Protein AF-X5MMN9-F1 (afdb_monomer_lite)

InterPro domains:
  IPR027417 P-loop containing nucleoside triphosphate hydrolase [G3DSA:3.40.50.300] (337-595)
  IPR027417 P-loop containing nucleoside triphosphate hydrolase [SSF52540] (369-594)

Secondary structure (DSSP, 8-state):
--HHHHHHHHHHHHHHHHHHHHTTSS------SHHHHTSSSTTS-----------PPPPP----PPPHHHHHHHHHHHHHTT-HHHHHHHHHHHHHH-TT-HHHHHHHHHHHHHTT----HHHHHHHHHHHTTT-HHHHHHHHHHHHHHHHHHHTT-----TTSHHHHTTSS-------SHHHHHHHHHTTS-----PPPHHHHHHHHHHHHHHHTT--HHHHHHHHHHHHSS-HHHHHHHHHHHHHHHS-HHHHHHHHHHHHHHHHHH-TT-TT-HHHHHHHHHHHHHHHHH-TT-HHHHHHHHHHHS-SHHHHHHHHHHHHHHHHHTT-HHHHHHHHHHHHHTS---HHHHHHHHHHHHHHSPPEEEEEPTTSSHHHHHHHHHHHHTPPEE--SEES-TTSPEEPHHHHHHHHHTT-EEEE-----HHHHHIIIIIT---EEEEEE--HHHHHHHHHTTHHHHHHHS-HHHHHHTT--TTGGGS-HHHHHHHHHHHTHHHHHHHHHHHHHHTT-TT---EEEEEEHHHHHH-HHHHHHHHHHHHT--GGG--PPPPPS-TTSTT-----TTHHHHHS-HHHHHHHHHHS-HHHHHHHT-S--

Organism: NCBI:txid1458461

Sequence (604 aa):
MPVTWFNKILAYMRKTLDANKTAKTAAPDNMSIEKRAAEVVSIGATASLSGDAAAATPLQEDTGEPTLQELHQQGQMLVWEGRLAEGLKSLSDAALANPDDEAIRNSLSQTLQATGLALSDDDLIANLSTIFRDDADVLALVDRVAKPLFNTLSSVGVEQTSDQLLTAASLANASGDIVTDQINELVKRDADGLSHRQVPATRRTVLAAARLLKTLQRDEELAADFAEVVASDQSLSVLEALASPTLRKMDQGSKTEMRYLFARAVTNYGSRSNALAPRVAIAGDVLKDRKQSDPSDTAAQLDFGIAGTQGTLAVKNASTLRSGFVTWQNDPAEAVQAFEAVKANSAPDPVIDFYTRQARQQAIPELPFVGFPRSGSVFVFSSLVSGLGKPSFGGMMGGAFPDFVFAQEGFNVVRAGRGSSHTHIRASRMNLLEMGPRYGIKKLLVMVRDPRQALMSWHDFMPKIASDMDPVQAQHYNLPDSFLDFSDEEQMDWLIENWLPVLVTWLDEWKEASRTDWFETKIHYARFEDLRKDQEKFFLDILDFFEIDHDLFEMPTKPTKEGDRNFRQGHVDSWRTETSPGQRSRIERIVPHDLLTFYGWDQT

Structure (mmCIF, N/CA/C/O backbone):
data_AF-X5MMN9-F1
#
_entry.id   AF-X5MMN9-F1
#
loop_
_atom_site.group_PDB
_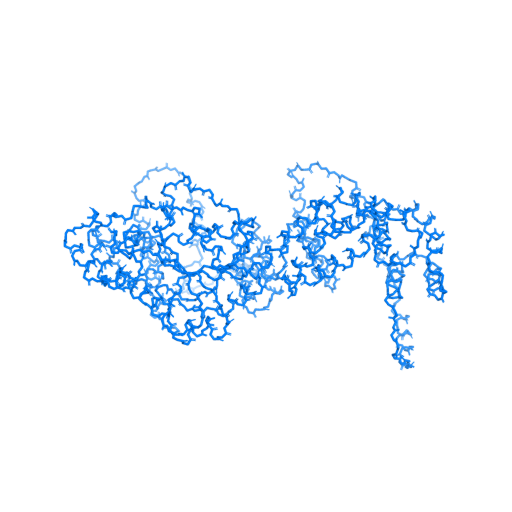atom_site.id
_atom_site.type_symbol
_atom_site.label_atom_id
_atom_site.label_alt_id
_atom_site.label_comp_id
_atom_site.label_asym_id
_atom_site.label_entity_id
_atom_site.label_seq_id
_atom_site.pdbx_PDB_ins_code
_atom_site.Cartn_x
_atom_site.Cartn_y
_atom_site.Cartn_z
_atom_site.occupancy
_atom_site.B_iso_or_equiv
_atom_site.auth_seq_id
_atom_site.auth_comp_id
_atom_site.auth_asym_id
_atom_site.auth_atom_id
_atom_site.pdbx_PDB_model_num
ATOM 1 N N . MET A 1 1 ? -22.898 26.254 -1.337 1.00 46.03 1 MET A N 1
ATOM 2 C CA . MET A 1 1 ? -22.579 25.848 0.052 1.00 46.03 1 MET A CA 1
ATOM 3 C C . MET A 1 1 ? -23.425 26.665 1.018 1.00 46.03 1 MET A C 1
ATOM 5 O O . MET A 1 1 ? -23.566 27.858 0.774 1.00 46.03 1 MET A O 1
ATOM 9 N N . PRO A 1 2 ? -24.025 26.077 2.063 1.00 50.94 2 PRO A N 1
ATOM 10 C CA . PRO A 1 2 ? -24.883 26.830 2.971 1.00 50.94 2 PRO A CA 1
ATOM 11 C C . PRO A 1 2 ? -24.070 27.645 3.994 1.00 50.94 2 PRO A C 1
ATOM 13 O O . PRO A 1 2 ? -23.098 27.158 4.568 1.00 50.94 2 PRO A O 1
ATOM 16 N N . VAL A 1 3 ? -24.521 28.878 4.253 1.00 41.97 3 VAL A N 1
ATOM 17 C CA . VAL A 1 3 ? -23.972 29.872 5.209 1.00 41.97 3 VAL A CA 1
ATOM 18 C C . VAL A 1 3 ? -23.744 29.297 6.620 1.00 41.97 3 VAL A C 1
ATOM 20 O O . VAL A 1 3 ? -22.872 29.745 7.363 1.00 41.97 3 VAL A O 1
ATOM 23 N N . THR A 1 4 ? -24.477 28.243 6.980 1.00 57.16 4 THR A N 1
ATOM 24 C CA . THR A 1 4 ? -24.323 27.499 8.237 1.00 57.16 4 THR A CA 1
ATOM 25 C C . THR A 1 4 ? -22.955 26.833 8.395 1.00 57.16 4 THR A C 1
ATOM 27 O O . THR A 1 4 ? -22.503 26.662 9.523 1.00 57.16 4 THR A O 1
ATOM 30 N N . TRP A 1 5 ? -22.287 26.467 7.299 1.00 49.53 5 TRP A N 1
ATOM 31 C CA . TRP A 1 5 ? -20.973 25.819 7.328 1.00 49.53 5 TRP A CA 1
ATOM 32 C C . TRP A 1 5 ? -19.855 26.814 7.673 1.00 49.53 5 TRP A C 1
ATOM 34 O O . TRP A 1 5 ? -19.068 26.574 8.586 1.00 49.53 5 TRP A O 1
ATOM 44 N N . PHE A 1 6 ? -19.868 27.990 7.040 1.00 46.19 6 PHE A N 1
ATOM 45 C CA . PHE A 1 6 ? -18.902 29.064 7.295 1.00 46.19 6 PHE A CA 1
ATOM 46 C C . PHE A 1 6 ? -18.974 29.582 8.742 1.00 46.19 6 PHE A C 1
ATOM 48 O O . PHE A 1 6 ? -17.954 29.778 9.403 1.00 46.19 6 PHE A O 1
ATOM 55 N N . ASN A 1 7 ? -20.188 29.706 9.288 1.00 59.19 7 ASN A N 1
ATOM 56 C CA . ASN A 1 7 ? -20.390 30.158 10.665 1.00 59.19 7 ASN A CA 1
ATOM 57 C C . ASN A 1 7 ? -19.874 29.159 11.718 1.00 59.19 7 ASN A C 1
ATOM 59 O O . ASN A 1 7 ? -19.418 29.585 12.779 1.00 59.19 7 ASN A O 1
ATOM 63 N N . LYS A 1 8 ? -19.899 27.847 11.436 1.00 58.56 8 LYS A N 1
ATOM 64 C CA . LYS A 1 8 ? -19.335 26.822 12.337 1.00 58.56 8 LYS A CA 1
ATOM 65 C C . LYS A 1 8 ? -17.809 26.891 12.394 1.00 58.56 8 LYS A C 1
ATOM 67 O O . LYS A 1 8 ? -17.238 26.811 13.477 1.00 58.56 8 LYS A O 1
ATOM 72 N N . ILE A 1 9 ? -17.170 27.116 11.247 1.00 49.28 9 ILE A N 1
ATOM 73 C CA . ILE A 1 9 ? -15.718 27.291 11.144 1.00 49.28 9 ILE A CA 1
ATOM 74 C C . ILE A 1 9 ? -15.271 28.546 11.909 1.00 49.28 9 ILE A C 1
ATOM 76 O O . ILE A 1 9 ? -14.354 28.478 12.724 1.00 49.28 9 ILE A O 1
ATOM 80 N N . LEU A 1 10 ? -15.967 29.675 11.732 1.00 54.44 10 LEU A N 1
ATOM 81 C CA . LEU A 1 10 ? -15.658 30.908 12.465 1.00 54.44 10 LEU A CA 1
ATOM 82 C C . LEU A 1 10 ? -15.849 30.769 13.984 1.00 54.44 10 LEU A C 1
ATOM 84 O O . LEU A 1 10 ? -15.051 31.303 14.755 1.00 54.44 10 LEU A O 1
ATOM 88 N N . ALA A 1 11 ? -16.887 30.053 14.425 1.00 65.62 11 ALA A N 1
ATOM 89 C CA . ALA A 1 11 ? -17.120 29.791 15.845 1.00 65.62 11 ALA A CA 1
ATOM 90 C C . ALA A 1 11 ? -16.005 28.929 16.461 1.00 65.62 11 ALA A C 1
ATOM 92 O O . ALA A 1 11 ? -15.545 29.219 17.566 1.00 65.62 11 ALA A O 1
ATOM 93 N N . TYR A 1 12 ? -15.530 27.918 15.728 1.00 55.84 12 TYR A N 1
ATOM 94 C CA . TYR A 1 12 ? -14.409 27.078 16.143 1.00 55.84 12 TYR A CA 1
ATOM 95 C C . TYR A 1 12 ? -13.106 27.879 16.249 1.00 55.84 12 TYR A C 1
ATOM 97 O O . TYR A 1 12 ? -12.465 27.860 17.297 1.00 55.84 12 TYR A O 1
ATOM 105 N N . MET A 1 13 ? -12.764 28.671 15.224 1.00 53.38 13 MET A N 1
ATOM 106 C CA . MET A 1 13 ? -11.557 29.507 15.248 1.00 53.38 13 MET A CA 1
ATOM 107 C C . MET A 1 13 ? -11.549 30.482 16.432 1.00 53.38 13 MET A C 1
ATOM 109 O O . MET A 1 13 ? -10.519 30.639 17.084 1.00 53.38 13 MET A O 1
ATOM 113 N N . ARG A 1 14 ? -12.696 31.100 16.759 1.00 68.25 14 ARG A N 1
ATOM 114 C CA . ARG A 1 14 ? -12.821 31.969 17.944 1.00 68.25 14 ARG A CA 1
ATOM 115 C C . ARG A 1 14 ? -12.578 31.206 19.245 1.00 68.25 14 ARG A C 1
ATOM 117 O O . ARG A 1 14 ? -11.809 31.677 20.075 1.00 68.25 14 ARG A O 1
ATOM 124 N N . LYS A 1 15 ? -13.165 30.013 19.393 1.00 69.62 15 LYS A N 1
ATOM 125 C CA . LYS A 1 15 ? -12.985 29.159 20.578 1.00 69.62 15 LYS A CA 1
ATOM 126 C C . LYS A 1 15 ? -11.511 28.796 20.798 1.00 69.62 15 LYS A C 1
ATOM 128 O O . LYS A 1 15 ? -11.023 28.897 21.921 1.00 69.62 15 LYS A O 1
ATOM 133 N N . THR A 1 16 ? -10.789 28.437 19.737 1.00 49.75 16 THR A N 1
ATOM 134 C CA . THR A 1 16 ? -9.355 28.102 19.799 1.00 49.75 16 THR A CA 1
ATOM 135 C C . THR A 1 16 ? -8.494 29.327 20.117 1.00 49.75 16 THR A C 1
ATOM 137 O O . THR A 1 16 ? -7.553 29.247 20.907 1.00 49.75 16 THR A O 1
ATOM 140 N N . LEU A 1 17 ? -8.842 30.488 19.554 1.00 57.03 17 LEU A N 1
ATOM 141 C CA . LEU A 1 17 ? -8.150 31.746 19.836 1.00 57.03 17 LEU A CA 1
ATOM 142 C C . LEU A 1 17 ? -8.310 32.167 21.307 1.00 57.03 17 LEU A C 1
ATOM 144 O O . LEU A 1 17 ? -7.349 32.611 21.934 1.00 57.03 17 LEU A O 1
ATOM 148 N N . ASP A 1 18 ? -9.508 32.002 21.868 1.00 67.12 18 ASP A N 1
ATOM 149 C CA . ASP A 1 18 ? -9.802 32.349 23.259 1.00 67.12 18 ASP A CA 1
ATOM 150 C C . ASP A 1 18 ? -9.182 31.344 24.249 1.00 67.12 18 ASP A C 1
ATOM 152 O O . ASP A 1 18 ? -8.647 31.751 25.284 1.00 67.12 18 ASP A O 1
ATOM 156 N N . ALA A 1 19 ? -9.118 30.053 23.904 1.00 57.97 19 ALA A N 1
ATOM 157 C CA . ALA A 1 19 ? -8.371 29.058 24.680 1.00 57.97 19 ALA A CA 1
ATOM 158 C C . ALA A 1 19 ? -6.871 29.409 24.774 1.00 57.97 19 ALA A C 1
ATOM 160 O O . ALA A 1 19 ? -6.286 29.372 25.859 1.00 57.97 19 ALA A O 1
ATOM 161 N N . ASN A 1 20 ? -6.272 29.870 23.671 1.00 48.06 20 ASN A N 1
ATOM 162 C CA . ASN A 1 20 ? -4.869 30.296 23.629 1.00 48.06 20 ASN A CA 1
ATOM 163 C C . ASN A 1 20 ? -4.593 31.606 24.388 1.00 48.06 20 ASN A C 1
ATOM 165 O O . ASN A 1 20 ? -3.497 31.783 24.923 1.00 48.06 20 ASN A O 1
ATOM 169 N N . LYS A 1 21 ? -5.573 32.516 24.489 1.00 56.50 21 LYS A N 1
ATOM 170 C CA . LYS A 1 21 ? -5.468 33.704 25.360 1.00 56.50 21 LYS A CA 1
ATOM 171 C C . LYS A 1 21 ? -5.462 33.327 26.840 1.00 56.50 21 LYS A C 1
ATOM 173 O O . LYS A 1 21 ? -4.747 33.944 27.623 1.00 56.50 21 LYS A O 1
ATOM 178 N N . THR A 1 22 ? -6.229 32.305 27.210 1.00 52.84 22 THR A N 1
ATOM 179 C CA . THR A 1 22 ? -6.395 31.881 28.608 1.00 52.84 22 THR A CA 1
ATOM 180 C C . THR A 1 22 ? -5.190 31.074 29.112 1.00 52.84 22 THR A C 1
ATOM 182 O O . THR A 1 22 ? -4.859 31.125 30.292 1.00 52.84 22 THR A O 1
ATOM 185 N N . ALA A 1 23 ? -4.462 30.400 28.215 1.00 46.00 23 ALA A N 1
ATOM 186 C CA . ALA A 1 23 ? -3.258 29.635 28.551 1.00 46.00 23 ALA A CA 1
ATOM 187 C C . ALA A 1 23 ? -2.011 30.498 28.863 1.00 46.00 23 ALA A C 1
ATOM 189 O O . ALA A 1 23 ? -1.018 29.977 29.366 1.00 46.00 23 ALA A O 1
ATOM 190 N N . LYS A 1 24 ? -2.034 31.814 28.593 1.00 41.84 24 LYS A N 1
ATOM 191 C CA . LYS A 1 24 ? -0.857 32.700 28.716 1.00 41.84 24 LYS A CA 1
ATOM 192 C C . LYS A 1 24 ? -0.728 33.474 30.036 1.00 41.84 24 LYS A C 1
ATOM 194 O O . LYS A 1 24 ? 0.204 34.258 30.175 1.00 41.84 24 LYS A O 1
ATOM 199 N N . THR A 1 25 ? -1.584 33.244 31.032 1.00 42.06 25 THR A N 1
ATOM 200 C CA . THR A 1 25 ? -1.518 33.944 32.335 1.00 42.06 25 THR A CA 1
ATOM 201 C C . THR A 1 25 ? -0.594 33.293 33.379 1.00 42.06 25 THR A C 1
ATOM 203 O O . THR A 1 25 ? -0.724 33.586 34.564 1.00 42.06 25 THR A O 1
ATOM 206 N N . ALA A 1 26 ? 0.351 32.430 32.987 1.00 44.75 26 ALA A N 1
ATOM 207 C CA . ALA A 1 26 ? 1.254 31.757 33.928 1.00 44.75 26 ALA A CA 1
ATOM 208 C C . ALA A 1 26 ? 2.713 31.659 33.430 1.00 44.75 26 ALA A C 1
ATOM 210 O O . ALA A 1 26 ? 3.198 30.563 33.178 1.00 44.75 26 ALA A O 1
ATOM 211 N N . ALA A 1 27 ? 3.413 32.792 33.293 1.00 37.62 27 ALA A N 1
ATOM 212 C CA . ALA A 1 27 ? 4.877 32.916 33.447 1.00 37.62 27 ALA A CA 1
ATOM 213 C C . ALA A 1 27 ? 5.314 34.400 33.343 1.00 37.62 27 ALA A C 1
ATOM 215 O O . ALA A 1 27 ? 4.711 35.131 32.554 1.00 37.62 27 ALA A O 1
ATOM 216 N N . PRO A 1 28 ? 6.333 34.859 34.101 1.00 44.03 28 PRO A N 1
ATOM 217 C CA . PRO A 1 28 ? 6.744 36.263 34.133 1.00 44.03 28 PRO A CA 1
ATOM 218 C C . PRO A 1 28 ? 7.857 36.619 33.126 1.00 44.03 28 PRO A C 1
ATOM 220 O O . PRO A 1 28 ? 8.770 35.834 32.882 1.00 44.03 28 PRO A O 1
ATOM 223 N N . ASP A 1 29 ? 7.747 37.850 32.617 1.00 39.19 29 ASP A N 1
ATOM 224 C CA . ASP A 1 29 ? 8.764 38.811 32.160 1.00 39.19 29 ASP A CA 1
ATOM 225 C C . ASP A 1 29 ? 9.946 38.371 31.274 1.00 39.19 29 ASP A C 1
ATOM 227 O O . ASP A 1 29 ? 10.960 37.852 31.737 1.00 39.19 29 ASP A O 1
ATOM 231 N N . ASN A 1 30 ? 9.894 38.801 30.003 1.00 31.52 30 ASN A N 1
ATOM 232 C CA . ASN A 1 30 ? 10.846 39.792 29.478 1.00 31.52 30 ASN A CA 1
ATOM 233 C C . ASN A 1 30 ? 10.316 40.483 28.194 1.00 31.52 30 ASN A C 1
ATOM 235 O O . ASN A 1 30 ? 9.801 39.838 27.285 1.00 31.52 30 ASN A O 1
ATOM 239 N N . MET A 1 31 ? 10.452 41.817 28.180 1.00 32.25 31 MET A N 1
ATOM 240 C CA . MET A 1 31 ? 10.292 42.833 27.113 1.00 32.25 31 MET A CA 1
ATOM 241 C C . MET A 1 31 ? 10.380 42.361 25.641 1.00 32.25 31 MET A C 1
ATOM 243 O O . MET A 1 31 ? 11.229 41.548 25.308 1.00 32.25 31 MET A O 1
ATOM 247 N N . SER A 1 32 ? 9.719 42.948 24.634 1.00 39.16 32 SER A N 1
ATOM 248 C CA . SER A 1 32 ? 8.566 43.857 24.527 1.00 39.16 32 SER A CA 1
ATOM 249 C C . SER A 1 32 ? 8.076 43.821 23.059 1.00 39.16 32 SER A C 1
ATOM 251 O O . SER A 1 32 ? 8.584 44.515 22.181 1.00 39.16 32 SER A O 1
ATOM 253 N N . ILE A 1 33 ? 7.056 43.000 22.774 1.00 36.72 33 ILE A N 1
ATOM 254 C CA . ILE A 1 33 ? 6.277 43.036 21.509 1.00 36.72 33 ILE A CA 1
ATOM 255 C C . ILE A 1 33 ? 5.247 44.189 21.532 1.00 36.72 33 ILE A C 1
ATOM 257 O O . ILE A 1 33 ? 4.686 44.576 20.507 1.00 36.72 33 ILE A O 1
ATOM 261 N N . GLU A 1 34 ? 5.061 44.819 22.694 1.00 38.66 34 GLU A N 1
ATOM 262 C CA . GLU A 1 34 ? 4.088 45.890 22.935 1.00 38.66 34 GLU A CA 1
ATOM 263 C C . GLU A 1 34 ? 4.317 47.147 22.089 1.00 38.66 34 GLU A C 1
ATOM 265 O O . GLU A 1 34 ? 3.381 47.910 21.869 1.00 38.66 34 GLU A O 1
ATOM 270 N N . LYS A 1 35 ? 5.512 47.333 21.512 1.00 38.16 35 LYS A N 1
ATOM 271 C CA . LYS A 1 35 ? 5.764 48.459 20.605 1.00 38.16 35 LYS A CA 1
ATOM 272 C C . LYS A 1 35 ? 5.275 48.229 19.168 1.00 38.16 35 LYS A C 1
ATOM 274 O O . LYS A 1 35 ? 5.158 49.194 18.429 1.00 38.16 35 LYS A O 1
ATOM 279 N N . ARG A 1 36 ? 4.960 46.986 18.772 1.00 38.19 36 ARG A N 1
ATOM 280 C CA . ARG A 1 36 ? 4.431 46.655 17.430 1.00 38.19 36 ARG A CA 1
ATOM 281 C C . ARG A 1 36 ? 2.916 46.433 17.401 1.00 38.19 36 ARG A C 1
ATOM 283 O O . ARG A 1 36 ? 2.304 46.581 16.352 1.00 38.19 36 ARG A O 1
ATOM 290 N N . ALA A 1 37 ? 2.292 46.132 18.541 1.00 34.47 37 ALA A N 1
ATOM 291 C CA . ALA A 1 37 ? 0.841 45.927 18.620 1.00 34.47 37 ALA A CA 1
ATOM 292 C C . ALA A 1 37 ? 0.030 47.242 18.659 1.00 34.47 37 ALA A C 1
ATOM 294 O O . ALA A 1 37 ? -1.156 47.236 18.340 1.00 34.47 37 ALA A O 1
ATOM 295 N N . ALA A 1 38 ? 0.661 48.370 19.007 1.00 37.06 38 ALA A N 1
ATOM 296 C CA . ALA A 1 38 ? -0.005 49.672 19.086 1.00 37.06 38 ALA A CA 1
ATOM 297 C C . ALA A 1 38 ? -0.220 50.362 17.719 1.00 37.06 38 ALA A C 1
ATOM 299 O O . ALA A 1 38 ? -1.036 51.274 17.635 1.00 37.06 38 ALA A O 1
ATOM 300 N N . GLU A 1 39 ? 0.447 49.918 16.647 1.00 34.53 39 GLU A N 1
ATOM 301 C CA . GLU A 1 39 ? 0.291 50.504 15.300 1.00 34.53 39 GLU A CA 1
ATOM 302 C C . GLU A 1 39 ? -0.789 49.822 14.443 1.00 34.53 39 GLU A C 1
ATOM 304 O O . GLU A 1 39 ? -1.278 50.421 13.493 1.00 34.53 39 GLU A O 1
ATOM 309 N N . VAL A 1 40 ? -1.236 48.611 14.794 1.00 34.81 40 VAL A N 1
ATOM 310 C CA . VAL A 1 40 ? -2.182 47.833 13.961 1.00 34.81 40 VAL A CA 1
ATOM 311 C C . VAL A 1 40 ? -3.649 47.994 14.405 1.00 34.81 40 VAL A C 1
ATOM 313 O O . VAL A 1 40 ? -4.569 47.638 13.676 1.00 34.81 40 VAL A O 1
ATOM 316 N N . VAL A 1 41 ? -3.911 48.595 15.572 1.00 34.88 41 VAL A N 1
ATOM 317 C CA . VAL A 1 41 ? -5.279 48.736 16.124 1.00 34.88 41 VAL A CA 1
ATOM 318 C C . VAL A 1 41 ? -5.935 50.096 15.805 1.00 34.88 41 VAL A C 1
ATOM 320 O O . VAL A 1 41 ? -7.105 50.298 16.117 1.00 34.88 41 VAL A O 1
ATOM 323 N N . SER A 1 42 ? -5.265 51.027 15.113 1.00 35.38 42 SER A N 1
ATOM 324 C CA . SER A 1 42 ? -5.834 52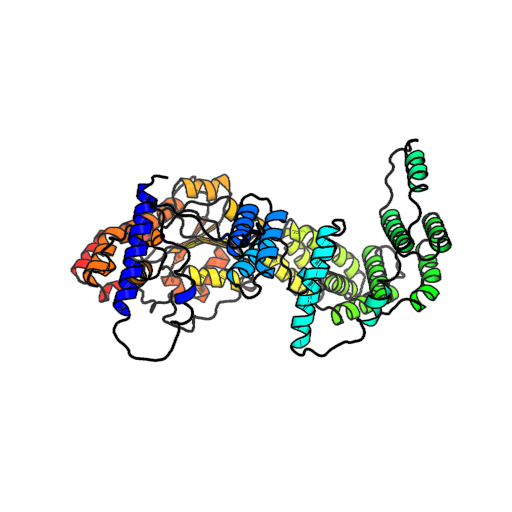.366 14.851 1.00 35.38 42 SER A CA 1
ATOM 325 C C . SER A 1 42 ? -6.655 52.524 13.557 1.00 35.38 42 SER A C 1
ATOM 327 O O . SER A 1 42 ? -7.188 53.607 13.336 1.00 35.38 42 SER A O 1
ATOM 329 N N . ILE A 1 43 ? -6.840 51.487 12.725 1.00 33.22 43 ILE A N 1
ATOM 330 C CA . ILE A 1 43 ? -7.519 51.628 11.409 1.00 33.22 43 ILE A CA 1
ATOM 331 C C . ILE A 1 43 ? -8.950 51.038 11.374 1.00 33.22 43 ILE A C 1
ATOM 333 O O . ILE A 1 43 ? -9.615 51.033 10.344 1.00 33.22 43 ILE A O 1
ATOM 337 N N . GLY A 1 44 ? -9.514 50.598 12.503 1.00 36.03 44 GLY A N 1
ATOM 338 C CA . GLY A 1 44 ? -10.734 49.779 12.469 1.00 36.03 44 GLY A CA 1
ATOM 339 C C . GLY A 1 44 ? -11.831 50.082 13.480 1.00 36.03 44 GLY A C 1
ATOM 340 O O . GLY A 1 44 ? -12.428 49.128 13.963 1.00 36.03 44 GLY A O 1
ATOM 341 N N . ALA A 1 45 ? -12.128 51.341 13.825 1.00 31.84 45 ALA A N 1
ATOM 342 C CA . ALA A 1 45 ? -13.368 51.654 14.551 1.00 31.84 45 ALA A CA 1
ATOM 343 C C . ALA A 1 45 ? -13.742 53.143 14.494 1.00 31.84 45 ALA A C 1
ATOM 345 O O . ALA A 1 45 ? -13.165 53.942 15.222 1.00 31.84 45 ALA A O 1
ATOM 346 N N . THR A 1 46 ? -14.744 53.511 13.687 1.00 30.30 46 THR A N 1
ATOM 347 C CA . THR A 1 46 ? -15.996 54.190 14.109 1.00 30.30 46 THR A CA 1
ATOM 348 C C . THR A 1 46 ? -16.696 54.856 12.919 1.00 30.30 46 THR A C 1
ATOM 350 O O . THR A 1 46 ? -16.190 55.791 12.312 1.00 30.30 46 THR A O 1
ATOM 353 N N . ALA A 1 47 ? -17.920 54.413 12.632 1.00 30.14 47 ALA A N 1
ATOM 354 C CA . ALA A 1 47 ? -18.902 55.186 11.883 1.00 30.14 47 ALA A CA 1
ATOM 355 C C . ALA A 1 47 ? -20.144 55.348 12.769 1.00 30.14 47 ALA A C 1
ATOM 357 O O . ALA A 1 47 ? -20.882 54.386 12.962 1.00 30.14 47 ALA A O 1
ATOM 358 N N . SER A 1 48 ? -20.349 56.547 13.329 1.00 29.42 48 SER A N 1
ATOM 359 C CA . SER A 1 48 ? -21.678 57.111 13.616 1.00 29.42 48 SER A CA 1
ATOM 360 C C . SER A 1 48 ? -21.589 58.593 14.026 1.00 29.42 48 SER A C 1
ATOM 362 O O . SER A 1 48 ? -21.118 58.914 15.109 1.00 29.42 48 SER A O 1
ATOM 364 N N . LEU A 1 49 ? -22.103 59.454 13.138 1.00 34.69 49 LEU A N 1
ATOM 365 C CA . LEU A 1 49 ? -22.826 60.722 13.353 1.00 34.69 49 LEU A CA 1
ATOM 366 C C . LEU A 1 49 ? -22.335 61.733 14.417 1.00 34.69 49 LEU A C 1
ATOM 368 O O . LEU A 1 49 ? -22.741 61.656 15.570 1.00 34.69 49 LEU A O 1
ATOM 372 N N . SER A 1 50 ? -21.671 62.804 13.965 1.00 30.95 50 SER A N 1
ATOM 373 C CA . SER A 1 50 ? -22.106 64.211 14.133 1.00 30.95 50 SER A CA 1
ATOM 374 C C . SER A 1 50 ? -21.092 65.147 13.467 1.00 30.95 50 SER A C 1
ATOM 376 O O . SER A 1 50 ? -19.892 64.906 13.556 1.00 30.95 50 SER A O 1
ATOM 378 N N . GLY A 1 51 ? -21.573 66.175 12.766 1.00 37.50 51 GLY A N 1
ATOM 379 C CA . GLY A 1 51 ? -20.741 67.089 11.987 1.00 37.50 51 GLY A CA 1
ATOM 380 C C . GLY A 1 51 ? -19.869 68.018 12.827 1.00 37.50 51 GLY A C 1
ATOM 381 O O . GLY A 1 51 ? -20.263 68.426 13.911 1.00 37.50 51 GLY A O 1
ATOM 382 N N . ASP A 1 52 ? -18.697 68.347 12.294 1.00 30.45 52 ASP A N 1
ATOM 383 C CA . ASP A 1 52 ? -18.257 69.723 12.064 1.00 30.45 52 ASP A CA 1
ATOM 384 C C . ASP A 1 52 ? -16.960 69.719 11.242 1.00 30.45 52 ASP A C 1
ATOM 386 O O . ASP A 1 52 ? -16.177 68.770 11.254 1.00 30.45 52 ASP A O 1
ATOM 390 N N . ALA A 1 53 ? -16.790 70.772 10.450 1.00 42.69 53 ALA A N 1
ATOM 391 C CA . ALA A 1 53 ? -15.700 70.951 9.503 1.00 42.69 53 ALA A CA 1
ATOM 392 C C . ALA A 1 53 ? -14.358 71.244 10.195 1.00 42.69 53 ALA A C 1
ATOM 394 O O . ALA A 1 53 ? -14.295 72.176 10.990 1.00 42.69 53 ALA A O 1
ATOM 395 N N . ALA A 1 54 ? -13.279 70.546 9.808 1.00 33.38 54 ALA A N 1
ATOM 396 C CA . ALA A 1 54 ? -11.935 71.118 9.621 1.00 33.38 54 ALA A CA 1
ATOM 397 C C . ALA A 1 54 ? -10.890 70.068 9.185 1.00 33.38 54 ALA A C 1
ATOM 399 O O . ALA A 1 54 ? -10.865 68.951 9.685 1.00 33.38 54 ALA A O 1
ATOM 400 N N . ALA A 1 55 ? -9.972 70.531 8.328 1.00 33.56 55 ALA A N 1
ATOM 401 C CA . ALA A 1 55 ? -8.647 69.989 8.003 1.00 33.56 55 ALA A CA 1
ATOM 402 C C . ALA A 1 55 ? -8.571 68.686 7.179 1.00 33.56 55 ALA A C 1
ATOM 404 O O . ALA A 1 55 ? -8.458 67.575 7.691 1.00 33.56 55 ALA A O 1
ATOM 405 N N . ALA A 1 56 ? -8.515 68.874 5.857 1.00 35.34 56 ALA A N 1
ATOM 406 C CA . ALA A 1 56 ? -8.030 67.888 4.902 1.00 35.34 56 ALA A CA 1
ATOM 407 C C . ALA A 1 56 ? -6.576 67.492 5.219 1.00 35.34 56 ALA A C 1
ATOM 409 O O . ALA A 1 56 ? -5.678 68.335 5.214 1.00 35.34 56 ALA A O 1
ATOM 410 N N . THR A 1 57 ? -6.361 66.201 5.461 1.00 39.34 57 THR A N 1
ATOM 411 C CA . THR A 1 57 ? -5.044 65.554 5.377 1.00 39.34 57 THR A CA 1
ATOM 412 C C . THR A 1 57 ? -4.908 65.011 3.949 1.00 39.34 57 THR A C 1
ATOM 414 O O . THR A 1 57 ? -5.925 64.570 3.406 1.00 39.34 57 THR A O 1
ATOM 417 N N . PRO A 1 58 ? -3.735 65.056 3.288 1.00 35.66 58 PRO A N 1
ATOM 418 C CA . PRO A 1 58 ? -3.624 64.575 1.916 1.00 35.66 58 PRO A CA 1
ATOM 419 C C . PRO A 1 58 ? -3.905 63.071 1.891 1.00 35.66 58 PRO A C 1
ATOM 421 O O . PRO A 1 58 ? -3.266 62.317 2.624 1.00 35.66 58 PRO A O 1
ATOM 424 N N . LEU A 1 59 ? -4.864 62.651 1.063 1.00 34.62 59 LEU A N 1
ATOM 425 C CA . LEU A 1 59 ? -5.010 61.256 0.662 1.00 34.62 59 LEU A CA 1
ATOM 426 C C . LEU A 1 59 ? -3.673 60.818 0.055 1.00 34.62 59 LEU A C 1
ATOM 428 O O . LEU A 1 59 ? -3.246 61.380 -0.953 1.00 34.6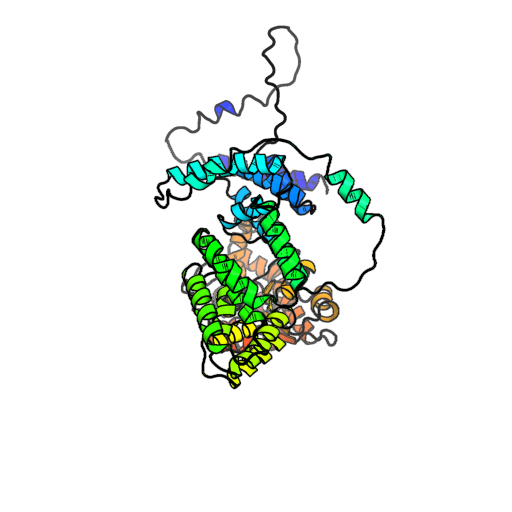2 59 LEU A O 1
ATOM 432 N N . GLN A 1 60 ? -3.002 59.855 0.690 1.00 38.06 60 GLN A N 1
ATOM 433 C CA . GLN A 1 60 ? -2.014 59.048 -0.013 1.00 38.06 60 GLN A CA 1
ATOM 434 C C . GLN A 1 60 ? -2.755 58.343 -1.147 1.00 38.06 60 GLN A C 1
ATOM 436 O O . GLN A 1 60 ? -3.773 57.695 -0.907 1.00 38.06 60 GLN A O 1
ATOM 441 N N . GLU A 1 61 ? -2.277 58.538 -2.374 1.00 36.72 61 GLU A N 1
ATOM 442 C CA . GLU A 1 61 ? -2.717 57.768 -3.529 1.00 36.72 61 GLU A CA 1
ATOM 443 C C . GLU A 1 61 ? -2.504 56.286 -3.207 1.00 36.72 61 GLU A C 1
ATOM 445 O O . GLU A 1 61 ? -1.372 55.833 -3.039 1.00 36.72 61 GLU A O 1
ATOM 450 N N . ASP A 1 62 ? -3.610 55.559 -3.046 1.00 48.03 62 ASP A N 1
ATOM 451 C CA . ASP A 1 62 ? -3.623 54.103 -3.064 1.00 48.03 62 ASP A CA 1
ATOM 452 C C . ASP A 1 62 ? -3.112 53.688 -4.444 1.00 48.03 62 ASP A C 1
ATOM 454 O O . ASP A 1 62 ? -3.779 53.907 -5.458 1.00 48.03 62 ASP A O 1
ATOM 458 N N . THR A 1 63 ? -1.878 53.191 -4.502 1.00 55.81 63 THR A N 1
ATOM 459 C CA . THR A 1 63 ? -1.211 52.853 -5.763 1.00 55.81 63 THR A CA 1
ATOM 460 C C . THR A 1 63 ? -1.841 51.636 -6.442 1.00 55.81 63 THR A C 1
ATOM 462 O O . THR A 1 63 ? -1.444 51.302 -7.556 1.00 55.81 63 THR A O 1
ATOM 465 N N . GLY A 1 64 ? -2.839 50.990 -5.818 1.00 72.44 64 GLY A N 1
ATOM 466 C CA . GLY A 1 64 ? -3.589 49.878 -6.401 1.00 72.44 64 GLY A CA 1
ATOM 467 C C . GLY A 1 64 ? -2.738 48.635 -6.656 1.00 72.44 64 GLY A C 1
ATOM 468 O O . GLY A 1 64 ? -3.141 47.769 -7.434 1.00 72.44 64 GLY A O 1
ATOM 469 N N . GLU A 1 65 ? -1.555 48.547 -6.046 1.00 79.62 65 GLU A N 1
ATOM 470 C CA . GLU A 1 65 ? -0.687 47.388 -6.204 1.00 79.62 65 GLU A CA 1
ATOM 471 C C . GLU A 1 65 ? -1.186 46.237 -5.318 1.00 79.62 65 GLU A C 1
ATOM 473 O O . GLU A 1 65 ? -1.434 46.440 -4.125 1.00 79.62 65 GLU A O 1
ATOM 478 N N . PRO A 1 66 ? -1.349 45.027 -5.881 1.00 84.75 66 PRO A N 1
ATOM 479 C CA . PRO A 1 66 ? -1.788 43.868 -5.121 1.00 84.75 66 PRO A CA 1
ATOM 480 C C . PRO A 1 66 ? -0.774 43.519 -4.029 1.00 84.75 66 PRO A C 1
ATOM 482 O O . PRO A 1 66 ? 0.442 43.564 -4.225 1.00 84.75 66 PRO A O 1
ATOM 485 N N . THR A 1 67 ? -1.282 43.132 -2.865 1.00 93.75 67 THR A N 1
ATOM 486 C CA . THR A 1 67 ? -0.469 42.658 -1.746 1.00 93.75 67 THR A CA 1
ATOM 487 C C . THR A 1 67 ? 0.253 41.353 -2.095 1.00 93.75 67 THR A C 1
ATOM 489 O O . THR A 1 67 ? -0.165 40.587 -2.964 1.00 93.75 67 THR A O 1
ATOM 492 N N . LEU A 1 68 ? 1.320 41.043 -1.350 1.00 89.00 68 LEU A N 1
ATOM 493 C CA . LEU A 1 68 ? 2.063 39.781 -1.473 1.00 89.00 68 LEU A CA 1
ATOM 494 C C . LEU A 1 68 ? 1.139 38.548 -1.434 1.00 89.00 68 LEU A C 1
ATOM 496 O O . LEU A 1 68 ? 1.292 37.611 -2.217 1.00 89.00 68 LEU A O 1
ATOM 500 N N . GLN A 1 69 ? 0.165 38.566 -0.523 1.00 90.19 69 GLN A N 1
ATOM 501 C CA . GLN A 1 69 ? -0.788 37.475 -0.350 1.00 90.19 69 GLN A CA 1
ATOM 502 C C . GLN A 1 69 ? -1.759 37.374 -1.534 1.00 90.19 69 GLN A C 1
ATOM 504 O O . GLN A 1 69 ? -2.094 36.265 -1.948 1.00 90.19 69 GLN A O 1
ATOM 509 N N . GLU A 1 70 ? -2.172 38.505 -2.109 1.00 92.69 70 GLU A N 1
ATOM 510 C CA . GLU A 1 70 ? -3.017 38.537 -3.305 1.00 92.69 70 GLU A CA 1
ATOM 511 C C . GLU A 1 70 ? -2.269 38.015 -4.534 1.00 92.69 70 GLU A C 1
ATOM 513 O O . GLU A 1 70 ? -2.822 37.190 -5.254 1.00 92.69 70 GLU A O 1
ATOM 518 N N . LEU A 1 71 ? -0.997 38.384 -4.728 1.00 91.06 71 LEU A N 1
ATOM 519 C CA . LEU A 1 71 ? -0.163 37.858 -5.818 1.00 91.06 71 LEU A CA 1
ATOM 520 C C . LEU A 1 71 ? 0.061 36.343 -5.705 1.00 91.06 71 LEU A C 1
ATOM 522 O O . LEU A 1 71 ? -0.011 35.624 -6.708 1.00 91.06 71 LEU A O 1
ATOM 526 N N . HIS A 1 72 ? 0.294 35.831 -4.492 1.00 94.38 72 HIS A N 1
ATOM 527 C CA . HIS A 1 72 ? 0.445 34.392 -4.255 1.00 94.38 72 HIS A CA 1
ATOM 528 C C . HIS A 1 72 ? -0.855 33.630 -4.548 1.00 94.38 72 HIS A C 1
ATOM 530 O O . HIS A 1 72 ? -0.841 32.648 -5.294 1.00 94.38 72 HIS A O 1
ATOM 536 N N . GLN A 1 73 ? -1.987 34.111 -4.026 1.00 91.75 73 GLN A N 1
ATOM 537 C CA . GLN A 1 73 ? -3.302 33.497 -4.237 1.00 91.75 73 GLN A CA 1
ATOM 538 C C . GLN A 1 73 ? -3.749 33.567 -5.700 1.00 91.75 73 GLN A C 1
ATOM 540 O O . GLN A 1 73 ? -4.237 32.576 -6.246 1.00 91.75 73 GLN A O 1
ATOM 545 N N . GLN A 1 74 ? -3.545 34.711 -6.354 1.00 93.88 74 GLN A N 1
ATOM 546 C CA . GLN A 1 74 ? -3.823 34.901 -7.773 1.00 93.88 74 GLN A CA 1
ATOM 547 C C . GLN A 1 74 ? -2.982 33.945 -8.624 1.00 93.88 74 GLN A C 1
ATOM 549 O O . GLN A 1 74 ? -3.511 33.311 -9.535 1.00 93.88 74 GLN A O 1
ATOM 554 N N . GLY A 1 75 ? -1.703 33.768 -8.289 1.00 92.31 75 GLY A N 1
ATOM 555 C CA . GLY A 1 75 ? -0.821 32.828 -8.971 1.00 92.31 75 GLY A CA 1
ATOM 556 C C . GLY A 1 75 ? -1.289 31.379 -8.871 1.00 92.31 75 GLY A C 1
ATOM 557 O O . GLY A 1 75 ? -1.414 30.705 -9.892 1.00 92.31 75 GLY A O 1
ATOM 558 N N . GLN A 1 76 ? -1.637 30.914 -7.668 1.00 92.12 76 GLN A N 1
ATOM 559 C CA . GLN A 1 76 ? -2.176 29.562 -7.467 1.00 92.12 76 GLN A CA 1
ATOM 560 C C . GLN A 1 76 ? -3.500 29.343 -8.218 1.00 92.12 76 GLN A C 1
ATOM 562 O O . GLN A 1 76 ? -3.704 28.288 -8.820 1.00 92.12 76 GLN A O 1
ATOM 567 N N . MET A 1 77 ? -4.382 30.347 -8.225 1.00 90.88 77 MET A N 1
ATOM 568 C CA . MET A 1 77 ? -5.668 30.289 -8.924 1.00 90.88 77 MET A CA 1
ATOM 569 C C . MET A 1 77 ? -5.492 30.220 -10.446 1.00 90.88 77 MET A C 1
ATOM 571 O O . MET A 1 77 ? -6.100 29.374 -11.094 1.00 90.88 77 MET A O 1
ATOM 575 N N . LEU A 1 78 ? -4.610 31.043 -11.017 1.00 89.94 78 LEU A N 1
ATOM 576 C CA . LEU A 1 78 ? -4.329 31.045 -12.456 1.00 89.94 78 LEU A CA 1
ATOM 577 C C . LEU A 1 78 ? -3.693 29.728 -12.925 1.00 89.94 78 LEU A C 1
ATOM 579 O O . LEU A 1 78 ? -4.035 29.234 -13.999 1.00 89.94 78 LEU A O 1
ATOM 583 N N . VAL A 1 79 ? -2.816 29.120 -12.115 1.00 86.06 79 VAL A N 1
ATOM 584 C CA . VAL A 1 79 ? -2.279 27.774 -12.390 1.00 86.06 79 VAL A CA 1
ATOM 585 C C . VAL A 1 79 ? -3.402 26.737 -12.392 1.00 86.06 79 VAL A C 1
ATOM 587 O O . VAL A 1 79 ? -3.486 25.930 -13.318 1.00 86.06 79 VAL A O 1
ATOM 590 N N . TRP A 1 80 ? -4.296 26.787 -11.402 1.00 78.94 80 TRP A N 1
ATOM 591 C CA . TRP A 1 80 ? -5.449 25.889 -11.308 1.00 78.94 80 TRP A CA 1
ATOM 592 C C . TRP A 1 80 ? -6.411 26.020 -12.502 1.00 78.94 80 TRP A C 1
ATOM 594 O O . TRP A 1 80 ? -6.964 25.028 -12.971 1.00 78.94 80 TRP A O 1
ATOM 604 N N . GLU A 1 81 ? -6.574 27.229 -13.041 1.00 80.56 81 GLU A N 1
ATOM 605 C CA . GLU A 1 81 ? -7.382 27.515 -14.235 1.00 80.56 81 GLU A CA 1
ATOM 606 C C . GLU A 1 81 ? -6.697 27.133 -15.564 1.00 80.56 81 GLU A C 1
ATOM 608 O O . GLU A 1 81 ? -7.275 27.322 -16.635 1.00 80.56 81 GLU A O 1
ATOM 613 N N . GLY A 1 82 ? -5.466 26.611 -15.531 1.00 82.88 82 GLY A N 1
ATOM 614 C CA . GLY A 1 82 ? -4.688 26.274 -16.728 1.00 82.88 82 GLY A CA 1
ATOM 615 C C . GLY A 1 82 ? -4.035 27.480 -17.417 1.00 82.88 82 GLY A C 1
ATOM 616 O O . GLY A 1 82 ? -3.451 27.335 -18.492 1.00 82.88 82 GLY A O 1
ATOM 617 N N . ARG A 1 83 ? -4.074 28.671 -16.804 1.00 88.19 83 ARG A N 1
ATOM 618 C CA . ARG A 1 83 ? -3.437 29.912 -17.288 1.00 88.19 83 ARG A CA 1
ATOM 619 C C . ARG A 1 83 ? -1.995 30.000 -16.800 1.00 88.19 83 ARG A C 1
ATOM 621 O O . ARG A 1 83 ? -1.585 30.925 -16.103 1.00 88.19 83 ARG A O 1
ATOM 628 N N . LEU A 1 84 ? -1.219 28.994 -17.182 1.00 79.56 84 LEU A N 1
ATOM 629 C CA . LEU A 1 84 ? 0.093 28.703 -16.618 1.00 79.56 84 LEU A CA 1
ATOM 630 C C . LEU A 1 84 ? 1.089 29.874 -16.683 1.00 79.56 84 LEU A C 1
ATOM 632 O O . LEU A 1 84 ? 1.754 30.152 -15.691 1.00 79.56 84 LEU A O 1
ATOM 636 N N . ALA A 1 85 ? 1.186 30.571 -17.819 1.00 80.62 85 ALA A N 1
ATOM 637 C CA . ALA A 1 85 ? 2.120 31.690 -17.981 1.00 80.62 85 ALA A CA 1
ATOM 638 C C . ALA A 1 85 ? 1.813 32.848 -17.013 1.00 80.62 85 ALA A C 1
ATOM 640 O O . ALA A 1 85 ? 2.715 33.437 -16.423 1.00 80.62 85 ALA A O 1
ATOM 641 N N . GLU A 1 86 ? 0.531 33.136 -16.805 1.00 89.06 86 GLU A N 1
ATOM 642 C CA . GLU A 1 86 ? 0.076 34.202 -15.915 1.00 89.06 86 GLU A CA 1
ATOM 643 C C . GLU A 1 86 ? 0.204 33.801 -14.442 1.00 89.06 86 GLU A C 1
ATOM 645 O O . GLU A 1 86 ? 0.601 34.610 -13.605 1.00 89.06 86 GLU A O 1
ATOM 650 N N . GLY A 1 87 ? -0.074 32.529 -14.140 1.00 91.38 87 GLY A N 1
ATOM 651 C CA . GLY A 1 87 ? 0.136 31.953 -12.817 1.00 91.38 87 GLY A CA 1
ATOM 652 C C . GLY A 1 87 ? 1.605 31.970 -12.402 1.00 91.38 87 GLY A C 1
ATOM 653 O O . GLY A 1 87 ? 1.926 32.433 -11.308 1.00 91.38 87 GLY A O 1
ATOM 654 N N . LEU A 1 88 ? 2.509 31.563 -13.300 1.00 89.25 88 LEU A N 1
ATOM 655 C CA . LEU A 1 88 ? 3.958 31.648 -13.090 1.00 89.25 88 LEU A CA 1
ATOM 656 C C . LEU A 1 88 ? 4.421 33.092 -12.893 1.00 89.25 88 LEU A C 1
ATOM 658 O O . LEU A 1 88 ? 5.211 33.349 -11.988 1.00 89.25 88 LEU A O 1
ATOM 662 N N . LYS A 1 89 ? 3.899 34.039 -13.682 1.00 89.62 89 LYS A N 1
ATOM 663 C CA . LYS A 1 89 ? 4.207 35.463 -13.513 1.00 89.62 89 LYS A CA 1
ATOM 664 C C . LYS A 1 89 ? 3.800 35.962 -12.122 1.00 89.62 89 LYS A C 1
ATOM 666 O O . LYS A 1 89 ? 4.626 36.532 -11.423 1.00 89.62 89 LYS A O 1
ATOM 671 N N . SER A 1 90 ? 2.566 35.698 -11.694 1.00 91.00 90 SER A N 1
ATOM 672 C CA . SER A 1 90 ? 2.053 36.148 -10.391 1.00 91.00 90 SER A CA 1
ATOM 673 C C . SER A 1 90 ? 2.802 35.515 -9.209 1.00 91.00 90 SER A C 1
ATOM 675 O O . SER A 1 90 ? 3.126 36.203 -8.244 1.00 91.00 90 SER A O 1
ATOM 677 N N . LEU A 1 91 ? 3.139 34.219 -9.293 1.00 89.25 91 LEU A N 1
ATOM 678 C CA . LEU A 1 91 ? 3.963 33.535 -8.286 1.00 89.25 91 LEU A CA 1
ATOM 679 C C . LEU A 1 91 ? 5.400 34.071 -8.251 1.00 89.25 91 LEU A C 1
ATOM 681 O O . LEU A 1 91 ? 5.974 34.193 -7.172 1.00 89.25 91 LEU A O 1
ATOM 685 N N . SER A 1 92 ? 5.970 34.413 -9.408 1.00 88.38 92 SER A N 1
ATOM 686 C CA . SER A 1 92 ? 7.288 35.044 -9.499 1.00 88.38 92 SER A CA 1
ATOM 687 C C . SER A 1 92 ? 7.276 36.455 -8.909 1.00 88.38 92 SER A C 1
ATOM 689 O O . SER A 1 92 ? 8.170 36.790 -8.140 1.00 88.38 92 SER A O 1
ATOM 691 N N . ASP A 1 93 ? 6.263 37.269 -9.217 1.00 87.50 93 ASP A N 1
ATOM 692 C CA . ASP A 1 93 ? 6.107 38.620 -8.666 1.00 87.50 93 ASP A CA 1
ATOM 693 C C . ASP A 1 93 ? 5.971 38.566 -7.130 1.00 87.50 93 ASP A C 1
ATOM 695 O O . ASP A 1 93 ? 6.616 39.337 -6.416 1.00 87.50 93 ASP A O 1
ATOM 699 N N . ALA A 1 94 ? 5.224 37.585 -6.603 1.00 87.50 94 ALA A N 1
ATOM 700 C CA . ALA A 1 94 ? 5.137 37.330 -5.166 1.00 87.50 94 ALA A CA 1
ATOM 701 C C . ALA A 1 94 ? 6.494 36.900 -4.570 1.00 87.50 94 ALA A C 1
ATOM 703 O O . ALA A 1 94 ? 6.906 37.411 -3.529 1.00 87.50 94 ALA A O 1
ATOM 704 N N . ALA A 1 95 ? 7.224 36.000 -5.239 1.00 86.06 95 ALA A N 1
ATOM 705 C CA . ALA A 1 95 ? 8.530 35.529 -4.770 1.00 86.06 95 ALA A CA 1
ATOM 706 C C . ALA A 1 95 ? 9.566 36.661 -4.734 1.00 86.06 95 ALA A C 1
ATOM 708 O O . ALA A 1 95 ? 10.423 36.689 -3.860 1.00 86.06 95 ALA A O 1
ATOM 709 N N . LEU A 1 96 ? 9.475 37.622 -5.654 1.00 83.81 96 LEU A N 1
ATOM 710 C CA . LEU A 1 96 ? 10.356 38.790 -5.686 1.00 83.81 96 LEU A CA 1
ATOM 711 C C . LEU A 1 96 ? 10.035 39.801 -4.593 1.00 83.81 96 LEU A C 1
ATOM 713 O O . LEU A 1 96 ? 10.947 40.401 -4.027 1.00 83.81 96 LEU A O 1
ATOM 717 N N . ALA A 1 97 ? 8.752 39.978 -4.286 1.00 83.25 97 ALA A N 1
ATOM 718 C CA . ALA A 1 97 ? 8.319 40.843 -3.201 1.00 83.25 97 ALA A CA 1
ATOM 719 C C . ALA A 1 97 ? 8.705 40.283 -1.817 1.00 83.25 97 ALA A C 1
ATOM 721 O O . ALA A 1 97 ? 8.902 41.063 -0.884 1.00 83.25 97 ALA A O 1
ATOM 722 N N . ASN A 1 98 ? 8.848 38.957 -1.675 1.00 88.31 98 ASN A N 1
ATOM 723 C CA . ASN A 1 98 ? 9.341 38.323 -0.450 1.00 88.31 98 ASN A CA 1
ATOM 724 C C . ASN A 1 98 ? 10.114 37.010 -0.726 1.00 88.31 98 ASN A C 1
ATOM 726 O O . ASN A 1 98 ? 9.535 35.923 -0.640 1.00 88.31 98 ASN A O 1
ATOM 730 N N . PRO A 1 99 ? 11.425 37.085 -1.023 1.00 77.62 99 PRO A N 1
ATOM 731 C CA . PRO A 1 99 ? 12.222 35.923 -1.434 1.00 77.62 99 PRO A CA 1
ATOM 732 C C . PRO A 1 99 ? 12.427 34.878 -0.331 1.00 77.62 99 PRO A C 1
ATOM 734 O O . PRO A 1 99 ? 12.715 33.717 -0.630 1.00 77.62 99 PRO A O 1
ATOM 737 N N . ASP A 1 100 ? 12.246 35.259 0.934 1.00 80.56 100 ASP A N 1
ATOM 738 C CA . ASP A 1 100 ? 12.397 34.357 2.076 1.00 80.56 100 ASP A CA 1
ATOM 739 C C . ASP A 1 100 ? 11.115 33.558 2.379 1.00 80.56 100 ASP A C 1
ATOM 741 O O . ASP A 1 100 ? 11.152 32.610 3.168 1.00 80.56 100 ASP A O 1
ATOM 745 N N . ASP A 1 101 ? 9.986 33.883 1.736 1.00 84.88 101 ASP A N 1
ATOM 746 C CA . ASP A 1 101 ? 8.714 33.192 1.947 1.00 84.88 101 ASP A CA 1
ATOM 747 C C . ASP A 1 101 ? 8.734 31.780 1.335 1.00 84.88 101 ASP A C 1
ATOM 749 O O . ASP A 1 101 ? 8.677 31.565 0.119 1.00 84.88 101 ASP A O 1
ATOM 753 N N . GLU A 1 102 ? 8.843 30.780 2.206 1.00 76.81 102 GLU A N 1
ATOM 754 C CA . GLU A 1 102 ? 8.928 29.370 1.832 1.00 76.81 102 GLU A CA 1
ATOM 755 C C . GLU A 1 102 ? 7.668 28.869 1.103 1.00 76.81 102 GLU A C 1
ATOM 757 O O . GLU A 1 102 ? 7.769 28.044 0.192 1.00 76.81 102 GLU A O 1
ATOM 762 N N . ALA A 1 103 ? 6.480 29.384 1.436 1.00 75.94 103 ALA A N 1
ATOM 763 C CA . ALA A 1 103 ? 5.229 28.936 0.826 1.00 75.94 103 ALA A CA 1
ATOM 764 C C . ALA A 1 103 ? 5.107 29.399 -0.634 1.00 75.94 103 ALA A C 1
ATOM 766 O O . ALA A 1 103 ? 4.644 28.639 -1.497 1.00 75.94 103 ALA A O 1
ATOM 767 N N . ILE A 1 104 ? 5.563 30.621 -0.919 1.00 85.25 104 ILE A N 1
ATOM 768 C CA . ILE A 1 104 ? 5.603 31.179 -2.274 1.00 85.25 104 ILE A CA 1
ATOM 769 C C . ILE A 1 104 ? 6.627 30.421 -3.129 1.00 85.25 104 ILE A C 1
ATOM 771 O O . ILE A 1 104 ? 6.294 29.975 -4.232 1.00 85.25 104 ILE A O 1
ATOM 775 N N . ARG A 1 105 ? 7.833 30.169 -2.596 1.00 85.88 105 ARG A N 1
ATOM 776 C CA . ARG A 1 105 ? 8.874 29.383 -3.287 1.00 85.88 105 ARG A CA 1
ATOM 777 C C . ARG A 1 105 ? 8.425 27.956 -3.598 1.00 85.88 105 ARG A C 1
ATOM 779 O O . ARG A 1 105 ? 8.595 27.496 -4.726 1.00 85.88 105 ARG A O 1
ATOM 786 N N . ASN A 1 106 ? 7.788 27.281 -2.642 1.00 77.69 106 ASN A N 1
ATOM 787 C CA . ASN A 1 106 ? 7.257 25.933 -2.848 1.00 77.69 106 ASN A CA 1
ATOM 788 C C . ASN A 1 106 ? 6.157 25.907 -3.919 1.00 77.69 106 ASN A C 1
ATOM 790 O O . ASN A 1 106 ? 6.143 25.009 -4.759 1.00 77.69 106 ASN A O 1
ATOM 794 N N . SER A 1 107 ? 5.271 26.908 -3.937 1.00 83.19 107 SER A N 1
ATOM 795 C CA . SER A 1 107 ? 4.207 27.008 -4.948 1.00 83.19 107 SER A CA 1
ATOM 796 C C . SER A 1 107 ? 4.772 27.239 -6.356 1.00 83.19 107 SER A C 1
ATOM 798 O O . SER A 1 107 ? 4.320 26.608 -7.313 1.00 83.19 107 SER A O 1
ATOM 800 N N . LEU A 1 108 ? 5.785 28.102 -6.490 1.00 85.81 108 LEU A N 1
ATOM 801 C CA . LEU A 1 108 ? 6.476 28.349 -7.758 1.00 85.81 108 LEU A CA 1
ATOM 802 C C . LEU A 1 108 ? 7.231 27.099 -8.241 1.00 85.81 108 LEU A C 1
ATOM 804 O O . LEU A 1 108 ? 7.084 26.705 -9.397 1.00 85.81 108 LEU A O 1
ATOM 808 N N . SER A 1 109 ? 7.963 26.426 -7.346 1.00 75.56 109 SER A N 1
ATOM 809 C CA . SER A 1 109 ? 8.705 25.194 -7.648 1.00 75.56 109 SER A CA 1
ATOM 810 C C . SER A 1 109 ? 7.785 24.053 -8.099 1.00 75.56 109 SER A C 1
ATOM 812 O O . SER A 1 109 ? 8.019 23.447 -9.144 1.00 75.56 109 SER A O 1
ATOM 814 N N . GLN A 1 110 ? 6.686 23.805 -7.378 1.00 75.56 110 GLN A N 1
ATOM 815 C CA . GLN A 1 110 ? 5.694 22.789 -7.752 1.00 75.56 110 GLN A CA 1
ATOM 816 C C . GLN A 1 110 ? 5.043 23.093 -9.103 1.00 75.56 110 GLN A C 1
ATOM 818 O O . GLN A 1 110 ? 4.848 22.186 -9.913 1.00 75.56 110 GLN A O 1
ATOM 823 N N . THR A 1 111 ? 4.744 24.368 -9.366 1.00 77.12 111 THR A N 1
ATOM 824 C CA . THR A 1 111 ? 4.183 24.795 -10.652 1.00 77.12 111 THR A CA 1
ATOM 825 C C . THR A 1 111 ? 5.170 24.524 -11.786 1.00 77.12 111 THR A C 1
ATOM 827 O O . THR A 1 111 ? 4.786 23.921 -12.780 1.00 77.12 111 THR A O 1
ATOM 830 N N . LEU A 1 112 ? 6.449 24.880 -11.635 1.00 74.44 112 LEU A N 1
ATOM 831 C CA . LEU A 1 112 ? 7.485 24.604 -12.639 1.00 74.44 112 LEU A CA 1
ATOM 832 C C . LEU A 1 112 ? 7.678 23.094 -12.871 1.00 74.44 112 LEU A C 1
ATOM 834 O O . LEU A 1 112 ? 7.697 22.644 -14.018 1.00 74.44 112 LEU A O 1
ATOM 838 N N . GLN A 1 113 ? 7.698 22.285 -11.810 1.00 67.12 113 GLN A N 1
ATOM 839 C CA . GLN A 1 113 ? 7.780 20.823 -11.917 1.00 67.12 113 GLN A CA 1
ATOM 840 C C . GLN A 1 113 ? 6.590 20.220 -12.676 1.00 67.12 113 GLN A C 1
ATOM 842 O O . GLN A 1 113 ? 6.782 19.350 -13.526 1.00 67.12 113 GLN A O 1
ATOM 847 N N . ALA A 1 114 ? 5.371 20.711 -12.432 1.00 60.81 114 ALA A N 1
ATOM 848 C CA . ALA A 1 114 ? 4.164 20.244 -13.117 1.00 60.81 114 ALA A CA 1
ATOM 849 C C . ALA A 1 114 ? 4.180 20.516 -14.634 1.00 60.81 114 ALA A C 1
ATOM 851 O O . ALA A 1 114 ? 3.485 19.843 -15.391 1.00 60.81 114 ALA A O 1
ATOM 852 N N . THR A 1 115 ? 5.001 21.465 -15.092 1.00 63.22 115 THR A N 1
ATOM 853 C CA . THR A 1 115 ? 5.173 21.785 -16.521 1.00 63.22 115 THR A CA 1
ATOM 854 C C . THR A 1 115 ? 6.240 20.942 -17.218 1.00 63.22 115 THR A C 1
ATOM 856 O O . THR A 1 115 ? 6.469 21.110 -18.414 1.00 63.22 115 THR A O 1
ATOM 859 N N . GLY A 1 116 ? 6.900 20.033 -16.492 1.00 50.22 116 GLY A N 1
ATOM 860 C CA . GLY A 1 116 ? 8.052 19.282 -16.995 1.00 50.22 116 GLY A CA 1
ATOM 861 C C . GLY A 1 116 ? 9.346 20.103 -17.040 1.00 50.22 116 GLY A C 1
ATOM 862 O O . GLY A 1 116 ? 10.353 19.617 -17.548 1.00 50.22 116 GLY A O 1
ATOM 863 N N . LEU A 1 117 ? 9.341 21.321 -16.487 1.00 50.47 117 LEU A N 1
ATOM 864 C CA . LEU A 1 117 ? 10.507 22.191 -16.337 1.00 50.47 117 LEU A CA 1
ATOM 865 C C . LEU A 1 117 ? 11.142 21.962 -14.956 1.00 50.47 117 LEU A C 1
ATOM 867 O O . LEU A 1 117 ? 11.153 22.845 -14.102 1.00 50.47 117 LEU A O 1
ATOM 871 N N . ALA A 1 118 ? 11.632 20.749 -14.697 1.00 42.25 118 ALA A N 1
ATOM 872 C CA . ALA A 1 118 ? 12.484 20.509 -13.535 1.00 42.25 118 ALA A CA 1
ATOM 873 C C . ALA A 1 118 ? 13.879 21.076 -13.841 1.00 42.25 118 ALA A C 1
ATOM 875 O O . ALA A 1 118 ? 14.632 20.479 -14.607 1.00 42.25 118 ALA A O 1
ATOM 876 N N . LEU A 1 119 ? 14.191 22.247 -13.290 1.00 46.94 119 LEU A N 1
ATOM 877 C CA . LEU A 1 119 ? 15.454 22.955 -13.500 1.00 46.94 119 LEU A CA 1
ATOM 878 C C . LEU A 1 119 ? 16.157 23.148 -12.151 1.00 46.94 119 LEU A C 1
ATOM 880 O O . LEU A 1 119 ? 15.490 23.354 -11.135 1.00 46.94 119 LEU A O 1
ATOM 884 N N . SER A 1 120 ? 17.489 23.066 -12.139 1.00 51.19 120 SER A N 1
ATOM 885 C CA . SER A 1 120 ? 18.285 23.596 -11.026 1.00 51.19 120 SER A CA 1
ATOM 886 C C . SER A 1 120 ? 18.147 25.128 -10.969 1.00 51.19 120 SER A C 1
ATOM 888 O O . SER A 1 120 ? 17.749 25.744 -11.963 1.00 51.19 120 SER A O 1
ATOM 890 N N . ASP A 1 121 ? 18.472 25.760 -9.834 1.00 45.59 121 ASP A N 1
ATOM 891 C CA . ASP A 1 121 ? 18.390 27.227 -9.685 1.00 45.59 121 ASP A CA 1
ATOM 892 C C . ASP A 1 121 ? 19.198 27.972 -10.776 1.00 45.59 121 ASP A C 1
ATOM 894 O O . ASP A 1 121 ? 18.782 29.034 -11.244 1.00 45.59 121 ASP A O 1
ATOM 898 N N . ASP A 1 122 ? 20.293 27.371 -11.258 1.00 43.72 122 ASP A N 1
ATOM 899 C CA . ASP A 1 122 ? 21.144 27.900 -12.332 1.00 43.72 122 ASP A CA 1
ATOM 900 C C . ASP A 1 122 ? 20.536 27.693 -13.737 1.00 43.72 122 ASP A C 1
ATOM 902 O O . ASP A 1 122 ? 20.619 28.570 -14.605 1.00 43.72 122 ASP A O 1
ATOM 906 N N . ASP A 1 123 ? 19.847 26.570 -13.961 1.00 44.44 123 ASP A N 1
ATOM 907 C CA . ASP A 1 123 ? 19.179 26.266 -15.235 1.00 44.44 123 ASP A CA 1
ATOM 908 C C . ASP A 1 123 ? 17.897 27.088 -15.440 1.00 44.44 123 ASP A C 1
ATOM 910 O O . ASP A 1 123 ? 17.472 27.323 -16.579 1.00 44.44 123 ASP A O 1
ATOM 914 N N . LEU A 1 124 ? 17.284 27.548 -14.344 1.00 46.47 124 LEU A N 1
ATOM 915 C CA . LEU A 1 124 ? 16.126 28.437 -14.353 1.00 46.47 124 LEU A CA 1
ATOM 916 C C . LEU A 1 124 ? 16.467 29.755 -15.073 1.00 46.47 124 LEU A C 1
ATOM 918 O O . LEU A 1 124 ? 15.739 30.187 -15.965 1.00 46.47 124 LEU A O 1
ATOM 922 N N . ILE A 1 125 ? 17.620 30.358 -14.769 1.00 44.12 125 ILE A N 1
ATOM 923 C CA . ILE A 1 125 ? 18.045 31.654 -15.329 1.00 44.12 125 ILE A CA 1
ATOM 924 C C . ILE A 1 125 ? 18.384 31.543 -16.830 1.00 44.12 125 ILE A C 1
ATOM 926 O O . ILE A 1 125 ? 18.012 32.411 -17.632 1.00 44.12 125 ILE A O 1
ATOM 930 N N . ALA A 1 126 ? 19.042 30.454 -17.238 1.00 44.91 126 ALA A N 1
ATOM 931 C CA . ALA A 1 126 ? 19.436 30.217 -18.630 1.00 44.91 126 ALA A CA 1
ATOM 932 C C . ALA A 1 126 ? 18.246 29.884 -19.557 1.00 44.91 126 ALA A C 1
ATOM 934 O O . ALA A 1 126 ? 18.252 30.222 -20.745 1.00 44.91 126 ALA A O 1
ATOM 935 N N . ASN A 1 127 ? 17.194 29.253 -19.026 1.00 45.84 127 ASN A N 1
ATOM 936 C CA . ASN A 1 127 ? 16.025 28.877 -19.823 1.00 45.84 127 ASN A CA 1
ATOM 937 C C . ASN A 1 127 ? 14.957 29.974 -19.891 1.00 45.84 127 ASN A C 1
ATOM 939 O O . ASN A 1 127 ? 14.352 30.141 -20.950 1.00 45.84 127 ASN A O 1
ATOM 943 N N . LEU A 1 128 ? 14.774 30.792 -18.847 1.00 42.31 128 LEU A N 1
ATOM 944 C CA . LEU A 1 128 ? 13.848 31.937 -18.891 1.00 42.31 128 LEU A CA 1
ATOM 945 C C . LEU A 1 128 ? 14.226 32.929 -20.012 1.00 42.31 128 LEU A C 1
ATOM 947 O O . LEU A 1 128 ? 13.367 33.393 -20.757 1.00 42.31 128 LEU A O 1
ATOM 951 N N . SER A 1 129 ? 15.520 33.173 -20.220 1.00 41.19 129 SER A N 1
ATOM 952 C CA . SER A 1 129 ? 16.035 34.024 -21.308 1.00 41.19 129 SER A CA 1
ATOM 953 C C . SER A 1 129 ? 15.869 33.412 -22.711 1.00 41.19 129 SER A C 1
ATOM 955 O O . SER A 1 129 ? 15.817 34.134 -23.708 1.00 41.19 129 SER A O 1
ATOM 957 N N . THR A 1 130 ? 15.729 32.088 -22.804 1.00 40.34 130 THR A N 1
ATOM 958 C CA . THR A 1 130 ? 15.485 31.371 -24.066 1.00 40.34 130 THR A CA 1
ATOM 959 C C . THR A 1 130 ? 13.991 31.276 -24.396 1.00 40.34 130 THR A C 1
ATOM 961 O O . THR A 1 130 ? 13.624 31.326 -25.569 1.00 40.34 130 THR A O 1
ATOM 964 N N . ILE A 1 131 ? 13.129 31.185 -23.379 1.00 42.03 131 ILE A N 1
ATOM 965 C CA . ILE A 1 131 ? 11.672 31.039 -23.517 1.00 42.03 131 ILE A CA 1
ATOM 966 C C . ILE A 1 131 ? 10.988 32.372 -23.875 1.00 42.03 131 ILE A C 1
ATOM 968 O O . ILE A 1 131 ? 10.031 32.368 -24.645 1.00 42.03 131 ILE A O 1
ATOM 972 N N . PHE A 1 132 ? 11.493 33.514 -23.395 1.00 50.31 132 PHE A N 1
ATOM 973 C CA . PHE A 1 132 ? 10.852 34.831 -23.575 1.00 50.31 132 PHE A CA 1
ATOM 974 C C . PHE A 1 132 ? 11.545 35.737 -24.603 1.00 50.31 132 PHE A C 1
ATOM 976 O O . PHE A 1 132 ? 11.485 36.961 -24.509 1.00 50.31 132 PHE A O 1
ATOM 983 N N . ARG A 1 133 ? 12.207 35.134 -25.600 1.00 44.59 133 ARG A N 1
ATOM 984 C CA . ARG A 1 133 ? 13.061 35.825 -26.585 1.00 44.59 133 ARG A CA 1
ATOM 985 C C . ARG A 1 133 ? 12.354 36.948 -27.371 1.00 44.59 133 ARG A C 1
ATOM 987 O O . ARG A 1 133 ? 13.038 37.851 -27.839 1.00 44.59 133 ARG A O 1
ATOM 994 N N . ASP A 1 134 ? 11.024 36.921 -27.460 1.00 41.09 134 ASP A N 1
ATOM 995 C CA . ASP A 1 134 ? 10.232 37.867 -28.258 1.00 41.09 134 ASP A CA 1
ATOM 996 C C . ASP A 1 134 ? 9.387 38.854 -27.421 1.00 41.09 134 ASP A C 1
ATOM 998 O O . ASP A 1 134 ? 8.571 39.581 -27.987 1.00 41.09 134 ASP A O 1
ATOM 1002 N N . ASP A 1 135 ? 9.571 38.916 -26.094 1.00 46.38 135 ASP A N 1
ATOM 1003 C CA . ASP A 1 135 ? 8.789 39.800 -25.214 1.00 46.38 135 ASP A CA 1
ATOM 1004 C C . ASP A 1 135 ? 9.684 40.815 -24.476 1.00 46.38 135 ASP A C 1
ATOM 1006 O O . ASP A 1 135 ? 10.371 40.510 -23.495 1.00 46.38 135 ASP A O 1
ATOM 1010 N N . ALA A 1 136 ? 9.699 42.049 -24.991 1.00 45.19 136 ALA A N 1
ATOM 1011 C CA . ALA A 1 136 ? 10.569 43.130 -24.528 1.00 45.19 136 ALA A CA 1
ATOM 1012 C C . ALA A 1 136 ? 10.312 43.535 -23.063 1.00 45.19 136 ALA A C 1
ATOM 1014 O O . ALA A 1 136 ? 11.251 43.929 -22.365 1.00 45.19 136 ALA A O 1
ATOM 1015 N N . ASP A 1 137 ? 9.078 43.384 -22.575 1.00 44.50 137 ASP A N 1
ATOM 1016 C CA . ASP A 1 137 ? 8.707 43.739 -21.203 1.00 44.50 137 ASP A CA 1
ATOM 1017 C C . ASP A 1 137 ? 9.200 42.686 -20.197 1.00 44.50 137 ASP A C 1
ATOM 1019 O O . ASP A 1 137 ? 9.593 43.019 -19.072 1.00 44.50 137 ASP A O 1
ATOM 1023 N N . VAL A 1 138 ? 9.276 41.420 -20.623 1.00 43.97 138 VAL A N 1
ATOM 1024 C CA . VAL A 1 138 ? 9.806 40.299 -19.830 1.00 43.97 138 VAL A CA 1
ATOM 1025 C C . VAL A 1 138 ? 11.336 40.297 -19.813 1.00 43.97 138 VAL A C 1
ATOM 1027 O O . VAL A 1 138 ? 11.937 40.045 -18.770 1.00 43.97 138 VAL A O 1
ATOM 1030 N N . LEU A 1 139 ? 11.995 40.677 -20.910 1.00 44.97 139 LEU A N 1
ATOM 1031 C CA . LEU A 1 139 ? 13.449 40.888 -20.922 1.00 44.97 139 LEU A CA 1
ATOM 1032 C C . LEU A 1 139 ? 13.863 42.043 -19.991 1.00 44.97 139 LEU A C 1
ATOM 1034 O O . LEU A 1 139 ? 14.839 41.920 -19.251 1.00 44.97 139 LEU A O 1
ATOM 1038 N N . ALA A 1 140 ? 13.072 43.120 -19.938 1.00 49.62 140 ALA A N 1
ATOM 1039 C CA . ALA A 1 140 ? 13.259 44.215 -18.982 1.00 49.62 140 ALA A CA 1
ATOM 1040 C C . ALA A 1 140 ? 12.945 43.822 -17.521 1.00 49.62 140 ALA A C 1
ATOM 1042 O O . ALA A 1 140 ? 13.397 44.492 -16.586 1.00 49.62 140 ALA A O 1
ATOM 1043 N N . LEU A 1 141 ? 12.151 42.768 -17.302 1.00 44.94 141 LEU A N 1
ATOM 1044 C CA . LEU A 1 141 ? 11.906 42.167 -15.988 1.00 44.94 141 LEU A CA 1
ATOM 1045 C C . LEU A 1 141 ? 13.091 41.293 -15.561 1.00 44.94 141 LEU A C 1
ATOM 1047 O O . LEU A 1 141 ? 13.588 41.465 -14.454 1.00 44.94 141 LEU A O 1
ATOM 1051 N N . VAL A 1 142 ? 13.611 40.437 -16.447 1.00 45.84 142 VAL A N 1
ATOM 1052 C CA . VAL A 1 142 ? 14.816 39.622 -16.196 1.00 45.84 142 VAL A CA 1
ATOM 1053 C C . VAL A 1 142 ? 16.007 40.509 -15.828 1.00 45.84 142 VAL A C 1
ATOM 1055 O O . VAL A 1 142 ? 16.697 40.227 -14.851 1.00 45.84 142 VAL A O 1
ATOM 1058 N N . ASP A 1 143 ? 16.202 41.629 -16.526 1.00 46.41 143 ASP A N 1
ATOM 1059 C CA . ASP A 1 143 ? 17.306 42.560 -16.252 1.00 46.41 143 ASP A CA 1
ATOM 1060 C C . ASP A 1 143 ? 17.127 43.326 -14.918 1.00 46.41 143 ASP A C 1
ATOM 1062 O O . ASP A 1 143 ? 18.102 43.648 -14.233 1.00 46.41 143 ASP A O 1
ATOM 1066 N N . ARG A 1 144 ? 15.874 43.552 -14.489 1.00 46.97 144 ARG A N 1
ATOM 1067 C CA . ARG A 1 144 ? 15.525 44.119 -13.170 1.00 46.97 144 ARG A CA 1
ATOM 1068 C C . ARG A 1 144 ? 15.617 43.115 -12.022 1.00 46.97 144 ARG A C 1
ATOM 1070 O O . ARG A 1 144 ? 15.832 43.538 -10.893 1.00 46.97 144 ARG A O 1
ATOM 1077 N N . VAL A 1 145 ? 15.436 41.825 -12.293 1.00 42.91 145 VAL A N 1
ATOM 1078 C CA . VAL A 1 145 ? 15.269 40.764 -11.286 1.00 42.91 145 VAL A CA 1
ATOM 1079 C C . VAL A 1 145 ? 16.548 39.963 -11.072 1.00 42.91 145 VAL A C 1
ATOM 1081 O O . VAL A 1 145 ? 17.002 39.807 -9.940 1.00 42.91 145 VAL A O 1
ATOM 1084 N N . ALA A 1 146 ? 17.164 39.480 -12.151 1.00 47.97 146 ALA A N 1
ATOM 1085 C CA . ALA A 1 146 ? 18.331 38.610 -12.066 1.00 47.97 146 ALA A CA 1
ATOM 1086 C C . ALA A 1 146 ? 19.566 39.380 -11.577 1.00 47.97 146 ALA A C 1
ATOM 1088 O O . ALA A 1 146 ? 20.375 38.855 -10.819 1.00 47.97 146 ALA A O 1
ATOM 1089 N N . LYS A 1 147 ? 19.692 40.655 -11.956 1.00 43.88 147 LYS A N 1
ATOM 1090 C CA . LYS A 1 147 ? 20.879 41.474 -11.685 1.00 43.88 147 LYS A CA 1
ATOM 1091 C C . LYS A 1 147 ? 21.029 41.876 -10.206 1.00 43.88 147 LYS A C 1
ATOM 1093 O O . LYS A 1 147 ? 22.131 41.730 -9.679 1.00 43.88 147 LYS A O 1
ATOM 1098 N N . PRO A 1 148 ? 19.981 42.332 -9.486 1.00 43.62 148 PRO A N 1
ATOM 1099 C CA . PRO A 1 148 ? 20.088 42.613 -8.052 1.00 43.62 148 PRO A CA 1
ATOM 1100 C C . PRO A 1 148 ? 20.215 41.340 -7.211 1.00 43.62 148 PRO A C 1
ATOM 1102 O O . PRO A 1 148 ? 21.028 41.314 -6.292 1.00 43.62 148 PRO A O 1
ATOM 1105 N N . LEU A 1 149 ? 19.485 40.275 -7.568 1.00 40.12 149 LEU A N 1
ATOM 1106 C CA . LEU A 1 149 ? 19.555 38.974 -6.896 1.00 40.12 149 LEU A CA 1
ATOM 1107 C C . LEU A 1 149 ? 20.973 38.381 -6.987 1.00 40.12 149 LEU A C 1
ATOM 1109 O O . LEU A 1 149 ? 21.538 37.942 -5.987 1.00 40.12 149 LEU A O 1
ATOM 1113 N N . PHE A 1 150 ? 21.600 38.482 -8.162 1.00 42.94 150 PHE A N 1
ATOM 1114 C CA . PHE A 1 150 ? 22.984 38.069 -8.389 1.00 42.94 150 PHE A CA 1
ATOM 1115 C C . PHE A 1 150 ? 24.001 38.934 -7.627 1.00 42.94 150 PHE A C 1
ATOM 1117 O O . PHE A 1 150 ? 24.967 38.408 -7.074 1.00 42.94 150 PHE A O 1
ATOM 1124 N N . ASN A 1 151 ? 23.779 40.249 -7.519 1.00 42.31 151 ASN A N 1
ATOM 1125 C CA . ASN A 1 151 ? 24.638 41.143 -6.729 1.00 42.31 151 ASN A CA 1
ATOM 1126 C C . ASN A 1 151 ? 24.560 40.851 -5.220 1.00 42.31 151 ASN A C 1
ATOM 1128 O O . ASN A 1 151 ? 25.577 40.923 -4.528 1.00 42.31 151 ASN A O 1
ATOM 1132 N N . THR A 1 152 ? 23.385 40.473 -4.713 1.00 40.25 152 THR A N 1
ATOM 1133 C CA . THR A 1 152 ? 23.209 40.040 -3.321 1.00 40.25 152 THR A CA 1
ATOM 1134 C C . THR A 1 152 ? 23.925 38.715 -3.059 1.00 40.25 152 THR A C 1
ATOM 1136 O O . THR A 1 152 ? 24.639 38.608 -2.064 1.00 40.25 152 THR A O 1
ATOM 1139 N N . LEU A 1 153 ? 23.848 37.749 -3.978 1.00 36.41 153 LEU A N 1
ATOM 1140 C CA . LEU A 1 153 ? 24.532 36.452 -3.863 1.00 36.41 153 LEU A CA 1
ATOM 1141 C C . LEU A 1 153 ? 26.061 36.559 -4.018 1.00 36.41 153 LEU A C 1
ATOM 1143 O O . LEU A 1 153 ? 26.807 35.892 -3.302 1.00 36.41 153 LEU A O 1
ATOM 1147 N N . SER A 1 154 ? 26.541 37.477 -4.861 1.00 38.78 154 SER A N 1
ATOM 1148 C CA . SER A 1 154 ? 27.974 37.771 -5.040 1.00 38.78 154 SER A CA 1
ATOM 1149 C C . SER A 1 154 ? 28.618 38.396 -3.792 1.00 38.78 154 SER A C 1
ATOM 1151 O O . SER A 1 154 ? 29.819 38.252 -3.571 1.00 38.78 154 SER A O 1
ATOM 1153 N N . SER A 1 155 ? 27.829 39.064 -2.941 1.00 36.75 155 SER A N 1
ATOM 1154 C CA . SER A 1 155 ? 28.313 39.680 -1.696 1.00 36.75 155 SER A CA 1
ATOM 1155 C C . SER A 1 155 ? 28.578 38.681 -0.556 1.00 36.75 155 SER A C 1
ATOM 1157 O O . SER A 1 155 ? 29.170 39.053 0.456 1.00 36.75 155 SER A O 1
ATOM 1159 N N . VAL A 1 156 ? 28.199 37.406 -0.733 1.00 32.38 156 VAL A N 1
ATOM 1160 C CA . VAL A 1 156 ? 28.338 36.326 0.267 1.00 32.38 156 VAL A CA 1
ATOM 1161 C C . VAL A 1 156 ? 29.626 35.498 0.073 1.00 32.38 156 VAL A C 1
ATOM 1163 O O . VAL A 1 156 ? 29.844 34.501 0.752 1.00 32.38 156 VAL A O 1
ATOM 1166 N N . GLY A 1 157 ? 30.544 35.950 -0.788 1.00 35.94 157 GLY A N 1
ATOM 1167 C CA . GLY A 1 157 ? 31.930 35.471 -0.795 1.00 35.94 157 GLY A CA 1
ATOM 1168 C C . GLY A 1 157 ? 32.141 34.107 -1.452 1.00 35.94 157 GLY A C 1
ATOM 1169 O O . GLY A 1 157 ? 32.714 33.207 -0.841 1.00 35.94 157 GLY A O 1
ATOM 1170 N N . VAL A 1 158 ? 31.759 33.980 -2.724 1.00 33.25 158 VAL A N 1
ATOM 1171 C CA . VAL A 1 158 ? 32.264 32.915 -3.602 1.00 33.25 158 VAL A CA 1
ATOM 1172 C C . VAL A 1 158 ? 33.173 33.556 -4.647 1.00 33.25 158 VAL A C 1
ATOM 1174 O O . VAL A 1 158 ? 32.738 34.025 -5.695 1.00 33.25 158 VAL A O 1
ATOM 1177 N N . GLU A 1 159 ? 34.463 33.628 -4.327 1.00 34.78 159 GLU A N 1
ATOM 1178 C CA . GLU A 1 159 ? 35.502 33.949 -5.299 1.00 34.78 159 GLU A CA 1
ATOM 1179 C C . GLU A 1 159 ? 35.703 32.750 -6.231 1.00 34.78 159 GLU A C 1
ATOM 1181 O O . GLU A 1 159 ? 36.315 31.762 -5.832 1.00 34.78 159 GLU A O 1
ATOM 1186 N N . GLN A 1 160 ? 35.252 32.852 -7.485 1.00 34.44 160 GLN A N 1
ATOM 1187 C CA . GLN A 1 160 ? 36.062 32.439 -8.634 1.00 34.44 160 GLN A CA 1
ATOM 1188 C C . GLN A 1 160 ? 35.479 32.917 -9.970 1.00 34.44 160 GLN A C 1
ATOM 1190 O O . GLN A 1 160 ? 34.308 32.728 -10.274 1.00 34.44 160 GLN A O 1
ATOM 1195 N N . THR A 1 161 ? 36.387 33.454 -10.793 1.00 33.59 161 THR A N 1
ATOM 1196 C CA . THR A 1 161 ? 36.302 33.762 -12.236 1.00 33.59 161 THR A CA 1
ATOM 1197 C C . THR A 1 161 ? 35.786 35.143 -12.667 1.00 33.59 161 THR A C 1
ATOM 1199 O O . THR A 1 161 ? 34.729 35.324 -13.257 1.00 33.59 161 THR A O 1
ATOM 1202 N N . SER A 1 162 ? 36.675 36.129 -12.494 1.00 31.06 162 SER A N 1
ATOM 1203 C CA . SER A 1 162 ? 36.603 37.490 -13.052 1.00 31.06 162 SER A CA 1
ATOM 1204 C C . SER A 1 162 ? 36.730 37.582 -14.594 1.00 31.06 162 SER A C 1
ATOM 1206 O O . SER A 1 162 ? 36.628 38.683 -15.136 1.00 31.06 162 SER A O 1
ATOM 1208 N N . ASP A 1 163 ? 36.927 36.482 -15.326 1.00 30.95 163 ASP A N 1
ATOM 1209 C CA . ASP A 1 163 ? 37.274 36.536 -16.760 1.00 30.95 163 ASP A CA 1
ATOM 1210 C C . ASP A 1 163 ? 36.063 36.597 -17.712 1.00 30.95 163 ASP A C 1
ATOM 1212 O O . ASP A 1 163 ? 36.222 36.862 -18.903 1.00 30.95 163 ASP A O 1
ATOM 1216 N N . GLN A 1 164 ? 34.832 36.443 -17.215 1.00 38.75 164 GLN A N 1
ATOM 1217 C CA . GLN A 1 164 ? 33.619 36.526 -18.048 1.00 38.75 164 GLN A CA 1
ATOM 1218 C C . GLN A 1 164 ? 32.908 37.891 -17.987 1.00 38.75 164 GLN A C 1
ATOM 1220 O O . GLN A 1 164 ? 32.089 38.206 -18.852 1.00 38.75 164 GLN A O 1
ATOM 1225 N N . LEU A 1 165 ? 33.305 38.772 -17.062 1.00 37.59 165 LEU A N 1
ATOM 1226 C CA . LEU A 1 165 ? 32.749 40.126 -16.913 1.00 37.59 165 LEU A CA 1
ATOM 1227 C C . LEU A 1 165 ? 33.186 41.109 -18.019 1.00 37.59 165 LEU A C 1
ATOM 1229 O O . LEU A 1 165 ? 32.475 42.071 -18.302 1.00 37.59 165 LEU A O 1
ATOM 1233 N N . LEU A 1 166 ? 34.297 40.844 -18.715 1.00 34.16 166 LEU A N 1
ATOM 1234 C CA . LEU A 1 166 ? 34.765 41.669 -19.843 1.00 34.16 166 LEU A CA 1
ATOM 1235 C C . LEU A 1 166 ? 34.074 41.343 -21.179 1.00 34.16 166 LEU A C 1
ATOM 1237 O O . LEU A 1 166 ? 34.125 42.150 -22.107 1.00 34.16 166 LEU A O 1
ATOM 1241 N N . THR A 1 167 ? 33.377 40.207 -21.271 1.00 35.16 167 THR A N 1
ATOM 1242 C CA . THR A 1 167 ? 32.639 39.820 -22.488 1.00 35.16 167 THR A CA 1
ATOM 1243 C C . THR A 1 167 ? 31.220 40.398 -22.499 1.00 35.16 167 THR A C 1
ATOM 1245 O O . THR A 1 167 ? 30.712 40.752 -23.557 1.00 35.16 167 THR A O 1
ATOM 1248 N N . ALA A 1 168 ? 30.603 40.602 -21.330 1.00 33.41 168 ALA A N 1
ATOM 1249 C CA . ALA A 1 168 ? 29.269 41.202 -21.230 1.00 33.41 168 ALA A CA 1
ATOM 1250 C C . ALA A 1 168 ? 29.264 42.724 -21.491 1.00 33.41 168 ALA A C 1
ATOM 1252 O O . ALA A 1 168 ? 28.299 43.260 -22.030 1.00 33.41 168 ALA A O 1
ATOM 1253 N N . ALA A 1 169 ? 30.360 43.426 -21.182 1.00 31.69 169 ALA A N 1
ATOM 1254 C CA . ALA A 1 169 ? 30.470 44.872 -21.399 1.00 31.69 169 ALA A CA 1
ATOM 1255 C C . ALA A 1 169 ? 30.668 45.273 -22.879 1.00 31.69 169 ALA A C 1
ATOM 1257 O O . ALA A 1 169 ? 30.438 46.429 -23.228 1.00 31.69 169 ALA A O 1
ATOM 1258 N N . SER A 1 170 ? 31.063 44.346 -23.763 1.00 32.84 170 SER A N 1
ATOM 1259 C CA . SER A 1 170 ? 31.264 44.634 -25.195 1.00 32.84 170 SER A CA 1
ATOM 1260 C C . SER A 1 170 ? 29.994 44.487 -26.043 1.00 32.84 170 SER A C 1
ATOM 1262 O O . SER A 1 170 ? 29.940 45.025 -27.146 1.00 32.84 170 SER A O 1
ATOM 1264 N N . LEU A 1 171 ? 28.952 43.828 -25.524 1.00 31.67 171 LEU A N 1
ATOM 1265 C CA . LEU A 1 171 ? 27.692 43.584 -26.241 1.00 31.67 171 LEU A CA 1
ATOM 1266 C C . LEU A 1 171 ? 26.606 44.645 -25.987 1.00 31.67 171 LEU A C 1
ATOM 1268 O O . LEU A 1 171 ? 25.603 44.664 -26.692 1.00 31.67 171 LEU A O 1
ATOM 1272 N N . ALA A 1 172 ? 26.811 45.562 -25.038 1.00 33.41 172 ALA A N 1
ATOM 1273 C CA . ALA A 1 172 ? 25.836 46.604 -24.695 1.00 33.41 172 ALA A CA 1
ATOM 1274 C C . ALA A 1 172 ? 25.981 47.917 -25.497 1.00 33.41 172 ALA A C 1
ATOM 1276 O O . ALA A 1 172 ? 25.238 48.860 -25.246 1.00 33.41 172 ALA A O 1
ATOM 1277 N N . ASN A 1 173 ? 26.901 48.004 -26.465 1.00 35.09 173 ASN A N 1
ATOM 1278 C CA . ASN A 1 173 ? 27.116 49.215 -27.268 1.00 35.09 173 ASN A CA 1
ATOM 1279 C C . ASN A 1 173 ? 27.067 48.915 -28.775 1.00 35.09 173 ASN A C 1
ATOM 1281 O O . ASN A 1 173 ? 28.088 48.931 -29.457 1.00 35.09 173 ASN A O 1
ATOM 1285 N N . ALA A 1 174 ? 25.871 48.645 -29.298 1.00 29.97 174 ALA A N 1
ATOM 1286 C CA . ALA A 1 174 ? 25.585 48.730 -30.732 1.00 29.97 174 ALA A CA 1
ATOM 1287 C C . ALA A 1 174 ? 24.069 48.855 -30.974 1.00 29.97 174 ALA A C 1
ATOM 1289 O O . ALA A 1 174 ? 23.433 47.944 -31.495 1.00 29.97 174 ALA A O 1
ATOM 1290 N N . SER A 1 175 ? 23.476 49.982 -30.577 1.00 39.78 175 SER A N 1
ATOM 1291 C CA . SER A 1 175 ? 22.199 50.429 -31.141 1.00 39.78 175 SER A CA 1
ATOM 1292 C C . SER A 1 175 ? 22.475 51.348 -32.334 1.00 39.78 175 SER A C 1
ATOM 1294 O O . SER A 1 175 ? 23.270 52.284 -32.248 1.00 39.78 175 SER A O 1
ATOM 1296 N N . GLY A 1 176 ? 21.829 51.064 -33.462 1.00 29.55 176 GLY A N 1
ATOM 1297 C CA . GLY A 1 176 ? 21.877 51.900 -34.655 1.00 29.55 176 GLY A CA 1
ATOM 1298 C C . GLY A 1 176 ? 21.012 51.324 -35.768 1.00 29.55 176 GLY A C 1
ATOM 1299 O O . GLY A 1 176 ? 21.370 50.316 -36.370 1.00 29.55 176 GLY A O 1
ATOM 1300 N N . ASP A 1 177 ? 19.873 51.974 -35.993 1.00 39.31 177 ASP A N 1
ATOM 1301 C CA . ASP A 1 177 ? 18.880 51.718 -37.035 1.00 39.31 177 ASP A CA 1
ATOM 1302 C C . ASP A 1 177 ? 19.477 51.552 -38.441 1.00 39.31 177 ASP A C 1
ATOM 1304 O O . ASP A 1 177 ? 20.446 52.229 -38.776 1.00 39.31 177 ASP A O 1
ATOM 1308 N N . ILE A 1 178 ? 18.841 50.706 -39.267 1.00 37.47 178 ILE A N 1
ATOM 1309 C CA . ILE A 1 178 ? 18.535 50.858 -40.710 1.00 37.47 178 ILE A CA 1
ATOM 1310 C C . ILE A 1 178 ? 18.055 49.483 -41.247 1.00 37.47 178 ILE A C 1
ATOM 1312 O O . ILE A 1 178 ? 18.488 48.435 -40.782 1.00 37.47 178 ILE A O 1
ATOM 1316 N N . VAL A 1 179 ? 17.180 49.512 -42.263 1.00 35.25 179 VAL A N 1
ATOM 1317 C CA . VAL A 1 179 ? 16.670 48.403 -43.108 1.00 35.25 179 VAL A CA 1
ATOM 1318 C C . VAL A 1 179 ? 15.267 47.858 -42.772 1.00 35.25 179 VAL A C 1
ATOM 1320 O O . VAL A 1 179 ? 15.068 46.667 -42.552 1.00 35.25 179 VAL A O 1
ATOM 1323 N N . THR A 1 180 ? 14.246 48.713 -42.885 1.00 37.75 180 THR A N 1
ATOM 1324 C CA . THR A 1 180 ? 12.840 48.274 -43.064 1.00 37.75 180 THR A CA 1
ATOM 1325 C C . THR A 1 180 ? 12.465 48.130 -44.553 1.00 37.75 180 THR A C 1
ATOM 1327 O O . THR A 1 180 ? 11.549 47.388 -44.903 1.00 37.75 180 THR A O 1
ATOM 1330 N N . ASP A 1 181 ? 13.222 48.745 -45.471 1.00 34.56 181 ASP A N 1
ATOM 1331 C CA . ASP A 1 181 ? 12.830 48.828 -46.889 1.00 34.56 181 ASP A CA 1
ATOM 1332 C C . ASP A 1 181 ? 13.256 47.626 -47.755 1.00 34.56 181 ASP A C 1
ATOM 1334 O O . ASP A 1 181 ? 12.608 47.3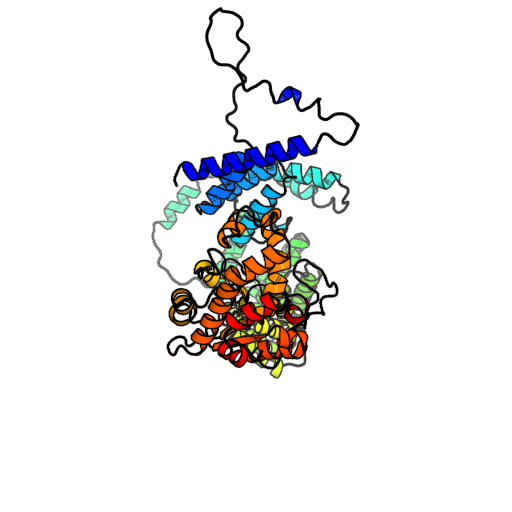38 -48.760 1.00 34.56 181 ASP A O 1
ATOM 1338 N N . GLN A 1 182 ? 14.272 46.847 -47.361 1.00 39.12 182 GLN A N 1
ATOM 1339 C CA . GLN A 1 182 ? 14.718 45.676 -48.146 1.00 39.12 182 GLN A CA 1
ATOM 1340 C C . GLN A 1 182 ? 13.920 44.395 -47.850 1.00 39.12 182 GLN A C 1
ATOM 1342 O O . GLN A 1 182 ? 13.881 43.478 -48.671 1.00 39.12 182 GLN A O 1
ATOM 1347 N N . ILE A 1 183 ? 13.222 44.338 -46.712 1.00 37.38 183 ILE A N 1
ATOM 1348 C CA . ILE A 1 183 ? 12.367 43.198 -46.343 1.00 37.38 183 ILE A CA 1
ATOM 1349 C C . ILE A 1 183 ? 11.101 43.171 -47.216 1.00 37.38 183 ILE A C 1
ATOM 1351 O O . ILE A 1 183 ? 10.661 42.103 -47.644 1.00 37.38 183 ILE A O 1
ATOM 1355 N N . ASN A 1 184 ? 10.574 44.340 -47.588 1.00 39.69 184 ASN A N 1
ATOM 1356 C CA . ASN A 1 184 ? 9.381 44.445 -48.432 1.00 39.69 184 ASN A CA 1
ATOM 1357 C C . ASN A 1 184 ? 9.633 44.088 -49.913 1.00 39.69 184 ASN A C 1
ATOM 1359 O O . ASN A 1 184 ? 8.701 43.670 -50.603 1.00 39.69 184 ASN A O 1
ATOM 1363 N N . GLU A 1 185 ? 10.876 44.175 -50.407 1.00 38.22 185 GLU A N 1
ATOM 1364 C CA . GLU A 1 185 ? 11.243 43.645 -51.734 1.00 38.22 185 GLU A CA 1
ATOM 1365 C C . GLU A 1 185 ? 11.383 42.115 -51.744 1.00 38.22 185 GLU A C 1
ATOM 1367 O O . GLU A 1 185 ? 11.029 41.466 -52.731 1.00 38.22 185 GLU A O 1
ATOM 1372 N N . LEU A 1 186 ? 11.849 41.522 -50.642 1.00 35.75 186 LEU A N 1
ATOM 1373 C CA . LEU A 1 186 ? 12.014 40.072 -50.517 1.00 35.75 186 LEU A CA 1
ATOM 1374 C C . LEU A 1 186 ? 10.672 39.341 -50.405 1.00 35.75 186 LEU A C 1
ATOM 1376 O O . LEU A 1 186 ? 10.486 38.311 -51.049 1.00 35.75 186 LEU A O 1
ATOM 1380 N N . VAL A 1 187 ? 9.701 39.916 -49.690 1.00 42.00 187 VAL A N 1
ATOM 1381 C CA . VAL A 1 187 ? 8.341 39.353 -49.579 1.00 42.00 187 VAL A CA 1
ATOM 1382 C C . VAL A 1 187 ? 7.585 39.403 -50.917 1.00 42.00 187 VAL A C 1
ATOM 1384 O O . VAL A 1 187 ? 6.753 38.542 -51.188 1.00 42.00 187 VAL A O 1
ATOM 1387 N N . LYS A 1 188 ? 7.916 40.345 -51.813 1.00 38.56 188 LYS A N 1
ATOM 1388 C CA . LYS A 1 188 ? 7.346 40.391 -53.171 1.00 38.56 188 LYS A CA 1
ATOM 1389 C C . LYS A 1 188 ? 7.905 39.329 -54.122 1.00 38.56 188 LYS A C 1
ATOM 1391 O O . LYS A 1 188 ? 7.236 39.017 -55.101 1.00 38.56 188 LYS A O 1
ATOM 1396 N N . ARG A 1 189 ? 9.092 38.770 -53.860 1.00 39.50 189 ARG A N 1
ATOM 1397 C CA . ARG A 1 189 ? 9.722 37.760 -54.733 1.00 39.50 189 ARG A CA 1
ATOM 1398 C C . ARG A 1 189 ? 9.253 36.328 -54.473 1.00 39.50 189 ARG A C 1
ATOM 1400 O O . ARG A 1 189 ? 9.341 35.513 -55.382 1.00 39.50 189 ARG A O 1
ATOM 1407 N N . ASP A 1 190 ? 8.710 36.046 -53.291 1.00 40.28 190 ASP A N 1
ATOM 1408 C CA . ASP A 1 190 ? 8.204 34.711 -52.924 1.00 40.28 190 ASP A CA 1
ATOM 1409 C C . ASP A 1 190 ? 6.725 34.479 -53.302 1.00 40.28 190 ASP A C 1
ATOM 1411 O O . ASP A 1 190 ? 6.208 33.373 -53.145 1.00 40.28 190 ASP A O 1
ATOM 1415 N N . ALA A 1 191 ? 6.036 35.493 -53.839 1.00 36.41 191 ALA A N 1
ATOM 1416 C CA . ALA A 1 191 ? 4.653 35.366 -54.305 1.00 36.41 191 ALA A CA 1
ATOM 1417 C C . ALA A 1 191 ? 4.520 34.673 -55.681 1.00 36.41 191 ALA A C 1
ATOM 1419 O O . ALA A 1 191 ? 3.437 34.187 -56.009 1.00 36.41 191 ALA A O 1
ATOM 1420 N N . ASP A 1 192 ? 5.607 34.554 -56.453 1.00 36.00 192 ASP A N 1
ATOM 1421 C CA . ASP A 1 192 ? 5.603 33.905 -57.768 1.00 36.00 192 ASP A CA 1
ATOM 1422 C C . ASP A 1 192 ? 6.186 32.484 -57.675 1.00 36.00 192 ASP A C 1
ATOM 1424 O O . ASP A 1 192 ? 7.383 32.233 -57.796 1.00 36.00 192 ASP A O 1
ATOM 1428 N N . GLY A 1 193 ? 5.264 31.561 -57.399 1.00 41.56 193 GLY A N 1
ATOM 1429 C CA . GLY A 1 193 ? 5.428 30.151 -57.053 1.00 41.56 193 GLY A CA 1
ATOM 1430 C C . GLY A 1 193 ? 6.582 29.339 -57.652 1.00 41.56 193 GLY A C 1
ATOM 1431 O O . GLY A 1 193 ? 6.832 29.341 -58.852 1.00 41.56 193 GLY A O 1
ATOM 1432 N N . LEU A 1 194 ? 7.131 28.452 -56.810 1.00 30.97 194 LEU A N 1
ATOM 1433 C CA . LEU A 1 194 ? 7.743 27.190 -57.228 1.00 30.97 194 LEU A CA 1
ATOM 1434 C C . LEU A 1 194 ? 7.423 26.057 -56.236 1.00 30.97 194 LEU A C 1
ATOM 1436 O O . LEU A 1 194 ? 7.515 26.184 -55.019 1.00 30.97 194 LEU A O 1
ATOM 1440 N N . SER A 1 195 ? 7.017 24.930 -56.814 1.00 33.09 195 SER A N 1
ATOM 1441 C CA . SER A 1 195 ? 6.468 23.728 -56.190 1.00 33.09 195 SER A CA 1
ATOM 1442 C C . SER A 1 195 ? 7.432 22.947 -55.289 1.00 33.09 195 SER A C 1
ATOM 1444 O O . SER A 1 195 ? 8.615 22.797 -55.596 1.00 33.09 195 SER A O 1
ATOM 1446 N N . HIS A 1 196 ? 6.863 22.308 -54.264 1.00 41.84 196 HIS A N 1
ATOM 1447 C CA . HIS A 1 196 ? 7.468 21.286 -53.410 1.00 41.84 196 HIS A CA 1
ATOM 1448 C C . HIS A 1 196 ? 8.293 20.216 -54.157 1.00 41.84 196 HIS A C 1
ATOM 1450 O O . HIS A 1 196 ? 7.753 19.401 -54.904 1.00 41.84 196 HIS A O 1
ATOM 1456 N N . ARG A 1 197 ? 9.585 20.111 -53.814 1.00 35.53 197 ARG A N 1
ATOM 1457 C CA . ARG A 1 197 ? 10.341 18.846 -53.785 1.00 35.53 197 ARG A CA 1
ATOM 1458 C C . ARG A 1 197 ? 11.215 18.795 -52.533 1.00 35.53 197 ARG A C 1
ATOM 1460 O O . ARG A 1 197 ? 11.731 19.814 -52.082 1.00 35.53 197 ARG A O 1
ATOM 1467 N N . GLN A 1 198 ? 11.328 17.597 -51.960 1.00 43.19 198 GLN A N 1
ATOM 1468 C CA . GLN A 1 198 ? 12.047 17.302 -50.721 1.00 43.19 198 GLN A CA 1
ATOM 1469 C C . GLN A 1 198 ? 13.465 17.885 -50.727 1.00 43.19 198 GLN A C 1
ATOM 1471 O O . GLN A 1 198 ? 14.311 17.500 -51.530 1.00 43.19 198 GLN A O 1
ATOM 1476 N N . VAL A 1 199 ? 13.726 18.793 -49.789 1.00 37.59 199 VAL A N 1
ATOM 1477 C CA . VAL A 1 199 ? 15.070 19.301 -49.510 1.00 37.59 199 VAL A CA 1
ATOM 1478 C C . VAL A 1 199 ? 15.773 18.317 -48.560 1.00 37.59 199 VAL A C 1
ATOM 1480 O O . VAL A 1 199 ? 15.254 18.121 -47.453 1.00 37.59 199 VAL A O 1
ATOM 1483 N N . PRO A 1 200 ? 16.922 17.713 -48.939 1.00 43.12 200 PRO A N 1
ATOM 1484 C CA . PRO A 1 200 ? 17.670 16.797 -48.076 1.00 43.12 200 PRO A CA 1
ATOM 1485 C C . PRO A 1 200 ? 18.104 17.468 -46.767 1.00 43.12 200 PRO A C 1
ATOM 1487 O O . PRO A 1 200 ? 18.464 18.648 -46.757 1.00 43.12 200 PRO A O 1
ATOM 1490 N N . ALA A 1 201 ? 18.103 16.713 -45.665 1.00 42.41 201 ALA A N 1
ATOM 1491 C CA . ALA A 1 201 ? 18.431 17.205 -44.322 1.00 42.41 201 ALA A CA 1
ATOM 1492 C C . ALA A 1 201 ? 19.805 17.903 -44.245 1.00 42.41 201 ALA A C 1
ATOM 1494 O O . ALA A 1 201 ? 19.930 18.926 -43.577 1.00 42.41 201 ALA A O 1
ATOM 1495 N N . THR A 1 202 ? 20.789 17.445 -45.027 1.00 41.78 202 THR A N 1
ATOM 1496 C CA . THR A 1 202 ? 22.126 18.053 -45.150 1.00 41.78 202 THR A CA 1
ATOM 1497 C C . THR A 1 202 ? 22.058 19.519 -45.571 1.00 41.78 202 THR A C 1
ATOM 1499 O O . THR A 1 202 ? 22.750 20.367 -45.016 1.00 41.78 202 THR A O 1
ATOM 1502 N N . ARG A 1 203 ? 21.152 19.853 -46.498 1.00 43.97 203 ARG A N 1
ATOM 1503 C CA . ARG A 1 203 ? 20.972 21.227 -46.972 1.00 43.97 203 ARG A CA 1
ATOM 1504 C C . ARG A 1 203 ? 20.344 22.108 -45.892 1.00 43.97 203 ARG A C 1
ATOM 1506 O O . ARG A 1 203 ? 20.685 23.280 -45.819 1.00 43.97 203 ARG A O 1
ATOM 1513 N N . ARG A 1 204 ? 19.485 21.560 -45.018 1.00 45.91 204 ARG A N 1
ATOM 1514 C CA . ARG A 1 204 ? 18.885 22.310 -43.894 1.00 45.91 204 ARG A CA 1
ATOM 1515 C C . ARG A 1 204 ? 19.899 22.622 -42.803 1.00 45.91 204 ARG A C 1
ATOM 1517 O O . ARG A 1 204 ? 19.914 23.748 -42.327 1.00 45.91 204 ARG A O 1
ATOM 1524 N N . THR A 1 205 ? 20.751 21.666 -42.437 1.00 46.00 205 THR A N 1
ATOM 1525 C CA . THR A 1 205 ? 21.782 21.876 -41.408 1.00 46.00 205 THR A CA 1
ATOM 1526 C C . THR A 1 205 ? 22.834 22.880 -41.873 1.00 46.00 205 THR A C 1
ATOM 1528 O O . THR A 1 205 ? 23.211 23.764 -41.110 1.00 46.00 205 THR A O 1
ATOM 1531 N N . VAL A 1 206 ? 23.245 22.821 -43.144 1.00 47.62 206 VAL A N 1
ATOM 1532 C CA . VAL A 1 206 ? 24.198 23.799 -43.688 1.00 47.62 206 VAL A CA 1
ATOM 1533 C C . VAL A 1 206 ? 23.546 25.169 -43.906 1.00 47.62 206 VAL A C 1
ATOM 1535 O O . VAL A 1 206 ? 24.165 26.183 -43.605 1.00 47.62 206 VAL A O 1
ATOM 1538 N N . LEU A 1 207 ? 22.273 25.232 -44.318 1.00 48.16 207 LEU A N 1
ATOM 1539 C CA . LEU A 1 207 ? 21.520 26.494 -44.357 1.00 48.16 207 LEU A CA 1
ATOM 1540 C C . LEU A 1 207 ? 21.324 27.099 -42.962 1.00 48.16 207 LEU A C 1
ATOM 1542 O O . LEU A 1 207 ? 21.356 28.317 -42.831 1.00 48.16 207 LEU A O 1
ATOM 1546 N N . ALA A 1 208 ? 21.133 26.283 -41.924 1.00 49.50 208 ALA A N 1
ATOM 1547 C CA . ALA A 1 208 ? 21.044 26.754 -40.544 1.00 49.50 208 ALA A CA 1
ATOM 1548 C C . ALA A 1 208 ? 22.389 27.316 -40.057 1.00 49.50 208 ALA A C 1
ATOM 1550 O O . ALA A 1 208 ? 22.410 28.393 -39.470 1.00 49.50 208 ALA A O 1
ATOM 1551 N N . ALA A 1 209 ? 23.505 26.654 -40.381 1.00 47.50 209 ALA A N 1
ATOM 1552 C CA . ALA A 1 209 ? 24.849 27.147 -40.080 1.00 47.50 209 ALA A CA 1
ATOM 1553 C C . ALA A 1 209 ? 25.185 28.444 -40.844 1.00 47.50 209 ALA A C 1
ATOM 1555 O O . ALA A 1 209 ? 25.686 29.394 -40.251 1.00 47.50 209 ALA A O 1
ATOM 1556 N N . ALA A 1 210 ? 24.840 28.532 -42.133 1.00 49.34 210 ALA A N 1
ATOM 1557 C CA . ALA A 1 210 ? 25.033 29.741 -42.936 1.00 49.34 210 ALA A CA 1
ATOM 1558 C C . ALA A 1 210 ? 24.153 30.910 -42.454 1.00 49.34 210 ALA A C 1
ATOM 1560 O O . ALA A 1 210 ? 24.603 32.053 -42.413 1.00 49.34 210 ALA A O 1
ATOM 1561 N N . ARG A 1 211 ? 22.911 30.631 -42.029 1.00 50.31 211 ARG A N 1
ATOM 1562 C CA . ARG A 1 211 ? 22.024 31.628 -41.404 1.00 50.31 211 ARG A CA 1
ATOM 1563 C C . ARG A 1 211 ? 22.586 32.118 -40.076 1.00 50.31 211 ARG A C 1
ATOM 1565 O O . ARG A 1 211 ? 22.602 33.319 -39.861 1.00 50.31 211 ARG A O 1
ATOM 1572 N N . LEU A 1 212 ? 23.100 31.217 -39.239 1.00 45.34 212 LEU A N 1
ATOM 1573 C CA . LEU A 1 212 ? 23.739 31.573 -37.973 1.00 45.34 212 LEU A CA 1
ATOM 1574 C C . LEU A 1 212 ? 24.954 32.488 -38.196 1.00 45.34 212 LEU A C 1
ATOM 1576 O O . LEU A 1 212 ? 25.092 33.494 -37.511 1.00 45.34 212 LEU A O 1
ATOM 1580 N N . LEU A 1 213 ? 25.786 32.198 -39.201 1.00 46.78 213 LEU A N 1
ATOM 1581 C CA . LEU A 1 213 ? 26.937 33.033 -39.567 1.00 46.78 213 LEU A CA 1
ATOM 1582 C C . LEU A 1 213 ? 26.523 34.421 -40.083 1.00 46.78 213 LEU A C 1
ATOM 1584 O O . LEU A 1 213 ? 27.143 35.417 -39.713 1.00 46.78 213 LEU A O 1
ATOM 1588 N N . LYS A 1 214 ? 25.436 34.500 -40.863 1.00 45.44 214 LYS A N 1
ATOM 1589 C CA . LYS A 1 214 ? 24.866 35.768 -41.342 1.00 45.44 214 LYS A CA 1
ATOM 1590 C C . LYS A 1 214 ? 24.285 36.617 -40.202 1.00 45.44 214 LYS A C 1
ATOM 1592 O O . LYS A 1 214 ? 24.494 37.826 -40.178 1.00 45.44 214 LYS A O 1
ATOM 1597 N N . THR A 1 215 ? 23.601 35.997 -39.239 1.00 45.97 215 THR A N 1
ATOM 1598 C CA . THR A 1 215 ? 23.033 36.684 -38.062 1.00 45.97 215 THR A CA 1
ATOM 1599 C C . THR A 1 215 ? 24.116 37.248 -37.135 1.00 45.97 215 THR A C 1
ATOM 1601 O O . THR A 1 215 ? 23.879 38.229 -36.440 1.00 45.97 215 THR A O 1
ATOM 1604 N N . LEU A 1 216 ? 25.328 36.685 -37.163 1.00 45.72 216 LEU A N 1
ATOM 1605 C CA . LEU A 1 216 ? 26.476 37.141 -36.371 1.00 45.72 216 LEU A CA 1
ATOM 1606 C C . LEU A 1 216 ? 27.282 38.289 -37.027 1.00 45.72 216 LEU A C 1
ATOM 1608 O O . LEU A 1 216 ? 28.390 38.578 -36.578 1.00 45.72 216 LEU A O 1
ATOM 1612 N N . GLN A 1 217 ? 26.754 38.933 -38.081 1.00 46.59 217 GLN A N 1
ATOM 1613 C CA . GLN A 1 217 ? 27.375 40.045 -38.832 1.00 46.59 217 GLN A CA 1
ATOM 1614 C C . GLN A 1 217 ? 28.834 39.801 -39.267 1.00 46.59 217 GLN A C 1
ATOM 1616 O O . GLN A 1 217 ? 29.658 40.718 -39.282 1.00 46.59 217 GLN A O 1
ATOM 1621 N N . ARG A 1 218 ? 29.192 38.565 -39.632 1.00 51.19 218 ARG A N 1
ATOM 1622 C CA . ARG A 1 218 ? 30.522 38.276 -40.183 1.00 51.19 218 ARG A CA 1
ATOM 1623 C C . ARG A 1 218 ? 30.448 37.974 -41.674 1.00 51.19 218 ARG A C 1
ATOM 1625 O O . ARG A 1 218 ? 29.927 36.937 -42.058 1.00 51.19 218 ARG A O 1
ATOM 1632 N N . ASP A 1 219 ? 31.010 38.920 -42.427 1.00 52.84 219 ASP A N 1
ATOM 1633 C CA . ASP A 1 219 ? 31.375 38.938 -43.850 1.00 52.84 219 ASP A CA 1
ATOM 1634 C C . ASP A 1 219 ? 30.354 38.344 -44.839 1.00 52.84 219 ASP A C 1
ATOM 1636 O O . ASP A 1 219 ? 30.177 37.129 -44.941 1.00 52.84 219 ASP A O 1
ATOM 1640 N N . GLU A 1 220 ? 29.710 39.211 -45.627 1.00 49.50 220 GLU A N 1
ATOM 1641 C CA . GLU A 1 220 ? 28.725 38.819 -46.648 1.00 49.50 220 GLU A CA 1
ATOM 1642 C C . GLU A 1 220 ? 29.324 37.926 -47.750 1.00 49.50 220 GLU A C 1
ATOM 1644 O O . GLU A 1 220 ? 28.619 37.066 -48.284 1.00 49.50 220 GLU A O 1
ATOM 1649 N N . GLU A 1 221 ? 30.628 38.053 -48.024 1.00 46.56 221 GLU A N 1
ATOM 1650 C CA . GLU A 1 221 ? 31.383 37.160 -48.920 1.00 46.56 221 GLU A CA 1
ATOM 1651 C C . GLU A 1 221 ? 31.387 35.707 -48.412 1.00 46.56 221 GLU A C 1
ATOM 1653 O O . GLU A 1 221 ? 31.180 34.768 -49.179 1.00 46.56 221 GLU A O 1
ATOM 1658 N N . LEU A 1 222 ? 31.499 35.504 -47.095 1.00 46.94 222 LEU A N 1
ATOM 1659 C CA . LEU A 1 222 ? 31.597 34.177 -46.480 1.00 46.94 222 LEU A CA 1
ATOM 1660 C C . LEU A 1 222 ? 30.274 33.396 -46.554 1.00 46.94 222 LEU A C 1
ATOM 1662 O O . LEU A 1 222 ? 30.264 32.167 -46.659 1.00 46.94 222 LEU A O 1
ATOM 1666 N N . ALA A 1 223 ? 29.144 34.106 -46.496 1.00 50.50 223 ALA A N 1
ATOM 1667 C CA . ALA A 1 223 ? 27.816 33.519 -46.654 1.00 50.50 223 ALA A CA 1
ATOM 1668 C C . ALA A 1 223 ? 27.528 33.127 -48.117 1.00 50.50 223 ALA A C 1
ATOM 1670 O O . ALA A 1 223 ? 26.811 32.149 -48.351 1.00 50.50 223 ALA A O 1
ATOM 1671 N N . ALA A 1 224 ? 28.095 33.858 -49.084 1.00 51.59 224 ALA A N 1
ATOM 1672 C CA . ALA A 1 224 ? 28.006 33.545 -50.509 1.00 51.59 224 ALA A CA 1
ATOM 1673 C C . ALA A 1 224 ? 28.848 32.306 -50.869 1.00 51.59 224 ALA A C 1
ATOM 1675 O O . ALA A 1 224 ? 28.318 31.377 -51.483 1.00 51.59 224 ALA A O 1
ATOM 1676 N N . ASP A 1 225 ? 30.085 32.219 -50.369 1.00 46.84 225 ASP A N 1
ATOM 1677 C CA . ASP A 1 225 ? 30.968 31.060 -50.565 1.00 46.84 225 ASP A CA 1
ATOM 1678 C C . ASP A 1 225 ? 30.366 29.772 -49.974 1.00 46.84 225 ASP A C 1
ATOM 1680 O O . ASP A 1 225 ? 30.390 28.705 -50.591 1.00 46.84 225 ASP A O 1
ATOM 1684 N N . PHE A 1 226 ? 29.739 29.853 -48.793 1.00 46.72 226 PHE A N 1
ATOM 1685 C CA . PHE A 1 226 ? 29.062 28.701 -48.183 1.00 46.72 226 PHE A CA 1
ATOM 1686 C C . PHE A 1 226 ? 27.852 28.223 -48.997 1.00 46.72 226 PHE A C 1
ATOM 1688 O O . PHE A 1 226 ? 27.580 27.022 -49.060 1.00 46.72 226 PHE A O 1
ATOM 1695 N N . ALA A 1 227 ? 27.118 29.145 -49.624 1.00 49.25 227 ALA A N 1
ATOM 1696 C CA . ALA A 1 227 ? 25.989 28.810 -50.487 1.00 49.25 227 ALA A CA 1
ATOM 1697 C C . ALA A 1 227 ? 26.446 28.133 -51.793 1.00 49.25 227 ALA A C 1
ATOM 1699 O O . ALA A 1 227 ? 25.772 27.213 -52.265 1.00 49.25 227 ALA A O 1
ATOM 1700 N N . GLU A 1 228 ? 27.601 28.529 -52.333 1.00 45.94 228 GLU A N 1
ATOM 1701 C CA . GLU A 1 228 ? 28.223 27.915 -53.511 1.00 45.94 228 GLU A CA 1
ATOM 1702 C C . GLU A 1 228 ? 28.774 26.508 -53.203 1.00 45.94 228 GLU A C 1
ATOM 1704 O O . GLU A 1 228 ? 28.557 25.562 -53.964 1.00 45.94 228 GLU A O 1
ATOM 1709 N N . VAL A 1 229 ? 29.363 26.310 -52.018 1.00 43.44 229 VAL A N 1
ATOM 1710 C CA . VAL A 1 229 ? 29.817 24.991 -51.535 1.00 43.44 229 VAL A CA 1
ATOM 1711 C C . VAL A 1 229 ? 28.652 24.017 -51.335 1.00 43.44 229 VAL A C 1
ATOM 1713 O O . VAL A 1 229 ? 28.779 22.844 -51.672 1.00 43.44 229 VAL A O 1
ATOM 1716 N N . VAL A 1 230 ? 27.487 24.482 -50.871 1.00 47.62 230 VAL A N 1
ATOM 1717 C CA . VAL A 1 230 ? 26.259 23.663 -50.773 1.00 47.62 230 VAL A CA 1
ATOM 1718 C C . VAL A 1 230 ? 25.724 23.235 -52.145 1.00 47.62 230 VAL A C 1
ATOM 1720 O O . VAL A 1 230 ? 24.986 22.251 -52.234 1.00 47.62 230 VAL A O 1
ATOM 1723 N N . ALA A 1 231 ? 26.074 23.958 -53.211 1.00 48.09 231 ALA A N 1
ATOM 1724 C CA . ALA A 1 231 ? 25.668 23.642 -54.576 1.00 48.09 231 ALA A CA 1
ATOM 1725 C C . ALA A 1 231 ? 26.614 22.651 -55.282 1.00 48.09 231 ALA A C 1
ATOM 1727 O O . ALA A 1 231 ? 26.198 22.019 -56.253 1.00 48.09 231 ALA A O 1
ATOM 1728 N N . SER A 1 232 ? 27.849 22.474 -54.798 1.00 44.19 232 SER A N 1
ATOM 1729 C CA . SER A 1 232 ? 28.812 21.514 -55.351 1.00 44.19 232 SER A CA 1
ATOM 1730 C C . SER A 1 232 ? 28.888 20.256 -54.478 1.00 44.19 232 SER A C 1
ATOM 1732 O O . SER A 1 232 ? 29.091 20.325 -53.271 1.00 44.19 232 SER A O 1
ATOM 1734 N N . ASP A 1 233 ? 28.707 19.076 -55.069 1.00 45.50 233 ASP A N 1
ATOM 1735 C CA . ASP A 1 233 ? 28.577 17.776 -54.377 1.00 45.50 233 ASP A CA 1
ATOM 1736 C C . ASP A 1 233 ? 29.915 17.244 -53.784 1.00 45.50 233 ASP A C 1
ATOM 1738 O O . ASP A 1 233 ? 30.209 16.051 -53.800 1.00 45.50 233 ASP A O 1
ATOM 1742 N N . GLN A 1 234 ? 30.779 18.140 -53.288 1.00 49.53 234 GLN A N 1
ATOM 1743 C CA . GLN A 1 234 ? 32.093 17.863 -52.688 1.00 49.53 234 GLN A CA 1
ATOM 1744 C C . GLN A 1 234 ? 32.200 18.491 -51.288 1.00 49.53 234 GLN A C 1
ATOM 1746 O O . GLN A 1 234 ? 33.037 19.347 -51.012 1.00 49.53 234 GLN A O 1
ATOM 1751 N N . SER A 1 235 ? 31.330 18.078 -50.369 1.00 51.25 235 SER A N 1
ATOM 1752 C CA . SER A 1 235 ? 31.100 18.821 -49.124 1.00 51.25 235 SER A CA 1
ATOM 1753 C C . SER A 1 235 ? 32.139 18.621 -48.008 1.00 51.25 235 SER A C 1
ATOM 1755 O O . SER A 1 235 ? 32.160 19.411 -47.073 1.00 51.25 235 SER A O 1
ATOM 1757 N N . LEU A 1 236 ? 33.003 17.597 -48.044 1.00 44.69 236 LEU A N 1
ATOM 1758 C CA . LEU A 1 236 ? 33.827 17.218 -46.875 1.00 44.69 236 LEU A CA 1
ATOM 1759 C C . LEU A 1 236 ? 35.308 17.626 -46.952 1.00 44.69 236 LEU A C 1
ATOM 1761 O O . LEU A 1 236 ? 35.858 18.058 -45.944 1.00 44.69 236 LEU A O 1
ATOM 1765 N N . SER A 1 237 ? 35.945 17.565 -48.125 1.00 44.91 237 SER A N 1
ATOM 1766 C CA . SER A 1 237 ? 37.326 18.054 -48.313 1.00 44.91 237 SER A CA 1
ATOM 1767 C C . SER A 1 237 ? 37.416 19.584 -48.272 1.00 44.91 237 SER A C 1
ATOM 1769 O O . SER A 1 237 ? 38.438 20.142 -47.879 1.00 44.91 237 SER A O 1
ATOM 1771 N N . VAL A 1 238 ? 36.327 20.269 -48.633 1.00 45.97 238 VAL A N 1
ATOM 1772 C CA . VAL A 1 238 ? 36.219 21.734 -48.608 1.00 45.97 238 VAL A CA 1
ATOM 1773 C C . VAL A 1 238 ? 36.010 22.261 -47.182 1.00 45.97 238 VAL A C 1
ATOM 1775 O O . VAL A 1 238 ? 36.597 23.280 -46.818 1.00 45.97 238 VAL A O 1
ATOM 1778 N N . LEU A 1 239 ? 35.274 21.537 -46.326 1.00 44.47 239 LEU A N 1
ATOM 1779 C CA . LEU A 1 239 ? 35.126 21.890 -44.906 1.00 44.47 239 LEU A CA 1
ATOM 1780 C C . LEU A 1 239 ? 36.462 21.813 -44.144 1.00 44.47 239 LEU A C 1
ATOM 1782 O O . LEU A 1 239 ? 36.723 22.670 -43.305 1.00 44.47 239 LEU A O 1
ATOM 1786 N N . GLU A 1 240 ? 37.345 20.859 -44.467 1.00 44.03 240 GLU A N 1
ATOM 1787 C CA . GLU A 1 240 ? 38.703 20.790 -43.895 1.00 44.03 240 GLU A CA 1
ATOM 1788 C C . GLU A 1 240 ? 39.598 21.959 -44.360 1.00 44.03 240 GLU A C 1
ATOM 1790 O O . GLU A 1 240 ? 40.368 22.504 -43.562 1.00 44.03 240 GLU A O 1
ATOM 1795 N N . ALA A 1 241 ? 39.466 22.397 -45.618 1.00 46.56 241 ALA A N 1
ATOM 1796 C CA . ALA A 1 241 ? 40.221 23.529 -46.162 1.00 46.56 241 ALA A CA 1
ATOM 1797 C C . ALA A 1 241 ? 39.757 24.886 -45.591 1.00 46.56 241 ALA A C 1
ATOM 1799 O O . ALA A 1 241 ? 40.590 25.733 -45.262 1.00 46.56 241 ALA A O 1
ATOM 1800 N N . LEU A 1 242 ? 38.445 25.073 -45.403 1.00 43.53 242 LEU A N 1
ATOM 1801 C CA . LEU A 1 242 ? 37.855 26.308 -44.869 1.00 43.53 242 LEU A CA 1
ATOM 1802 C C . LEU A 1 242 ? 37.946 26.420 -43.337 1.00 43.53 242 LEU A C 1
ATOM 1804 O O . LEU A 1 242 ? 37.989 27.526 -42.794 1.00 43.53 242 LEU A O 1
ATOM 1808 N N . ALA A 1 243 ? 38.019 25.299 -42.612 1.00 48.78 243 ALA A N 1
ATOM 1809 C CA . ALA A 1 243 ? 38.068 25.317 -41.152 1.00 48.78 243 ALA A CA 1
ATOM 1810 C C . ALA A 1 243 ? 39.446 25.717 -40.585 1.00 48.78 243 ALA A C 1
ATOM 1812 O O . ALA A 1 243 ? 39.517 26.244 -39.476 1.00 48.78 243 ALA A O 1
ATOM 1813 N N . SER A 1 244 ? 40.552 25.527 -41.315 1.00 48.22 244 SER A N 1
ATOM 1814 C CA . SER A 1 244 ? 41.912 25.696 -40.762 1.00 48.22 244 SER A CA 1
ATOM 1815 C C . SER A 1 244 ? 42.295 27.141 -40.375 1.00 48.22 244 SER A C 1
ATOM 1817 O O . SER A 1 244 ? 42.908 27.323 -39.318 1.00 48.22 244 SER A O 1
ATOM 1819 N N . PRO A 1 245 ? 41.939 28.195 -41.138 1.00 45.84 245 PRO A N 1
ATOM 1820 C CA . PRO A 1 245 ? 42.211 29.580 -40.735 1.00 45.84 245 PRO A CA 1
ATOM 1821 C C . PRO A 1 245 ? 41.181 30.115 -39.725 1.00 45.84 245 PRO A C 1
ATOM 1823 O O . PRO A 1 245 ? 41.527 30.883 -38.827 1.00 45.84 245 PRO A O 1
ATOM 1826 N N . THR A 1 246 ? 39.927 29.678 -39.842 1.00 46.72 246 THR A N 1
ATOM 1827 C CA . THR A 1 246 ? 38.784 30.168 -39.054 1.00 46.72 246 THR A CA 1
ATOM 1828 C C . THR A 1 246 ? 38.759 29.568 -37.647 1.00 46.72 246 THR A C 1
ATOM 1830 O O . THR A 1 246 ? 38.609 30.303 -36.671 1.00 46.72 246 THR A O 1
ATOM 1833 N N . LEU A 1 247 ? 39.056 28.268 -37.502 1.00 45.50 247 LEU A N 1
ATOM 1834 C CA . LEU A 1 247 ? 39.232 27.618 -36.195 1.00 45.50 247 LEU A CA 1
ATOM 1835 C C . LEU A 1 247 ? 40.407 28.203 -35.408 1.00 45.50 247 LEU A C 1
ATOM 1837 O O . LEU A 1 247 ? 40.419 28.119 -34.186 1.00 45.50 247 LEU A O 1
ATOM 1841 N N . ARG A 1 248 ? 41.411 28.813 -36.054 1.00 48.84 248 ARG A N 1
ATOM 1842 C CA . ARG A 1 248 ? 42.501 29.482 -35.320 1.00 48.84 248 ARG A CA 1
ATOM 1843 C C . ARG A 1 248 ? 42.023 30.751 -34.616 1.00 48.84 248 ARG A C 1
ATOM 1845 O O . ARG A 1 248 ? 42.536 31.039 -33.540 1.00 48.84 248 ARG A O 1
ATOM 1852 N N . LYS A 1 249 ? 41.033 31.448 -35.186 1.00 48.03 249 LYS A N 1
ATOM 1853 C CA . LYS A 1 249 ? 40.510 32.739 -34.705 1.00 48.03 249 LYS A CA 1
ATOM 1854 C C . LYS A 1 249 ? 39.325 32.632 -33.736 1.00 48.03 249 LYS A C 1
ATOM 1856 O O . LYS A 1 249 ? 38.961 33.637 -33.139 1.00 48.03 249 LYS A O 1
ATOM 1861 N N . MET A 1 250 ? 38.713 31.456 -33.605 1.00 53.16 250 MET A N 1
ATOM 1862 C CA . MET A 1 250 ? 37.655 31.205 -32.618 1.00 53.16 250 MET A CA 1
ATOM 1863 C C . MET A 1 250 ? 38.221 31.200 -31.190 1.00 53.16 250 MET A C 1
ATOM 1865 O O . MET A 1 250 ? 39.409 30.931 -30.995 1.00 53.16 250 MET A O 1
ATOM 1869 N N . ASP A 1 251 ? 37.389 31.470 -30.188 1.00 67.06 251 ASP A N 1
ATOM 1870 C CA . ASP A 1 251 ? 37.726 31.176 -28.796 1.00 67.06 251 ASP A CA 1
ATOM 1871 C C . ASP A 1 251 ? 37.704 29.654 -28.552 1.00 67.06 251 ASP A C 1
ATOM 1873 O O . ASP A 1 251 ? 37.241 28.863 -29.383 1.00 67.06 251 ASP A O 1
ATOM 1877 N N . GLN A 1 252 ? 38.261 29.217 -27.425 1.00 58.47 252 GLN A N 1
ATOM 1878 C CA . GLN A 1 252 ? 38.415 27.795 -27.126 1.00 58.47 252 GLN A CA 1
ATOM 1879 C C . GLN A 1 252 ? 37.068 27.073 -26.927 1.00 58.47 252 GLN A C 1
ATOM 1881 O O . GLN A 1 252 ? 36.966 25.896 -27.281 1.00 58.47 252 GLN A O 1
ATOM 1886 N N . GLY A 1 253 ? 36.033 27.761 -26.435 1.00 55.34 253 GLY A N 1
ATOM 1887 C CA . GLY A 1 253 ? 34.689 27.204 -26.273 1.00 55.34 253 GLY A CA 1
ATOM 1888 C C . GLY A 1 253 ? 34.039 26.922 -27.626 1.00 55.34 253 GLY A C 1
ATOM 1889 O O . GLY A 1 253 ? 33.655 25.787 -27.903 1.00 55.34 253 GLY A O 1
ATOM 1890 N N . SER A 1 254 ? 34.054 27.902 -28.531 1.00 55.03 254 SER A N 1
ATOM 1891 C CA . SER A 1 254 ? 33.519 27.756 -29.894 1.00 55.03 254 SER A CA 1
ATOM 1892 C C . SER A 1 254 ? 34.245 26.681 -30.714 1.00 55.03 254 SER A C 1
ATOM 1894 O O . SER A 1 254 ? 33.622 25.943 -31.479 1.00 55.03 254 SER A O 1
ATOM 1896 N N . LYS A 1 255 ? 35.570 26.539 -30.540 1.00 57.91 255 LYS A N 1
ATOM 1897 C CA . LYS A 1 255 ? 36.338 25.437 -31.155 1.00 57.91 255 LYS A CA 1
ATOM 1898 C C . LYS A 1 255 ? 35.909 24.077 -30.625 1.00 57.91 255 LYS A C 1
ATOM 1900 O O . LYS A 1 255 ? 35.885 23.119 -31.393 1.00 57.91 255 LYS A O 1
ATOM 1905 N N . THR A 1 256 ? 35.624 23.989 -29.330 1.00 58.06 256 THR A N 1
ATOM 1906 C CA . THR A 1 256 ? 35.215 22.745 -28.671 1.00 58.06 256 THR A CA 1
ATOM 1907 C C . THR A 1 256 ? 33.831 22.321 -29.155 1.00 58.06 256 THR A C 1
ATOM 1909 O O . THR A 1 256 ? 33.666 21.179 -29.574 1.00 58.06 256 THR A O 1
ATOM 1912 N N . GLU A 1 257 ? 32.891 23.262 -29.248 1.00 54.78 257 GLU A N 1
ATOM 1913 C CA . GLU A 1 257 ? 31.539 23.020 -29.766 1.00 54.78 257 GLU A CA 1
ATOM 1914 C C . GLU A 1 257 ? 31.548 22.614 -31.251 1.00 54.78 257 GLU A C 1
ATOM 1916 O O . GLU A 1 257 ? 30.954 21.612 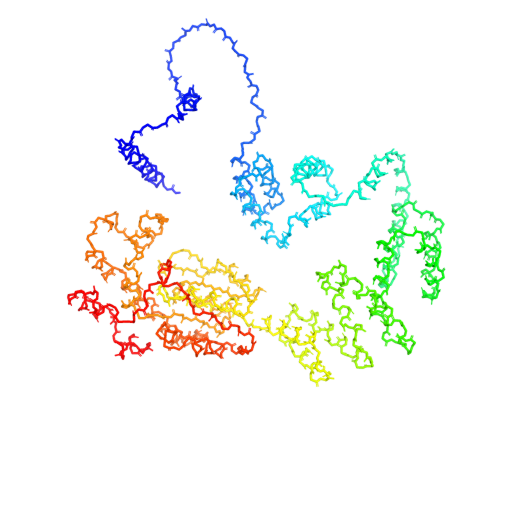-31.642 1.00 54.78 257 GLU A O 1
ATOM 1921 N N . MET A 1 258 ? 32.308 23.319 -32.097 1.00 56.91 258 MET A N 1
ATOM 1922 C CA . MET A 1 258 ? 32.459 22.956 -33.514 1.00 56.91 258 MET A CA 1
ATOM 1923 C C . MET A 1 258 ? 33.117 21.584 -33.704 1.00 56.91 258 MET A C 1
ATOM 1925 O O . MET A 1 258 ? 32.728 20.828 -34.596 1.00 56.91 258 MET A O 1
ATOM 1929 N N . ARG A 1 259 ? 34.100 21.233 -32.864 1.00 58.75 259 ARG A N 1
ATOM 1930 C CA . ARG A 1 259 ? 34.711 19.896 -32.863 1.00 58.75 259 ARG A CA 1
ATOM 1931 C C . ARG A 1 259 ? 33.721 18.829 -32.414 1.00 58.75 259 ARG A C 1
ATOM 1933 O O . ARG A 1 259 ? 33.706 17.763 -33.021 1.00 58.75 259 ARG A O 1
ATOM 1940 N N . TYR A 1 260 ? 32.889 19.114 -31.415 1.00 55.53 260 TYR A N 1
ATOM 1941 C CA . TYR A 1 260 ? 31.833 18.218 -30.948 1.00 55.53 260 TYR A CA 1
ATOM 1942 C C . TYR A 1 260 ? 30.781 17.972 -32.037 1.00 55.53 260 TYR A C 1
ATOM 1944 O O . TYR A 1 260 ? 30.497 16.823 -32.369 1.00 55.53 260 TYR A O 1
ATOM 1952 N N . LEU A 1 261 ? 30.283 19.025 -32.690 1.00 53.75 261 LEU A N 1
ATOM 1953 C CA . LEU A 1 261 ? 29.336 18.908 -33.804 1.00 53.75 261 LEU A CA 1
ATOM 1954 C C . LEU A 1 261 ? 29.929 18.135 -34.991 1.00 53.75 261 LEU A C 1
ATOM 1956 O O . LEU A 1 261 ? 29.236 17.326 -35.612 1.00 53.75 261 LEU A O 1
ATOM 1960 N N . PHE A 1 262 ? 31.217 18.335 -35.285 1.00 54.97 262 PHE A N 1
ATOM 1961 C CA . PHE A 1 262 ? 31.930 17.584 -36.317 1.00 54.97 262 PHE A CA 1
ATOM 1962 C C . PHE A 1 262 ? 32.115 16.109 -35.935 1.00 54.97 262 PHE A C 1
ATOM 1964 O O . PHE A 1 262 ? 31.814 15.231 -36.741 1.00 54.97 262 PHE A O 1
ATOM 1971 N N . ALA A 1 263 ? 32.542 15.821 -34.702 1.00 52.78 263 ALA A N 1
ATOM 1972 C CA . ALA A 1 263 ? 32.651 14.465 -34.166 1.00 52.78 263 ALA A CA 1
ATOM 1973 C C . ALA A 1 263 ? 31.298 13.742 -34.231 1.00 52.78 263 ALA A C 1
ATOM 1975 O O . ALA A 1 263 ? 31.207 12.650 -34.784 1.00 52.78 263 ALA A O 1
ATOM 1976 N N . ARG A 1 264 ? 30.225 14.403 -33.792 1.00 50.22 264 ARG A N 1
ATOM 1977 C CA . ARG A 1 264 ? 28.848 13.908 -33.856 1.00 50.22 264 ARG A CA 1
ATOM 1978 C C . ARG A 1 264 ? 28.395 13.656 -35.294 1.00 50.22 264 ARG A C 1
ATOM 1980 O O . ARG A 1 264 ? 27.785 12.628 -35.572 1.00 50.22 264 ARG A O 1
ATOM 1987 N N . ALA A 1 265 ? 28.725 14.535 -36.240 1.00 49.66 265 ALA A N 1
ATOM 1988 C CA . ALA A 1 265 ? 28.448 14.316 -37.661 1.00 49.66 265 ALA A CA 1
ATOM 1989 C C . ALA A 1 265 ? 29.220 13.106 -38.226 1.00 49.66 265 ALA A C 1
ATOM 1991 O O . ALA A 1 265 ? 28.648 12.295 -38.953 1.00 49.66 265 ALA A O 1
ATOM 1992 N N . VAL A 1 266 ? 30.490 12.927 -37.857 1.00 52.94 266 VAL A N 1
ATOM 1993 C CA . VAL A 1 266 ? 31.294 11.763 -38.266 1.00 52.94 266 VAL A CA 1
ATOM 1994 C C . VAL A 1 266 ? 30.717 10.464 -37.690 1.00 52.94 266 VAL A C 1
ATOM 1996 O O . VAL A 1 266 ? 30.541 9.503 -38.442 1.00 52.94 266 VAL A O 1
ATOM 1999 N N . THR A 1 267 ? 30.337 10.444 -36.410 1.00 53.00 267 THR A N 1
ATOM 2000 C CA . THR A 1 267 ? 29.691 9.293 -35.752 1.00 53.00 267 THR A CA 1
ATOM 2001 C C . THR A 1 267 ? 28.313 8.991 -36.356 1.00 53.00 267 THR A C 1
ATOM 2003 O O . THR A 1 267 ? 27.955 7.832 -36.549 1.00 53.00 267 THR A O 1
ATOM 2006 N N . ASN A 1 268 ? 27.553 10.023 -36.739 1.00 48.12 268 ASN A N 1
ATOM 2007 C CA . ASN A 1 268 ? 26.208 9.881 -37.305 1.00 48.12 268 ASN A CA 1
ATOM 2008 C C . ASN A 1 268 ? 26.176 9.359 -38.747 1.00 48.12 268 ASN A C 1
ATOM 2010 O O . ASN A 1 268 ? 25.206 8.699 -39.119 1.00 48.12 268 ASN A O 1
ATOM 2014 N N . TYR A 1 269 ? 27.191 9.663 -39.559 1.00 50.72 269 TYR A N 1
ATOM 2015 C CA . TYR A 1 269 ? 27.154 9.433 -41.011 1.00 50.72 269 TYR A CA 1
ATOM 2016 C C . TYR A 1 269 ? 28.281 8.523 -41.535 1.00 50.72 269 TYR A C 1
ATOM 2018 O O . TYR A 1 269 ? 28.295 8.168 -42.714 1.00 50.72 269 TYR A O 1
ATOM 2026 N N . GLY A 1 270 ? 29.211 8.105 -40.673 1.00 48.66 270 GLY A N 1
ATOM 2027 C CA . GLY A 1 270 ? 30.444 7.402 -41.035 1.00 48.66 270 GLY A CA 1
ATOM 2028 C C . GLY A 1 270 ? 30.328 5.940 -41.485 1.00 48.66 270 GLY A C 1
ATOM 2029 O O . GLY A 1 270 ? 31.336 5.348 -41.853 1.00 48.66 270 GLY A O 1
ATOM 2030 N N . SER A 1 271 ? 29.146 5.322 -41.524 1.00 44.06 271 SER A N 1
ATOM 2031 C CA . SER A 1 271 ? 29.007 3.869 -41.753 1.00 44.06 271 SER A CA 1
ATOM 2032 C C . SER A 1 271 ? 29.307 3.369 -43.182 1.00 44.06 271 SER A C 1
ATOM 2034 O O . SER A 1 271 ? 29.071 2.199 -43.476 1.00 44.06 271 SER A O 1
ATOM 2036 N N . ARG A 1 272 ? 29.828 4.210 -44.092 1.00 44.16 272 ARG A N 1
ATOM 2037 C CA . ARG A 1 272 ? 29.996 3.869 -45.523 1.00 44.16 272 ARG A CA 1
ATOM 2038 C C . ARG A 1 272 ? 31.434 3.863 -46.063 1.00 44.16 272 ARG A C 1
ATOM 2040 O O . ARG A 1 272 ? 31.604 3.655 -47.260 1.00 44.16 272 ARG A O 1
ATOM 2047 N N . SER A 1 273 ? 32.471 4.075 -45.247 1.00 44.09 273 SER A N 1
ATOM 2048 C CA . SER A 1 273 ? 33.858 4.176 -45.746 1.00 44.09 273 SER A CA 1
ATOM 2049 C C . SER A 1 273 ? 34.888 3.459 -44.865 1.00 44.09 273 SER A C 1
ATOM 2051 O O . SER A 1 273 ? 34.891 3.606 -43.649 1.00 44.09 273 SER A O 1
ATOM 2053 N N . ASN A 1 274 ? 35.828 2.736 -45.485 1.00 42.41 274 ASN A N 1
ATOM 2054 C CA . ASN A 1 274 ? 36.939 2.050 -44.805 1.00 42.41 274 ASN A CA 1
ATOM 2055 C C . ASN A 1 274 ? 38.043 3.002 -44.289 1.00 42.41 274 ASN A C 1
ATOM 2057 O O . ASN A 1 274 ? 39.002 2.549 -43.671 1.00 42.41 274 ASN A O 1
ATOM 2061 N N . ALA A 1 275 ? 37.929 4.317 -44.505 1.00 42.69 275 ALA A N 1
ATOM 2062 C CA . ALA A 1 275 ? 38.930 5.308 -44.088 1.00 42.69 275 ALA A CA 1
ATOM 2063 C C . ALA A 1 275 ? 38.732 5.849 -42.648 1.00 42.69 275 ALA A C 1
ATOM 2065 O O . ALA A 1 275 ? 39.240 6.920 -42.317 1.00 42.69 275 ALA A O 1
ATOM 2066 N N . LEU A 1 276 ? 37.961 5.161 -41.792 1.00 50.97 276 LEU A N 1
ATOM 2067 C CA . LEU A 1 276 ? 37.420 5.747 -40.556 1.00 50.97 276 LEU A CA 1
ATOM 2068 C C . LEU A 1 276 ? 38.236 5.569 -39.267 1.00 50.97 276 LEU A C 1
ATOM 2070 O O . LEU A 1 276 ? 37.983 6.309 -38.320 1.00 50.97 276 LEU A O 1
ATOM 2074 N N . ALA A 1 277 ? 39.216 4.665 -39.196 1.00 45.94 277 ALA A N 1
ATOM 2075 C CA . ALA A 1 277 ? 39.919 4.395 -37.931 1.00 45.94 277 ALA A CA 1
ATOM 2076 C C . ALA A 1 277 ? 40.597 5.638 -37.297 1.00 45.94 277 ALA A C 1
ATOM 2078 O O . ALA A 1 277 ? 40.408 5.860 -36.101 1.00 45.94 277 ALA A O 1
ATOM 2079 N N . PRO A 1 278 ? 41.288 6.520 -38.055 1.00 48.62 278 PRO A N 1
ATOM 2080 C CA . PRO A 1 278 ? 41.862 7.744 -37.483 1.00 48.62 278 PRO A CA 1
ATOM 2081 C C . PRO A 1 278 ? 40.802 8.777 -37.069 1.00 48.62 278 PRO A C 1
ATOM 2083 O O . PRO A 1 278 ? 41.043 9.606 -36.200 1.00 48.62 278 PRO A O 1
ATOM 2086 N N . ARG A 1 279 ? 39.618 8.746 -37.696 1.00 50.12 279 ARG A N 1
ATOM 2087 C CA . ARG A 1 279 ? 38.549 9.742 -37.511 1.00 50.12 279 ARG A CA 1
ATOM 2088 C C . ARG A 1 279 ? 37.661 9.427 -36.306 1.00 50.12 279 ARG A C 1
ATOM 2090 O O . ARG A 1 279 ? 37.224 10.348 -35.626 1.00 50.12 279 ARG A O 1
ATOM 2097 N N . VAL A 1 280 ? 37.462 8.141 -36.007 1.00 52.12 280 VAL A N 1
ATOM 2098 C CA . VAL A 1 280 ? 36.811 7.675 -34.769 1.00 52.12 280 VAL A CA 1
ATOM 2099 C C . VAL A 1 280 ? 37.675 7.987 -33.546 1.00 52.12 280 VAL A C 1
ATOM 2101 O O . VAL A 1 280 ? 37.134 8.386 -32.523 1.00 52.12 280 VAL A O 1
ATOM 2104 N N . ALA A 1 281 ? 39.006 7.903 -33.664 1.00 53.19 281 ALA A N 1
ATOM 2105 C CA . ALA A 1 281 ? 39.919 8.286 -32.583 1.00 53.19 281 ALA A CA 1
ATOM 2106 C C . ALA A 1 281 ? 39.785 9.775 -32.211 1.00 53.19 281 ALA A C 1
ATOM 2108 O O . ALA A 1 281 ? 39.626 10.100 -31.041 1.00 53.19 281 ALA A O 1
ATOM 2109 N N . ILE A 1 282 ? 39.733 10.668 -33.209 1.00 55.25 282 ILE A N 1
ATOM 2110 C CA . ILE A 1 282 ? 39.548 12.114 -32.986 1.00 55.25 282 ILE A CA 1
ATOM 2111 C C . ILE A 1 282 ? 38.172 12.417 -32.372 1.00 55.25 282 ILE A C 1
ATOM 2113 O O . ILE A 1 282 ? 38.075 13.235 -31.462 1.00 55.25 282 ILE A O 1
ATOM 2117 N N . ALA A 1 283 ? 37.107 11.763 -32.848 1.00 54.56 283 ALA A N 1
ATOM 2118 C CA . ALA A 1 283 ? 35.776 11.910 -32.260 1.00 54.56 283 ALA A CA 1
ATOM 2119 C C . ALA A 1 283 ? 35.743 11.407 -30.807 1.00 54.56 283 ALA A C 1
ATOM 2121 O O . ALA A 1 283 ? 35.189 12.081 -29.943 1.00 54.56 283 ALA A O 1
ATOM 2122 N N . GLY A 1 284 ? 36.389 10.271 -30.530 1.00 58.66 284 GLY A N 1
ATOM 2123 C CA . GLY A 1 284 ? 36.551 9.722 -29.188 1.00 58.66 284 GLY A CA 1
ATOM 2124 C C . GLY A 1 284 ? 37.278 10.680 -28.246 1.00 58.66 284 GLY A C 1
ATOM 2125 O O . GLY A 1 284 ? 36.792 10.908 -27.145 1.00 58.66 284 GLY A O 1
ATOM 2126 N N . ASP A 1 285 ? 38.377 11.300 -28.680 1.00 61.22 285 ASP A N 1
ATOM 2127 C CA . ASP A 1 285 ? 39.119 12.273 -27.868 1.00 61.22 285 ASP A CA 1
ATOM 2128 C C . ASP A 1 285 ? 38.286 13.532 -27.573 1.00 61.22 285 ASP A C 1
ATOM 2130 O O . ASP A 1 285 ? 38.215 13.974 -26.430 1.00 61.22 285 ASP A O 1
ATOM 2134 N N . VAL A 1 286 ? 37.560 14.061 -28.564 1.00 61.62 286 VAL A N 1
ATOM 2135 C CA . VAL A 1 286 ? 36.673 15.227 -28.375 1.00 61.62 286 VAL A CA 1
ATOM 2136 C C . VAL A 1 286 ? 35.522 14.916 -27.413 1.00 61.62 286 VAL A C 1
ATOM 2138 O O . VAL A 1 286 ? 35.170 15.737 -26.568 1.00 61.62 286 VAL A O 1
ATOM 2141 N N . LEU A 1 287 ? 34.935 13.725 -27.522 1.00 58.78 287 LEU A N 1
ATOM 2142 C CA . LEU A 1 287 ? 33.845 13.281 -26.655 1.00 58.78 287 LEU A CA 1
ATOM 2143 C C . LEU A 1 287 ? 34.341 12.943 -25.238 1.00 58.78 287 LEU A C 1
ATOM 2145 O O . LEU A 1 287 ? 33.630 13.183 -24.263 1.00 58.78 287 LEU A O 1
ATOM 2149 N N . LYS A 1 288 ? 35.583 12.461 -25.108 1.00 64.69 288 LYS A N 1
ATOM 2150 C CA . LYS A 1 288 ? 36.273 12.265 -23.827 1.00 64.69 288 LYS A CA 1
ATOM 2151 C C . LYS A 1 288 ? 36.497 13.591 -23.114 1.00 64.69 288 LYS A C 1
ATOM 2153 O O . LYS A 1 288 ? 36.159 13.699 -21.939 1.00 64.69 288 LYS A O 1
ATOM 2158 N N . ASP A 1 289 ? 37.027 14.581 -23.825 1.00 66.31 289 ASP A N 1
ATOM 2159 C CA . ASP A 1 289 ? 37.271 15.918 -23.288 1.00 66.31 289 ASP A CA 1
ATOM 2160 C C . ASP A 1 289 ? 35.949 16.572 -22.863 1.00 66.31 289 ASP A C 1
ATOM 2162 O O . ASP A 1 289 ? 35.866 17.146 -21.778 1.00 66.31 289 ASP A O 1
ATOM 2166 N N . ARG A 1 290 ? 34.876 16.399 -23.655 1.00 61.91 290 ARG A N 1
ATOM 2167 C CA . ARG A 1 290 ? 33.540 16.911 -23.317 1.00 61.91 290 ARG A CA 1
ATOM 2168 C C . ARG A 1 290 ? 32.968 16.254 -22.064 1.00 61.91 290 ARG A C 1
ATOM 2170 O O . ARG A 1 290 ? 32.538 16.969 -21.167 1.00 61.91 290 ARG A O 1
ATOM 2177 N N . LYS A 1 291 ? 33.050 14.924 -21.956 1.00 62.88 291 LYS A N 1
ATOM 2178 C CA . LYS A 1 291 ? 32.662 14.175 -20.749 1.00 62.88 291 LYS A CA 1
ATOM 2179 C C . LYS A 1 291 ? 33.453 14.615 -19.513 1.00 62.88 291 LYS A C 1
ATOM 2181 O O . LYS A 1 291 ? 32.916 14.615 -18.412 1.00 62.88 291 LYS A O 1
ATOM 2186 N N . GLN A 1 292 ? 34.736 14.939 -19.673 1.00 68.25 292 GLN A N 1
ATOM 2187 C CA . GLN A 1 292 ? 35.565 15.436 -18.573 1.00 68.25 292 GLN A CA 1
ATOM 2188 C C . GLN A 1 292 ? 35.187 16.864 -18.168 1.00 68.25 292 GLN A C 1
ATOM 2190 O O . GLN A 1 292 ? 35.218 17.172 -16.981 1.00 68.25 292 GLN A O 1
ATOM 2195 N N . SER A 1 293 ? 34.827 17.715 -19.133 1.00 64.31 293 SER A N 1
ATOM 2196 C CA . SER A 1 293 ? 34.417 19.100 -18.874 1.00 64.31 293 SER A CA 1
ATOM 2197 C C . SER A 1 293 ? 32.984 19.236 -18.359 1.00 64.31 293 SER A C 1
ATOM 2199 O O . SER A 1 293 ? 32.703 20.153 -17.599 1.00 64.31 293 SER A O 1
ATOM 2201 N N . ASP A 1 294 ? 32.096 18.332 -18.771 1.00 58.88 294 ASP A N 1
ATOM 2202 C CA . ASP A 1 294 ? 30.692 18.291 -18.376 1.00 58.88 294 ASP A CA 1
ATOM 2203 C C . ASP A 1 294 ? 30.247 16.828 -18.216 1.00 58.88 294 ASP A C 1
ATOM 2205 O O . ASP A 1 294 ? 29.768 16.186 -19.159 1.00 58.88 294 ASP A O 1
ATOM 2209 N N . PRO A 1 295 ? 30.421 16.265 -17.010 1.00 54.91 295 PRO A N 1
ATOM 2210 C CA . PRO A 1 295 ? 30.006 14.905 -16.716 1.00 54.91 295 PRO A CA 1
ATOM 2211 C C . PRO A 1 295 ? 28.491 14.688 -16.785 1.00 54.91 295 PRO A C 1
ATOM 2213 O O . PRO A 1 295 ? 28.081 13.540 -16.676 1.00 54.91 295 PRO A O 1
ATOM 2216 N N . SER A 1 296 ? 27.655 15.719 -16.943 1.00 50.31 296 SER A N 1
ATOM 2217 C CA . SER A 1 296 ? 26.192 15.590 -17.000 1.00 50.31 296 SER A CA 1
ATOM 2218 C C . SER A 1 296 ? 25.632 15.473 -18.428 1.00 50.31 296 SER A C 1
ATOM 2220 O O . SER A 1 296 ? 24.486 15.056 -18.609 1.00 50.31 296 SER A O 1
ATOM 2222 N N . ASP A 1 297 ? 26.452 15.745 -19.452 1.00 63.56 297 ASP A N 1
ATOM 2223 C CA . ASP A 1 297 ? 26.082 15.690 -20.872 1.00 63.56 297 ASP A CA 1
ATOM 2224 C C . ASP A 1 297 ? 25.868 14.236 -21.349 1.00 63.56 297 ASP A C 1
ATOM 2226 O O . ASP A 1 297 ? 26.757 13.562 -21.881 1.00 63.56 297 ASP A O 1
ATOM 2230 N N . THR A 1 298 ? 24.653 13.725 -21.132 1.00 47.97 298 THR A N 1
ATOM 2231 C CA . THR A 1 298 ? 24.242 12.351 -21.475 1.00 47.97 298 THR A CA 1
ATOM 2232 C C . THR A 1 298 ? 24.377 12.030 -22.967 1.00 47.97 298 THR A C 1
ATOM 2234 O O . THR A 1 298 ? 24.648 10.879 -23.318 1.00 47.97 298 THR A O 1
ATOM 2237 N N . ALA A 1 299 ? 24.259 13.028 -23.850 1.00 53.59 299 ALA A N 1
ATOM 2238 C CA . ALA A 1 299 ? 24.457 12.858 -25.287 1.00 53.59 299 ALA A CA 1
ATOM 2239 C C . ALA A 1 299 ? 25.942 12.660 -25.626 1.00 53.59 299 ALA A C 1
ATOM 2241 O O . ALA A 1 299 ? 26.276 11.762 -26.400 1.00 53.59 299 ALA A O 1
ATOM 2242 N N . ALA A 1 300 ? 26.843 13.435 -25.014 1.00 58.75 300 ALA A N 1
ATOM 2243 C CA . ALA A 1 300 ? 28.284 13.238 -25.158 1.00 58.75 300 ALA A CA 1
ATOM 2244 C C . ALA A 1 300 ? 28.764 11.921 -24.527 1.00 58.75 300 ALA A C 1
ATOM 2246 O O . ALA A 1 300 ? 29.615 11.248 -25.109 1.00 58.75 300 ALA A O 1
ATOM 2247 N N . GLN A 1 301 ? 28.200 11.504 -23.387 1.00 54.81 301 GLN A N 1
ATOM 2248 C CA . GLN A 1 301 ? 28.487 10.190 -22.797 1.00 54.81 301 GLN A CA 1
ATOM 2249 C C . GLN A 1 301 ? 28.079 9.035 -23.722 1.00 54.81 301 GLN A C 1
ATOM 2251 O O . GLN A 1 301 ? 28.840 8.076 -23.884 1.00 54.81 301 GLN A O 1
ATOM 2256 N N . LEU A 1 302 ? 26.902 9.144 -24.344 1.00 57.50 302 LEU A N 1
ATOM 2257 C CA . LEU A 1 302 ? 26.376 8.165 -25.290 1.00 57.50 302 LEU A CA 1
ATOM 2258 C C . LEU A 1 302 ? 27.242 8.084 -26.551 1.00 57.50 302 LEU A C 1
ATOM 2260 O O . LEU A 1 302 ? 27.685 7.000 -26.937 1.00 57.50 302 LEU A O 1
ATOM 2264 N N . ASP A 1 303 ? 27.523 9.230 -27.170 1.00 59.16 303 ASP A N 1
ATOM 2265 C CA . ASP A 1 303 ? 28.354 9.300 -28.370 1.00 59.16 303 ASP A CA 1
ATOM 2266 C C . ASP A 1 303 ? 29.789 8.822 -28.068 1.00 59.16 303 ASP A C 1
ATOM 2268 O O . ASP A 1 303 ? 30.400 8.157 -28.908 1.00 59.16 303 ASP A O 1
ATOM 2272 N N . PHE A 1 304 ? 30.318 9.081 -26.861 1.00 60.75 304 PHE A N 1
ATOM 2273 C CA . PHE A 1 304 ? 31.616 8.565 -26.410 1.00 60.75 304 PHE A CA 1
ATOM 2274 C C . PHE A 1 304 ? 31.615 7.040 -26.272 1.00 60.75 304 PHE A C 1
ATOM 2276 O O . PHE A 1 304 ? 32.549 6.390 -26.736 1.00 60.75 304 PHE A O 1
ATOM 2283 N N . GLY A 1 305 ? 30.577 6.450 -25.669 1.00 55.62 305 GLY A N 1
ATOM 2284 C CA . GLY A 1 305 ? 30.442 4.992 -25.558 1.00 55.62 305 GLY A CA 1
ATOM 2285 C C . GLY A 1 305 ? 30.348 4.309 -26.927 1.00 55.62 305 GLY A C 1
ATOM 2286 O O . GLY A 1 305 ? 30.996 3.291 -27.176 1.00 55.62 305 GLY A O 1
ATOM 2287 N N . ILE A 1 306 ? 29.615 4.925 -27.859 1.00 58.94 306 ILE A N 1
ATOM 2288 C CA . ILE A 1 306 ? 29.510 4.467 -29.251 1.00 58.94 306 ILE A CA 1
ATOM 2289 C C . ILE A 1 306 ? 30.858 4.588 -29.984 1.00 58.94 306 ILE A C 1
ATOM 2291 O O . ILE A 1 306 ? 31.218 3.693 -30.743 1.00 58.94 306 ILE A O 1
ATOM 2295 N N . ALA A 1 307 ? 31.625 5.659 -29.755 1.00 58.16 307 ALA A N 1
ATOM 2296 C CA . ALA A 1 307 ? 32.935 5.870 -30.380 1.00 58.16 307 ALA A CA 1
ATOM 2297 C C . ALA A 1 307 ? 34.070 5.037 -29.744 1.00 58.16 307 ALA A C 1
ATOM 2299 O O . ALA A 1 307 ? 35.049 4.714 -30.417 1.00 58.16 307 ALA A O 1
ATOM 2300 N N . GLY A 1 308 ? 33.952 4.692 -28.457 1.00 53.22 308 GLY A N 1
ATOM 2301 C CA . GLY A 1 308 ? 34.952 3.948 -27.684 1.00 53.22 308 GLY A CA 1
ATOM 2302 C C . GLY A 1 308 ? 34.963 2.437 -27.936 1.00 53.22 308 GLY A C 1
ATOM 2303 O O . GLY A 1 308 ? 35.967 1.778 -27.662 1.00 53.22 308 GLY A O 1
ATOM 2304 N N . THR A 1 309 ? 33.893 1.879 -28.508 1.00 52.56 309 THR A N 1
ATOM 2305 C CA . THR A 1 309 ? 33.859 0.477 -28.942 1.00 52.56 309 THR A CA 1
ATOM 2306 C C . THR A 1 309 ? 34.624 0.339 -30.268 1.00 52.56 309 THR A C 1
ATOM 2308 O O . THR A 1 309 ? 34.170 0.756 -31.329 1.00 52.56 309 THR A O 1
ATOM 2311 N N . GLN A 1 310 ? 35.849 -0.199 -30.241 1.00 44.88 310 GLN A N 1
ATOM 2312 C CA . GLN A 1 310 ? 36.666 -0.347 -31.455 1.00 44.88 310 GLN A CA 1
ATOM 2313 C C . GLN A 1 310 ? 36.238 -1.562 -32.303 1.00 44.88 310 GLN A C 1
ATOM 2315 O O . GLN A 1 310 ? 36.222 -2.692 -31.821 1.00 44.88 310 GLN A O 1
ATOM 2320 N N . GLY A 1 311 ? 35.975 -1.347 -33.601 1.00 50.88 311 GLY A N 1
ATOM 2321 C CA . GLY A 1 311 ? 35.881 -2.401 -34.627 1.00 50.88 311 GLY A CA 1
ATOM 2322 C C . GLY A 1 311 ? 34.546 -2.480 -35.381 1.00 50.88 311 GLY A C 1
ATOM 2323 O O . GLY A 1 311 ? 33.578 -1.806 -35.062 1.00 50.88 311 GLY A O 1
ATOM 2324 N N . THR A 1 312 ? 34.470 -3.334 -36.407 1.00 45.41 312 THR A N 1
ATOM 2325 C CA . THR A 1 312 ? 33.287 -3.546 -37.275 1.00 45.41 312 THR A CA 1
ATOM 2326 C C . THR A 1 312 ? 32.037 -4.010 -36.510 1.00 45.41 312 THR A C 1
ATOM 2328 O O . THR A 1 312 ? 30.914 -3.813 -36.975 1.00 45.41 312 THR A O 1
ATOM 2331 N N . LEU A 1 313 ? 32.228 -4.581 -35.314 1.00 46.81 313 LEU A N 1
ATOM 2332 C CA . LEU A 1 313 ? 31.170 -4.907 -34.355 1.00 46.81 313 LEU A CA 1
ATOM 2333 C C . LEU A 1 313 ? 30.458 -3.642 -33.836 1.00 46.81 313 LEU A C 1
ATOM 2335 O O . LEU A 1 313 ? 29.246 -3.657 -33.640 1.00 46.81 313 LEU A O 1
ATOM 2339 N N . ALA A 1 314 ? 31.184 -2.526 -33.710 1.00 52.72 314 ALA A N 1
ATOM 2340 C CA . ALA A 1 314 ? 30.680 -1.254 -33.205 1.00 52.72 314 ALA A CA 1
ATOM 2341 C C . ALA A 1 314 ? 29.680 -0.591 -34.152 1.00 52.72 314 ALA A C 1
ATOM 2343 O O . ALA A 1 314 ? 28.725 0.009 -33.691 1.00 52.72 314 ALA A O 1
ATOM 2344 N N . VAL A 1 315 ? 29.809 -0.747 -35.474 1.00 51.75 315 VAL A N 1
ATOM 2345 C CA . VAL A 1 315 ? 28.840 -0.156 -36.421 1.00 51.75 315 VAL A CA 1
ATOM 2346 C C . VAL A 1 315 ? 27.496 -0.886 -36.363 1.00 51.75 315 VAL A C 1
ATOM 2348 O O . VAL A 1 315 ? 26.439 -0.255 -36.400 1.00 51.75 315 VAL A O 1
ATOM 2351 N N . LYS A 1 316 ? 27.525 -2.219 -36.234 1.00 54.91 316 LYS A N 1
ATOM 2352 C CA . LYS A 1 316 ? 26.310 -3.034 -36.116 1.00 54.91 316 LYS A CA 1
ATOM 2353 C C . LYS A 1 316 ? 25.651 -2.811 -34.751 1.00 54.91 316 LYS A C 1
ATOM 2355 O O . LYS A 1 316 ? 24.460 -2.512 -34.701 1.00 54.91 316 LYS A O 1
ATOM 2360 N N . ASN A 1 317 ? 26.445 -2.817 -33.679 1.00 58.09 317 ASN A N 1
ATOM 2361 C CA . ASN A 1 317 ? 25.966 -2.562 -32.323 1.00 58.09 317 ASN A CA 1
ATOM 2362 C C . ASN A 1 317 ? 25.519 -1.107 -32.125 1.00 58.09 317 ASN A C 1
ATOM 2364 O O . ASN A 1 317 ? 24.528 -0.897 -31.450 1.00 58.09 317 ASN A O 1
ATOM 2368 N N . ALA A 1 318 ? 26.137 -0.108 -32.764 1.00 59.66 318 ALA A N 1
ATOM 2369 C CA . ALA A 1 318 ? 25.706 1.292 -32.679 1.00 59.66 318 ALA A CA 1
ATOM 2370 C C . ALA A 1 318 ? 24.320 1.514 -33.287 1.00 59.66 318 ALA A C 1
ATOM 2372 O O . ALA A 1 318 ? 23.537 2.294 -32.751 1.00 59.66 318 ALA A O 1
ATOM 2373 N N . SER A 1 319 ? 23.993 0.821 -34.385 1.00 63.91 319 SER A N 1
ATOM 2374 C CA . SER A 1 319 ? 22.645 0.880 -34.961 1.00 63.91 319 SER A CA 1
ATOM 2375 C C . SER A 1 319 ? 21.595 0.252 -34.038 1.00 63.91 319 SER A C 1
ATOM 2377 O O . SER A 1 319 ? 20.540 0.853 -33.856 1.00 63.91 319 SER A O 1
ATOM 2379 N N . THR A 1 320 ? 21.920 -0.875 -33.392 1.00 64.81 320 THR A N 1
ATOM 2380 C CA . THR A 1 320 ? 21.057 -1.563 -32.415 1.00 64.81 320 THR A CA 1
ATOM 2381 C C . THR A 1 320 ? 20.933 -0.799 -31.095 1.00 64.81 320 THR A C 1
ATOM 2383 O O . THR A 1 320 ? 19.848 -0.709 -30.534 1.00 64.81 320 THR A O 1
ATOM 2386 N N . LEU A 1 321 ? 22.023 -0.204 -30.606 1.00 65.94 321 LEU A N 1
ATOM 2387 C CA . LEU A 1 321 ? 22.021 0.678 -29.441 1.00 65.94 321 LEU A CA 1
ATOM 2388 C C . LEU A 1 321 ? 21.150 1.895 -29.741 1.00 65.94 321 LEU A C 1
ATOM 2390 O O . LEU A 1 321 ? 20.245 2.201 -28.979 1.00 65.94 321 LEU A O 1
ATOM 2394 N N . ARG A 1 322 ? 21.348 2.544 -30.895 1.00 65.81 322 ARG A N 1
ATOM 2395 C CA . ARG A 1 322 ? 20.544 3.696 -31.316 1.00 65.81 322 ARG A CA 1
ATOM 2396 C C . ARG A 1 322 ? 19.068 3.347 -31.484 1.00 65.81 322 ARG A C 1
ATOM 2398 O O . ARG A 1 322 ? 18.237 4.135 -31.046 1.00 65.81 322 ARG A O 1
ATOM 2405 N N . SER A 1 323 ? 18.731 2.206 -32.091 1.00 62.06 323 SER A N 1
ATOM 2406 C CA . SER A 1 323 ? 17.336 1.759 -32.139 1.00 62.06 323 SER A CA 1
ATOM 2407 C C . SER A 1 323 ? 16.809 1.506 -30.733 1.00 62.06 323 SER A C 1
ATOM 2409 O O . SER A 1 323 ? 15.743 2.013 -30.431 1.00 62.06 323 SER A O 1
ATOM 2411 N N . GLY A 1 324 ? 17.594 0.860 -29.863 1.00 60.69 324 GLY A N 1
ATOM 2412 C CA . GLY A 1 324 ? 17.280 0.655 -28.449 1.00 60.69 324 GLY A CA 1
ATOM 2413 C C . GLY A 1 324 ? 16.990 1.956 -27.700 1.00 60.69 324 GLY A C 1
ATOM 2414 O O . GLY A 1 324 ? 16.024 2.010 -26.961 1.00 60.69 324 GLY A O 1
ATOM 2415 N N . PHE A 1 325 ? 17.747 3.032 -27.936 1.00 62.56 325 PHE A N 1
ATOM 2416 C CA . PHE A 1 325 ? 17.500 4.350 -27.330 1.00 62.56 325 PHE A CA 1
ATOM 2417 C C . PHE A 1 325 ? 16.254 5.057 -27.880 1.00 62.56 325 PHE A C 1
ATOM 2419 O O . PHE A 1 325 ? 15.570 5.754 -27.137 1.00 62.56 325 PHE A O 1
ATOM 2426 N N . VAL A 1 326 ? 15.949 4.896 -29.170 1.00 60.88 326 VAL A N 1
ATOM 2427 C CA . VAL A 1 326 ? 14.742 5.473 -29.790 1.00 60.88 326 VAL A CA 1
ATOM 2428 C C . VAL A 1 326 ? 13.488 4.685 -29.392 1.00 60.88 326 VAL A C 1
ATOM 2430 O O . VAL A 1 326 ? 12.428 5.275 -29.176 1.00 60.88 326 VAL A O 1
ATOM 2433 N N . THR A 1 327 ? 13.596 3.361 -29.259 1.00 62.34 327 THR A N 1
ATOM 2434 C CA . THR A 1 327 ? 12.517 2.505 -28.754 1.00 62.34 327 THR A CA 1
ATOM 2435 C C . THR A 1 327 ? 12.389 2.597 -27.242 1.00 62.34 327 THR A C 1
ATOM 2437 O O . THR A 1 327 ? 11.286 2.435 -26.753 1.00 62.34 327 THR A O 1
ATOM 2440 N N . TRP A 1 328 ? 13.434 2.970 -26.499 1.00 61.97 328 TRP A N 1
ATOM 2441 C CA . TRP A 1 328 ? 13.405 3.109 -25.035 1.00 61.97 328 TRP A CA 1
ATOM 2442 C C . TRP A 1 328 ? 12.249 3.970 -24.517 1.00 61.97 328 TRP A C 1
ATOM 2444 O O . TRP A 1 328 ? 11.656 3.650 -23.491 1.00 61.97 328 TRP A O 1
ATOM 2454 N N . GLN A 1 329 ? 11.891 5.028 -25.244 1.00 64.62 329 GLN A N 1
ATOM 2455 C CA . GLN A 1 329 ? 10.775 5.905 -24.879 1.00 64.62 329 GLN A CA 1
ATOM 2456 C C . GLN A 1 329 ? 9.393 5.322 -25.219 1.00 64.62 329 GLN A C 1
ATOM 2458 O O . GLN A 1 329 ? 8.396 5.761 -24.658 1.00 64.62 329 GLN A O 1
ATOM 2463 N N . ASN A 1 330 ? 9.322 4.351 -26.133 1.00 74.12 330 ASN A N 1
ATOM 2464 C CA . ASN A 1 330 ? 8.071 3.845 -26.708 1.00 74.12 330 ASN A CA 1
ATOM 2465 C C . ASN A 1 330 ? 7.750 2.400 -26.284 1.00 74.12 330 ASN A C 1
ATOM 2467 O O . ASN A 1 330 ? 6.590 2.072 -26.052 1.00 74.12 330 ASN A O 1
ATOM 2471 N N . ASP A 1 331 ? 8.772 1.555 -26.162 1.00 83.44 331 ASP A N 1
ATOM 2472 C CA . ASP A 1 331 ? 8.714 0.167 -25.718 1.00 83.44 331 ASP A CA 1
ATOM 2473 C C . ASP A 1 331 ? 9.999 -0.199 -24.940 1.00 83.44 331 ASP A C 1
ATOM 2475 O O . ASP A 1 331 ? 10.997 -0.666 -25.506 1.00 83.44 331 ASP A O 1
ATOM 2479 N N . PRO A 1 332 ? 10.002 0.006 -23.611 1.00 82.81 332 PRO A N 1
ATOM 2480 C CA . PRO A 1 332 ? 11.122 -0.381 -22.763 1.00 82.81 332 PRO A CA 1
ATOM 2481 C C . PRO A 1 332 ? 11.473 -1.876 -22.835 1.00 82.81 332 PRO A C 1
ATOM 2483 O O . PRO A 1 332 ? 12.633 -2.229 -22.635 1.00 82.81 332 PRO A O 1
ATOM 2486 N N . ALA A 1 333 ? 10.514 -2.762 -23.129 1.00 85.62 333 ALA A N 1
ATOM 2487 C CA . ALA A 1 333 ? 10.782 -4.195 -23.232 1.00 85.62 333 ALA A CA 1
ATOM 2488 C C . ALA A 1 333 ? 11.581 -4.518 -24.504 1.00 85.62 333 ALA A C 1
ATOM 2490 O O . ALA A 1 333 ? 12.523 -5.312 -24.455 1.00 85.62 333 ALA A O 1
ATOM 2491 N N . GLU A 1 334 ? 11.266 -3.858 -25.621 1.00 87.00 334 GLU A N 1
ATOM 2492 C CA . GLU A 1 334 ? 12.071 -3.937 -26.844 1.00 87.00 334 GLU A CA 1
ATOM 2493 C C . GLU A 1 334 ? 13.487 -3.384 -26.614 1.00 87.00 334 GLU A C 1
ATOM 2495 O O . GLU A 1 334 ? 14.471 -3.992 -27.044 1.00 87.00 334 GLU A O 1
ATOM 2500 N N . ALA A 1 335 ? 13.617 -2.276 -25.874 1.00 85.81 335 ALA A N 1
ATOM 2501 C CA . ALA A 1 335 ? 14.921 -1.721 -25.515 1.00 85.81 335 ALA A CA 1
ATOM 2502 C C . ALA A 1 335 ? 15.762 -2.709 -24.688 1.00 85.81 335 ALA A C 1
ATOM 2504 O O . ALA A 1 335 ? 16.938 -2.904 -24.994 1.00 85.81 335 ALA A O 1
ATOM 2505 N N . VAL A 1 336 ? 15.167 -3.396 -23.702 1.00 89.00 336 VAL A N 1
ATOM 2506 C CA . VAL A 1 336 ? 15.850 -4.467 -22.949 1.00 89.00 336 VAL A CA 1
ATOM 2507 C C . VAL A 1 336 ? 16.359 -5.551 -23.893 1.00 89.00 336 VAL A C 1
ATOM 2509 O O . VAL A 1 336 ? 17.539 -5.886 -23.840 1.00 89.00 336 VAL A O 1
ATOM 2512 N N . GLN A 1 337 ? 15.517 -6.061 -24.796 1.00 89.56 337 GLN A N 1
ATOM 2513 C CA . GLN A 1 337 ? 15.932 -7.094 -25.754 1.00 89.56 337 GLN A CA 1
ATOM 2514 C C . GLN A 1 337 ? 17.093 -6.624 -26.642 1.00 89.56 337 GLN A C 1
ATOM 2516 O O . GLN A 1 337 ? 18.028 -7.388 -26.894 1.00 89.56 337 GLN A O 1
ATOM 2521 N N . ALA A 1 338 ? 17.067 -5.363 -27.084 1.00 88.19 338 ALA A N 1
ATOM 2522 C CA . ALA A 1 338 ? 18.136 -4.773 -27.881 1.00 88.19 338 ALA A CA 1
ATOM 2523 C C . ALA A 1 338 ? 19.459 -4.686 -27.101 1.00 88.19 338 ALA A C 1
ATOM 2525 O O . ALA A 1 338 ? 20.500 -5.100 -27.618 1.00 88.19 338 ALA A O 1
ATOM 2526 N N . PHE A 1 339 ? 19.433 -4.196 -25.858 1.00 88.56 339 PHE A N 1
ATOM 2527 C CA . PHE A 1 339 ? 20.634 -4.098 -25.025 1.00 88.56 339 PHE A CA 1
ATOM 2528 C C . PHE A 1 339 ? 21.181 -5.474 -24.622 1.00 88.56 339 PHE A C 1
ATOM 2530 O O . PHE A 1 339 ? 22.391 -5.683 -24.700 1.00 88.56 339 PHE A O 1
ATOM 2537 N N . GLU A 1 340 ? 20.320 -6.446 -24.309 1.00 91.00 340 GLU A N 1
ATOM 2538 C CA . GLU A 1 340 ? 20.730 -7.832 -24.038 1.00 91.00 340 GLU A CA 1
ATOM 2539 C C . GLU A 1 340 ? 21.376 -8.494 -25.255 1.00 91.00 340 GLU A C 1
ATOM 2541 O O . GLU A 1 340 ? 22.399 -9.169 -25.137 1.00 91.00 340 GLU A O 1
ATOM 2546 N N . ALA A 1 341 ? 20.832 -8.266 -26.454 1.00 90.00 341 ALA A N 1
ATOM 2547 C CA . ALA A 1 341 ? 21.434 -8.767 -27.683 1.00 90.00 341 ALA A CA 1
ATOM 2548 C C . ALA A 1 341 ? 22.826 -8.160 -27.917 1.00 90.00 341 ALA A C 1
ATOM 2550 O O . ALA A 1 341 ? 23.739 -8.860 -28.360 1.00 90.00 341 ALA A O 1
ATOM 2551 N N . VAL A 1 342 ? 23.018 -6.875 -27.602 1.00 89.44 342 VAL A N 1
ATOM 2552 C CA . VAL A 1 342 ? 24.338 -6.234 -27.669 1.00 89.44 342 VAL A CA 1
ATOM 2553 C C . VAL A 1 342 ? 25.274 -6.824 -26.613 1.00 89.44 342 VAL A C 1
ATOM 2555 O O . VAL A 1 342 ? 26.400 -7.188 -26.955 1.00 89.44 342 VAL A O 1
ATOM 2558 N N . LYS A 1 343 ? 24.809 -6.990 -25.370 1.00 90.12 343 LYS A N 1
ATOM 2559 C CA . LYS A 1 343 ? 25.567 -7.579 -24.258 1.00 90.12 343 LYS A CA 1
ATOM 2560 C C . LYS A 1 343 ? 26.034 -9.002 -24.566 1.00 90.12 343 LYS A C 1
ATOM 2562 O O . LYS A 1 343 ? 27.210 -9.302 -24.399 1.00 90.12 343 LYS A O 1
ATOM 2567 N N . ALA A 1 344 ? 25.156 -9.849 -25.101 1.00 92.50 344 ALA A N 1
ATOM 2568 C CA . ALA A 1 344 ? 25.472 -11.232 -25.465 1.00 92.50 344 ALA A CA 1
ATOM 2569 C C . ALA A 1 344 ? 26.520 -11.351 -26.587 1.00 92.50 344 ALA A C 1
ATOM 2571 O O . ALA A 1 344 ? 27.209 -12.365 -26.686 1.00 92.50 344 ALA A O 1
ATOM 2572 N N . ASN A 1 345 ? 26.642 -10.325 -27.436 1.00 91.31 345 ASN A N 1
ATOM 2573 C CA . ASN A 1 345 ? 27.574 -10.300 -28.564 1.00 91.31 345 ASN A CA 1
ATOM 2574 C C . ASN A 1 345 ? 28.816 -9.430 -28.314 1.00 91.31 345 ASN A C 1
ATOM 2576 O O . ASN A 1 345 ? 29.624 -9.269 -29.228 1.00 91.31 345 ASN A O 1
ATOM 2580 N N . SER A 1 346 ? 28.975 -8.854 -27.121 1.00 87.69 346 SER A N 1
ATOM 2581 C CA . SER A 1 346 ? 30.082 -7.950 -26.789 1.00 87.69 346 SER A CA 1
ATOM 2582 C C . SER A 1 346 ? 30.949 -8.535 -25.674 1.00 87.69 346 SER A C 1
ATOM 2584 O O . SER A 1 346 ? 30.508 -9.380 -24.899 1.00 87.69 346 SER A O 1
ATOM 2586 N N . ALA A 1 347 ? 32.205 -8.090 -25.584 1.00 91.81 347 ALA A N 1
ATOM 2587 C CA . ALA A 1 347 ? 32.982 -8.312 -24.365 1.00 91.81 347 ALA A CA 1
ATOM 2588 C C . ALA A 1 347 ? 32.287 -7.601 -23.183 1.00 91.81 347 ALA A C 1
ATOM 2590 O O . ALA A 1 347 ? 31.581 -6.619 -23.429 1.00 91.81 347 ALA A O 1
ATOM 2591 N N . PRO A 1 348 ? 32.477 -8.057 -21.927 1.00 92.50 348 PRO A N 1
ATOM 2592 C CA . PRO A 1 348 ? 31.938 -7.366 -20.759 1.00 92.50 348 PRO A CA 1
ATOM 2593 C C . PRO A 1 348 ? 32.289 -5.875 -20.796 1.00 92.50 348 PRO A C 1
ATOM 2595 O O . PRO A 1 348 ? 33.466 -5.515 -20.838 1.00 92.50 348 PRO A O 1
ATOM 2598 N N . ASP A 1 349 ? 31.264 -5.026 -20.811 1.00 88.94 349 ASP A N 1
ATOM 2599 C CA . ASP A 1 349 ? 31.394 -3.577 -20.930 1.00 88.94 349 ASP A CA 1
ATOM 2600 C C . ASP A 1 349 ? 30.458 -2.909 -19.908 1.00 88.94 349 ASP A C 1
ATOM 2602 O O . ASP A 1 349 ? 29.233 -3.053 -20.012 1.00 88.94 349 ASP A O 1
ATOM 2606 N N . PRO A 1 350 ? 31.003 -2.161 -18.929 1.00 86.12 350 PRO A N 1
ATOM 2607 C CA . PRO A 1 350 ? 30.208 -1.541 -17.873 1.00 86.12 350 PRO A CA 1
ATOM 2608 C C . PRO A 1 350 ? 29.195 -0.512 -18.399 1.00 86.12 350 PRO A C 1
ATOM 2610 O O . PRO A 1 350 ? 28.198 -0.248 -17.730 1.00 86.12 350 PRO A O 1
ATOM 2613 N N . VAL A 1 351 ? 29.411 0.067 -19.586 1.00 83.88 351 VAL A N 1
ATOM 2614 C CA . VAL A 1 351 ? 28.464 0.998 -20.216 1.00 83.88 351 VAL A CA 1
ATOM 2615 C C . VAL A 1 351 ? 27.256 0.240 -20.766 1.00 83.88 351 VAL A C 1
ATOM 2617 O O . VAL A 1 351 ? 26.119 0.659 -20.546 1.00 83.88 351 VAL A O 1
ATOM 2620 N N . ILE A 1 352 ? 27.480 -0.897 -21.435 1.00 86.25 352 ILE A N 1
ATOM 2621 C CA . ILE A 1 352 ? 26.388 -1.762 -21.909 1.00 86.25 352 ILE A CA 1
ATOM 2622 C C . ILE A 1 352 ? 25.598 -2.297 -20.712 1.00 86.25 352 ILE A C 1
ATOM 2624 O O . ILE A 1 352 ? 24.368 -2.269 -20.742 1.00 86.25 352 ILE A O 1
ATOM 2628 N N . ASP A 1 353 ? 26.271 -2.714 -19.639 1.00 86.44 353 ASP A N 1
ATOM 2629 C CA . ASP A 1 353 ? 25.612 -3.165 -18.409 1.00 86.44 353 ASP A CA 1
ATOM 2630 C C . ASP A 1 353 ? 24.758 -2.065 -17.767 1.00 86.44 353 ASP A C 1
ATOM 2632 O O . ASP A 1 353 ? 23.612 -2.319 -17.389 1.00 86.44 353 ASP A O 1
ATOM 2636 N N . PHE A 1 354 ? 25.274 -0.834 -17.695 1.00 86.69 354 PHE A N 1
ATOM 2637 C CA . PHE A 1 354 ? 24.532 0.315 -17.180 1.00 86.69 354 PHE A CA 1
ATOM 2638 C C . PHE A 1 354 ? 23.245 0.571 -17.976 1.00 86.69 354 PHE A C 1
ATOM 2640 O O . PHE A 1 354 ? 22.167 0.648 -17.385 1.00 86.69 354 PHE A O 1
ATOM 2647 N N . TYR A 1 355 ? 23.323 0.650 -19.308 1.00 85.62 355 TYR A N 1
ATOM 2648 C CA . TYR A 1 355 ? 22.140 0.899 -20.139 1.00 85.62 355 TYR A CA 1
ATOM 2649 C C . TYR A 1 355 ? 21.170 -0.281 -20.164 1.00 85.62 355 TYR A C 1
ATOM 2651 O O . TYR A 1 355 ? 19.960 -0.069 -20.150 1.00 85.62 355 TYR A O 1
ATOM 2659 N N . THR A 1 356 ? 21.677 -1.515 -20.115 1.00 87.69 356 THR A N 1
ATOM 2660 C CA . THR A 1 356 ? 20.839 -2.711 -19.956 1.00 87.69 356 THR A CA 1
ATOM 2661 C C . THR A 1 356 ? 20.048 -2.628 -18.652 1.00 87.69 356 THR A C 1
ATOM 2663 O O . THR A 1 356 ? 18.836 -2.833 -18.649 1.00 87.69 356 THR A O 1
ATOM 2666 N N . ARG A 1 357 ? 20.703 -2.253 -17.544 1.00 87.69 357 ARG A N 1
ATOM 2667 C CA . ARG A 1 357 ? 20.042 -2.062 -16.248 1.00 87.69 357 ARG A CA 1
ATOM 2668 C C . ARG A 1 357 ? 19.008 -0.935 -16.288 1.00 87.69 357 ARG A C 1
ATOM 2670 O O . ARG A 1 357 ? 17.899 -1.138 -15.807 1.00 87.69 357 ARG A O 1
ATOM 2677 N N . GLN A 1 358 ? 19.330 0.211 -16.888 1.00 85.69 358 GLN A N 1
ATOM 2678 C CA . GLN A 1 358 ? 18.394 1.334 -17.043 1.00 85.69 358 GLN A CA 1
ATOM 2679 C C . GLN A 1 358 ? 17.168 0.953 -17.882 1.00 85.69 358 GLN A C 1
ATOM 2681 O O . GLN A 1 358 ? 16.035 1.227 -17.489 1.00 85.69 358 GLN A O 1
ATOM 2686 N N . ALA A 1 359 ? 17.369 0.262 -19.006 1.00 87.81 359 ALA A N 1
ATOM 2687 C CA . ALA A 1 359 ? 16.273 -0.236 -19.828 1.00 87.81 359 ALA A CA 1
ATOM 2688 C C . ALA A 1 359 ? 15.401 -1.226 -19.050 1.00 87.81 359 ALA A C 1
ATOM 2690 O O . ALA A 1 359 ? 14.180 -1.106 -19.072 1.00 87.81 359 ALA A O 1
ATOM 2691 N N . ARG A 1 360 ? 16.017 -2.148 -18.295 1.00 90.12 360 ARG A N 1
ATOM 2692 C CA . ARG A 1 360 ? 15.304 -3.099 -17.432 1.00 90.12 360 ARG A CA 1
ATOM 2693 C C . ARG A 1 360 ? 14.485 -2.385 -16.354 1.00 90.12 360 ARG A C 1
ATOM 2695 O O . ARG A 1 360 ? 13.319 -2.717 -16.183 1.00 90.12 360 ARG A O 1
ATOM 2702 N N . GLN A 1 361 ? 15.043 -1.372 -15.687 1.00 87.88 361 GLN A N 1
ATOM 2703 C CA . GLN A 1 361 ? 14.327 -0.559 -14.693 1.00 87.88 361 GLN A CA 1
ATOM 2704 C C . GLN A 1 361 ? 13.119 0.167 -15.298 1.00 87.88 361 GLN A C 1
ATOM 2706 O O . GLN A 1 361 ? 12.023 0.130 -14.739 1.00 87.88 361 GLN A O 1
ATOM 2711 N N . GLN A 1 362 ? 13.290 0.767 -16.477 1.00 86.12 362 GLN A N 1
ATOM 2712 C CA . GLN A 1 362 ? 12.198 1.410 -17.211 1.00 86.12 362 GLN A CA 1
ATOM 2713 C C . GLN A 1 362 ? 11.177 0.391 -17.736 1.00 86.12 362 GLN A C 1
ATOM 2715 O O . GLN A 1 362 ? 10.002 0.721 -17.880 1.00 86.12 362 GLN A O 1
ATOM 2720 N N . ALA A 1 363 ? 11.594 -0.857 -17.977 1.00 90.88 363 ALA A N 1
ATOM 2721 C CA . ALA A 1 363 ? 10.732 -1.962 -18.384 1.00 90.88 363 ALA A CA 1
ATOM 2722 C C . ALA A 1 363 ? 9.906 -2.566 -17.245 1.00 90.88 363 ALA A C 1
ATOM 2724 O O . ALA A 1 363 ? 8.876 -3.182 -17.538 1.00 90.88 363 ALA A O 1
ATOM 2725 N N . ILE A 1 364 ? 10.246 -2.299 -15.979 1.00 93.06 364 ILE A N 1
ATOM 2726 C CA . ILE A 1 364 ? 9.407 -2.681 -14.837 1.00 93.06 364 ILE A CA 1
ATOM 2727 C C . ILE A 1 364 ? 7.999 -2.093 -15.041 1.00 93.06 364 ILE A C 1
ATOM 2729 O O . ILE A 1 364 ? 7.892 -0.885 -15.283 1.00 93.06 364 ILE A O 1
ATOM 2733 N N . PRO A 1 365 ? 6.922 -2.893 -14.943 1.00 92.12 365 PRO A N 1
ATOM 2734 C CA . PRO A 1 365 ? 5.555 -2.396 -15.091 1.00 92.12 365 PRO A CA 1
ATOM 2735 C C . PRO A 1 365 ? 5.212 -1.329 -14.041 1.00 92.12 365 PRO A C 1
ATOM 2737 O O . PRO A 1 365 ? 5.953 -1.105 -13.077 1.00 92.12 365 PRO A O 1
ATOM 2740 N N . GLU A 1 366 ? 4.083 -0.650 -14.226 1.00 93.12 366 GLU A N 1
ATOM 2741 C CA . GLU A 1 366 ? 3.489 0.149 -13.163 1.00 93.12 366 GLU A CA 1
ATOM 2742 C C . GLU A 1 366 ? 3.221 -0.711 -11.919 1.00 93.12 366 GLU A C 1
ATOM 2744 O O . GLU A 1 366 ? 2.857 -1.886 -12.015 1.00 93.12 366 GLU A O 1
ATOM 2749 N N . LEU A 1 367 ? 3.396 -0.113 -10.740 1.00 95.44 367 LEU A N 1
ATOM 2750 C CA . LEU A 1 367 ? 3.185 -0.781 -9.455 1.00 95.44 367 LEU A CA 1
ATOM 2751 C C . LEU A 1 367 ? 2.024 -0.119 -8.711 1.00 95.44 367 LEU A C 1
ATOM 2753 O O . LEU A 1 367 ? 2.251 0.717 -7.827 1.00 95.44 367 LEU A O 1
ATOM 2757 N N . PRO A 1 368 ? 0.769 -0.443 -9.073 1.00 94.44 368 PRO A N 1
ATOM 2758 C CA . PRO A 1 368 ? -0.373 -0.011 -8.294 1.00 94.44 368 PRO A CA 1
ATOM 2759 C C . PRO A 1 368 ? -0.363 -0.768 -6.964 1.00 94.44 368 PRO A C 1
ATOM 2761 O O . PRO A 1 368 ? -0.412 -2.002 -6.923 1.00 94.44 368 PRO A O 1
ATOM 2764 N N . PHE A 1 369 ? -0.275 -0.016 -5.871 1.00 97.25 369 PHE A N 1
ATOM 2765 C CA . PHE A 1 369 ? -0.228 -0.560 -4.524 1.00 97.25 369 PHE A CA 1
ATOM 2766 C C . PHE A 1 369 ? -1.385 0.012 -3.692 1.00 97.25 369 PHE A C 1
ATOM 2768 O O . PHE A 1 369 ? -1.485 1.210 -3.422 1.00 97.25 369 PHE A O 1
ATOM 2775 N N . VAL A 1 370 ? -2.275 -0.878 -3.259 1.00 97.81 370 VAL A N 1
ATOM 2776 C CA . VAL A 1 370 ? -3.302 -0.602 -2.259 1.00 97.81 370 VAL A CA 1
ATOM 2777 C C . VAL A 1 370 ? -2.839 -1.091 -0.886 1.00 97.81 370 VAL A C 1
ATOM 2779 O O . VAL A 1 370 ? -2.583 -2.275 -0.684 1.00 97.81 370 VAL A O 1
ATOM 2782 N N . GLY A 1 371 ? -2.738 -0.191 0.084 1.00 97.62 371 GLY A N 1
ATOM 2783 C CA . GLY A 1 371 ? -2.427 -0.520 1.467 1.00 97.62 371 GLY A CA 1
ATOM 2784 C C . GLY A 1 371 ? -3.675 -0.536 2.339 1.00 97.62 371 GLY A C 1
ATOM 2785 O O . GLY A 1 371 ? -4.458 0.408 2.328 1.00 97.62 371 GLY A O 1
ATOM 2786 N N . PHE A 1 372 ? -3.829 -1.547 3.180 1.00 97.62 372 PHE A N 1
ATOM 2787 C CA . PHE A 1 372 ? -4.727 -1.475 4.325 1.00 97.62 372 PHE A CA 1
ATOM 2788 C C . PHE A 1 372 ? -4.169 -0.464 5.345 1.00 97.62 372 PHE A C 1
ATOM 2790 O O . PHE A 1 372 ? -2.955 -0.465 5.591 1.00 97.62 372 PHE A O 1
ATOM 2797 N N . PRO A 1 373 ? -4.975 0.426 5.951 1.00 95.00 373 PRO A N 1
ATOM 2798 C CA . PRO A 1 373 ? -4.455 1.375 6.931 1.00 95.00 373 PRO A CA 1
ATOM 2799 C C . PRO A 1 373 ? -3.701 0.682 8.067 1.00 95.00 373 PRO A C 1
ATOM 2801 O O . PRO A 1 373 ? -4.128 -0.347 8.584 1.00 95.00 373 PRO A O 1
ATOM 2804 N N . ARG A 1 374 ? -2.563 1.261 8.468 1.00 93.56 374 ARG A N 1
ATOM 2805 C CA . ARG A 1 374 ? -1.708 0.736 9.554 1.00 93.56 374 ARG A CA 1
ATOM 2806 C C . ARG A 1 374 ? -1.153 -0.682 9.305 1.00 93.56 374 ARG A C 1
ATOM 2808 O O . ARG A 1 374 ? -0.735 -1.358 10.247 1.00 93.56 374 ARG A O 1
ATOM 2815 N N . SER A 1 375 ? -1.060 -1.105 8.043 1.00 95.19 375 SER A N 1
ATOM 2816 C CA . SER A 1 375 ? -0.434 -2.374 7.629 1.00 95.19 375 SER A CA 1
ATOM 2817 C C . SER A 1 375 ? 1.080 -2.301 7.394 1.00 95.19 375 SER A C 1
ATOM 2819 O O . SER A 1 375 ? 1.682 -3.279 6.972 1.00 95.19 375 SER A O 1
ATOM 2821 N N . GLY A 1 376 ? 1.717 -1.147 7.625 1.00 93.19 376 GLY A N 1
ATOM 2822 C CA . GLY A 1 376 ? 3.114 -0.924 7.227 1.00 93.19 376 GLY A CA 1
ATOM 2823 C C . GLY A 1 376 ? 3.285 -0.604 5.737 1.00 93.19 376 GLY A C 1
ATOM 2824 O O . GLY A 1 376 ? 4.411 -0.557 5.246 1.00 93.19 376 GLY A O 1
ATOM 2825 N N . SER A 1 377 ? 2.188 -0.333 5.022 1.00 95.31 377 SER A N 1
ATOM 2826 C CA . SER A 1 377 ? 2.196 -0.073 3.580 1.00 95.31 377 SER A CA 1
ATOM 2827 C C . SER A 1 377 ? 3.108 1.081 3.152 1.00 95.31 377 SER A C 1
ATOM 2829 O O . SER A 1 377 ? 3.746 0.978 2.114 1.00 95.31 377 SER A O 1
ATOM 2831 N N . VAL A 1 378 ? 3.255 2.133 3.967 1.00 93.25 378 VAL A N 1
ATOM 2832 C CA . VAL A 1 378 ? 4.186 3.243 3.684 1.00 93.25 378 VAL A CA 1
ATOM 2833 C C . VAL A 1 378 ? 5.637 2.757 3.618 1.00 93.25 378 VAL A C 1
ATOM 2835 O O . VAL A 1 378 ? 6.355 3.118 2.694 1.00 93.25 378 VAL A O 1
ATOM 2838 N N . PHE A 1 379 ? 6.067 1.909 4.559 1.00 93.75 379 PHE A N 1
ATOM 2839 C CA . PHE A 1 379 ? 7.423 1.350 4.554 1.00 93.75 379 PHE A CA 1
ATOM 2840 C C . PHE A 1 379 ? 7.659 0.475 3.320 1.00 93.75 379 PHE A C 1
ATOM 2842 O O . PHE A 1 379 ? 8.669 0.634 2.635 1.00 93.75 379 PHE A O 1
ATOM 2849 N N . VAL A 1 380 ? 6.714 -0.418 3.016 1.00 96.12 380 VAL A N 1
ATOM 2850 C CA . VAL A 1 380 ? 6.798 -1.300 1.843 1.00 96.12 380 VAL A CA 1
ATOM 2851 C C . VAL A 1 380 ? 6.833 -0.480 0.555 1.00 96.12 380 VAL A C 1
ATOM 2853 O O . VAL A 1 380 ? 7.672 -0.728 -0.303 1.00 96.12 380 VAL A O 1
ATOM 2856 N N . PHE A 1 381 ? 5.976 0.536 0.439 1.00 96.75 381 PHE A N 1
ATOM 2857 C CA . PHE A 1 381 ? 5.892 1.378 -0.749 1.00 96.75 381 PHE A CA 1
ATOM 2858 C C . PHE A 1 381 ? 7.185 2.152 -0.972 1.00 96.75 381 PHE A C 1
ATOM 2860 O O . PHE A 1 381 ? 7.758 2.071 -2.056 1.00 96.75 381 PHE A O 1
ATOM 2867 N N . SER A 1 382 ? 7.677 2.843 0.060 1.00 94.94 382 SER A N 1
ATOM 2868 C CA . SER A 1 382 ? 8.932 3.587 -0.027 1.00 94.94 382 SER A CA 1
ATOM 2869 C C . SER A 1 382 ? 10.096 2.670 -0.386 1.00 94.94 382 SER A C 1
ATOM 2871 O O . SER A 1 382 ? 10.916 3.052 -1.211 1.00 94.94 382 SER A O 1
ATOM 2873 N N . SER A 1 383 ? 10.124 1.451 0.164 1.00 96.19 383 SER A N 1
ATOM 2874 C CA . SER A 1 383 ? 11.152 0.453 -0.145 1.00 96.19 383 SER A CA 1
ATOM 2875 C C . SER A 1 383 ? 11.094 -0.016 -1.599 1.00 96.19 383 SER A C 1
ATOM 2877 O O . SER A 1 383 ? 12.132 -0.100 -2.242 1.00 96.19 383 SER A O 1
ATOM 2879 N N . LEU A 1 384 ? 9.901 -0.283 -2.142 1.00 96.88 384 LEU A N 1
ATOM 2880 C CA . LEU A 1 384 ? 9.720 -0.651 -3.553 1.00 96.88 384 LEU A CA 1
ATOM 2881 C C . LEU A 1 384 ? 10.119 0.494 -4.491 1.00 96.88 384 LEU A C 1
ATOM 2883 O O . LEU A 1 384 ? 10.810 0.270 -5.478 1.00 96.88 384 LEU A O 1
ATOM 2887 N N . VAL A 1 385 ? 9.711 1.723 -4.173 1.00 95.50 385 VAL A N 1
ATOM 2888 C CA . VAL A 1 385 ? 10.052 2.933 -4.935 1.00 95.50 385 VAL A CA 1
ATOM 2889 C C . VAL A 1 385 ? 11.562 3.155 -4.953 1.00 95.50 385 VAL A C 1
ATOM 2891 O O . VAL A 1 385 ? 12.147 3.241 -6.032 1.00 95.50 385 VAL A O 1
ATOM 2894 N N . SER A 1 386 ? 12.201 3.202 -3.780 1.00 95.12 386 SER A N 1
ATOM 2895 C CA . SER A 1 386 ? 13.639 3.455 -3.679 1.00 95.12 386 SER A CA 1
ATOM 2896 C C . SER A 1 386 ? 14.456 2.294 -4.230 1.00 95.12 386 SER A C 1
ATOM 2898 O O . SER A 1 386 ? 15.381 2.516 -5.002 1.00 95.12 386 SER A O 1
ATOM 2900 N N . GLY A 1 387 ? 14.089 1.060 -3.878 1.00 95.81 387 GLY A N 1
ATOM 2901 C CA . GLY A 1 387 ? 14.831 -0.140 -4.251 1.00 95.81 387 GLY A CA 1
ATOM 2902 C C . GLY A 1 387 ? 14.793 -0.426 -5.749 1.00 95.81 387 GLY A C 1
ATOM 2903 O O . GLY A 1 387 ? 15.765 -0.946 -6.283 1.00 95.81 387 GLY A O 1
ATOM 2904 N N . LEU A 1 388 ? 13.713 -0.053 -6.445 1.00 95.31 388 LEU A N 1
ATOM 2905 C CA . LEU A 1 388 ? 13.604 -0.190 -7.903 1.00 95.31 388 LEU A CA 1
ATOM 2906 C C . LEU A 1 388 ? 14.029 1.072 -8.669 1.00 95.31 388 LEU A C 1
ATOM 2908 O O . LEU A 1 388 ? 14.091 1.041 -9.898 1.00 95.31 388 LEU A O 1
ATOM 2912 N N . GLY A 1 389 ? 14.284 2.186 -7.974 1.00 92.00 389 GLY A N 1
ATOM 2913 C CA . GLY A 1 389 ? 14.552 3.484 -8.599 1.00 92.00 389 GLY A CA 1
ATOM 2914 C C . GLY A 1 389 ? 13.368 4.025 -9.410 1.00 92.00 389 GLY A C 1
ATOM 2915 O O . GLY A 1 389 ? 13.571 4.674 -10.435 1.00 92.00 389 GLY A O 1
ATOM 2916 N N . LYS A 1 390 ? 12.129 3.728 -8.996 1.00 91.38 390 LYS A N 1
ATOM 2917 C CA . LYS A 1 390 ? 10.915 4.156 -9.711 1.00 91.38 390 LYS A CA 1
ATOM 2918 C C . LYS A 1 390 ? 10.387 5.481 -9.162 1.00 91.38 390 LYS A C 1
ATOM 2920 O O . LYS A 1 390 ? 10.484 5.714 -7.960 1.00 91.38 390 LYS A O 1
ATOM 2925 N N . PRO A 1 391 ? 9.769 6.337 -9.993 1.00 92.00 391 PRO A N 1
ATOM 2926 C CA . PRO A 1 391 ? 9.073 7.511 -9.488 1.00 92.00 391 PRO A CA 1
ATOM 2927 C C . PRO A 1 391 ? 7.834 7.097 -8.682 1.00 92.00 391 PRO A C 1
ATOM 2929 O O . PRO A 1 391 ? 7.109 6.166 -9.046 1.00 92.00 391 PRO A O 1
ATOM 2932 N N . SER A 1 392 ? 7.588 7.815 -7.589 1.00 94.62 392 SER A N 1
ATOM 2933 C CA . SER A 1 392 ? 6.351 7.729 -6.815 1.00 94.62 392 SER A CA 1
ATOM 2934 C C . SER A 1 392 ? 5.383 8.803 -7.291 1.00 94.62 392 SER A C 1
ATOM 2936 O O . SER A 1 392 ? 5.741 9.978 -7.336 1.00 94.62 392 SER A O 1
ATOM 2938 N N . PHE A 1 393 ? 4.139 8.422 -7.555 1.00 93.56 393 PHE A N 1
ATOM 2939 C CA . PHE A 1 393 ? 3.078 9.351 -7.925 1.00 93.56 393 PHE A CA 1
ATOM 2940 C C . PHE A 1 393 ? 1.938 9.320 -6.902 1.00 93.56 393 PHE A C 1
ATOM 2942 O O . PHE A 1 393 ? 1.478 8.258 -6.474 1.00 93.56 393 PHE A O 1
ATOM 2949 N N . GLY A 1 394 ? 1.486 10.512 -6.512 1.00 90.50 394 GLY A N 1
ATOM 2950 C CA . GLY A 1 394 ? 0.284 10.712 -5.706 1.00 90.50 394 GLY A CA 1
ATOM 2951 C C . GLY A 1 394 ? -0.972 10.879 -6.566 1.00 90.50 394 GLY A C 1
ATOM 2952 O O . GLY A 1 394 ? -0.950 10.690 -7.778 1.00 90.50 394 GLY A O 1
ATOM 2953 N N . GLY A 1 395 ? -2.085 11.251 -5.931 1.00 86.75 395 GLY A N 1
ATOM 2954 C CA . GLY A 1 395 ? -3.299 11.668 -6.644 1.00 86.75 395 GLY A CA 1
ATOM 2955 C C . GLY A 1 395 ? -4.096 10.546 -7.312 1.00 86.75 395 GLY A C 1
ATOM 2956 O O . GLY A 1 395 ? -5.036 10.834 -8.036 1.00 86.75 395 GLY A O 1
ATOM 2957 N N . MET A 1 396 ? -3.765 9.275 -7.064 1.00 88.25 396 MET A N 1
ATOM 2958 C CA . MET A 1 396 ? -4.535 8.123 -7.558 1.00 88.25 396 MET A CA 1
ATOM 2959 C C . MET A 1 396 ? -5.839 7.853 -6.798 1.00 88.25 396 MET A C 1
ATOM 2961 O O . MET A 1 396 ? -6.603 6.958 -7.163 1.00 88.25 396 MET A O 1
ATOM 2965 N N . MET A 1 397 ? -6.099 8.616 -5.741 1.00 91.75 397 MET A N 1
ATOM 2966 C CA . MET A 1 397 ? -7.322 8.517 -4.964 1.00 91.75 397 MET A CA 1
ATOM 2967 C C . MET A 1 397 ? -7.877 9.898 -4.634 1.00 91.75 397 MET A C 1
ATOM 2969 O O . MET A 1 397 ? -7.115 10.825 -4.361 1.00 91.75 397 MET A O 1
ATOM 2973 N N . GLY A 1 398 ? -9.201 10.009 -4.627 1.00 88.62 398 GLY A N 1
ATOM 2974 C CA . GLY A 1 398 ? -9.941 11.154 -4.102 1.00 88.62 398 GLY A CA 1
ATOM 2975 C C . GLY A 1 398 ? -10.824 10.746 -2.925 1.00 88.62 398 GLY A C 1
ATOM 2976 O O . GLY A 1 398 ? -11.204 9.583 -2.810 1.00 88.62 398 GLY A O 1
ATOM 2977 N N . GLY A 1 399 ? -11.167 11.694 -2.053 1.00 89.69 399 GLY A N 1
ATOM 2978 C CA . GLY A 1 399 ? -12.013 11.453 -0.879 1.00 89.69 399 GLY A CA 1
ATOM 2979 C C . GLY A 1 399 ? -11.213 11.162 0.390 1.00 89.69 399 GLY A C 1
ATOM 2980 O O . GLY A 1 399 ? -10.114 11.681 0.562 1.00 89.69 399 GLY A O 1
ATOM 2981 N N . ALA A 1 400 ? -11.777 10.347 1.280 1.00 90.19 400 ALA A N 1
ATOM 2982 C CA . ALA A 1 400 ? -11.157 9.939 2.537 1.00 90.19 400 ALA A CA 1
ATOM 2983 C C . ALA A 1 400 ? -11.439 8.460 2.811 1.00 90.19 400 ALA A C 1
ATOM 2985 O O . ALA A 1 400 ? -12.464 7.934 2.383 1.00 90.19 400 ALA A O 1
ATOM 2986 N N . PHE A 1 401 ? -10.541 7.789 3.533 1.00 91.38 401 PHE A N 1
ATOM 2987 C CA . PHE A 1 401 ? -10.743 6.396 3.928 1.00 91.38 401 PHE A CA 1
ATOM 2988 C C . PHE A 1 401 ? -12.005 6.259 4.804 1.00 91.38 401 PHE A C 1
ATOM 2990 O O . PHE A 1 401 ? -12.178 7.078 5.708 1.00 91.38 401 PHE A O 1
ATOM 2997 N N . PRO A 1 402 ? -12.848 5.228 4.599 1.00 90.25 402 PRO A N 1
ATOM 2998 C CA . PRO A 1 402 ? -12.684 4.085 3.683 1.00 90.25 402 PRO A CA 1
ATOM 2999 C C . PRO A 1 402 ? -13.144 4.330 2.239 1.00 90.25 402 PRO A C 1
ATOM 3001 O O . PRO A 1 402 ? -12.878 3.511 1.361 1.00 90.25 402 PRO A O 1
ATOM 3004 N N . ASP A 1 403 ? -13.808 5.448 1.972 1.00 91.56 403 ASP A N 1
ATOM 3005 C CA . ASP A 1 403 ? -14.510 5.727 0.716 1.00 91.56 403 ASP A CA 1
ATOM 3006 C C . ASP A 1 403 ? -13.644 6.453 -0.317 1.00 91.56 403 ASP A C 1
ATOM 3008 O O . ASP A 1 403 ? -14.131 7.240 -1.130 1.00 91.56 403 ASP A O 1
ATOM 3012 N N . PHE A 1 404 ? -12.343 6.169 -0.310 1.00 94.50 404 PHE A N 1
ATOM 3013 C CA . PHE A 1 404 ? -11.462 6.641 -1.363 1.00 94.50 404 PHE A CA 1
ATOM 3014 C C . PHE A 1 404 ? -11.929 6.100 -2.725 1.00 94.50 404 PHE A C 1
ATOM 3016 O O . PHE A 1 404 ? -12.087 4.887 -2.921 1.00 94.50 404 PHE A O 1
ATOM 3023 N N . VAL A 1 405 ? -12.115 7.013 -3.675 1.00 95.00 405 VAL A N 1
ATOM 3024 C CA . VAL A 1 405 ? -12.454 6.710 -5.068 1.00 95.00 405 VAL A CA 1
ATOM 3025 C C . VAL A 1 405 ? -11.206 6.753 -5.930 1.00 95.00 405 VAL A C 1
ATOM 3027 O O . VAL A 1 405 ? -10.316 7.569 -5.705 1.00 95.00 405 VAL A O 1
ATOM 3030 N N . PHE A 1 406 ? -11.146 5.879 -6.925 1.00 94.06 406 PHE A N 1
ATOM 3031 C CA . PHE A 1 406 ? -10.075 5.872 -7.909 1.00 94.06 406 PHE A CA 1
ATOM 3032 C C . PHE A 1 406 ? -10.087 7.173 -8.725 1.00 94.06 406 PHE A C 1
ATOM 3034 O O . PHE A 1 406 ? -11.105 7.519 -9.325 1.00 94.06 406 PHE A O 1
ATOM 3041 N N . ALA A 1 407 ? -8.964 7.891 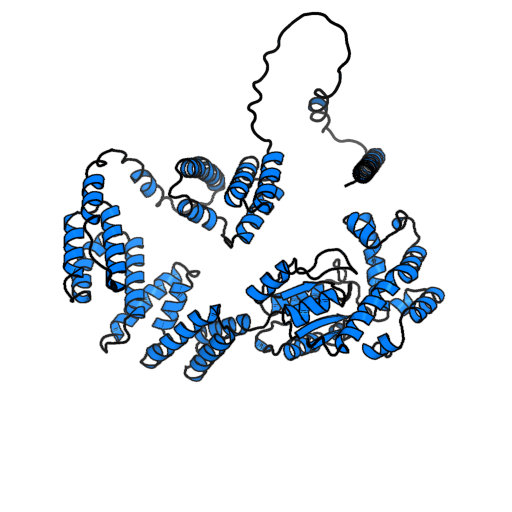-8.744 1.00 94.19 407 ALA A N 1
ATOM 3042 C CA . ALA A 1 407 ? -8.819 9.136 -9.495 1.00 94.19 407 ALA A CA 1
ATOM 3043 C C . ALA A 1 407 ? -8.088 8.878 -10.821 1.00 94.19 407 ALA A C 1
ATOM 3045 O O . ALA A 1 407 ? -6.938 8.430 -10.857 1.00 94.19 407 ALA A O 1
ATOM 3046 N N . GLN A 1 408 ? -8.791 9.154 -11.918 1.00 92.19 408 GLN A N 1
ATOM 3047 C CA . GLN A 1 408 ? -8.396 8.812 -13.285 1.00 92.19 408 GLN A CA 1
ATOM 3048 C C . GLN A 1 408 ? -7.114 9.522 -13.722 1.00 92.19 408 GLN A C 1
ATOM 3050 O O . GLN A 1 408 ? -6.227 8.920 -14.330 1.00 92.19 408 GLN A O 1
ATOM 3055 N N . GLU A 1 409 ? -7.004 10.800 -13.383 1.00 89.75 409 GLU A N 1
ATOM 3056 C CA . GLU A 1 409 ? -5.889 11.670 -13.733 1.00 89.75 409 GLU A CA 1
ATOM 3057 C C . GLU A 1 409 ? -4.595 11.169 -13.090 1.00 89.75 409 GLU A C 1
ATOM 3059 O O . GLU A 1 409 ? -3.585 11.013 -13.777 1.00 89.75 409 GLU A O 1
ATOM 3064 N N . GLY A 1 410 ? -4.643 10.822 -11.799 1.00 88.69 410 GLY A N 1
ATOM 3065 C CA . GLY A 1 410 ? -3.491 10.275 -11.085 1.00 88.69 410 GLY A CA 1
ATOM 3066 C C . GLY A 1 410 ? -3.010 8.954 -11.679 1.00 88.69 410 GLY A C 1
ATOM 3067 O O . GLY A 1 410 ? -1.806 8.739 -11.827 1.00 88.69 410 GLY A O 1
ATOM 3068 N N . PHE A 1 411 ? -3.932 8.080 -12.092 1.00 89.62 411 PHE A N 1
ATOM 3069 C CA . PHE A 1 411 ? -3.542 6.812 -12.705 1.00 89.62 411 PHE A CA 1
ATOM 3070 C C . PHE A 1 411 ? -2.936 6.985 -14.103 1.00 89.62 411 PHE A C 1
ATOM 3072 O O . PHE A 1 411 ? -1.976 6.292 -14.445 1.00 89.62 411 PHE A O 1
ATOM 3079 N N . ASN A 1 412 ? -3.437 7.928 -14.905 1.00 88.88 412 ASN A N 1
ATOM 3080 C CA . ASN A 1 412 ? -2.839 8.236 -16.205 1.00 88.88 412 ASN A CA 1
ATOM 3081 C C . ASN A 1 412 ? -1.368 8.650 -16.062 1.00 88.88 412 ASN A C 1
ATOM 3083 O O . ASN A 1 412 ? -0.534 8.200 -16.846 1.00 88.88 412 ASN A O 1
ATOM 3087 N N . VAL A 1 413 ? -1.042 9.440 -15.034 1.00 88.06 413 VAL A N 1
ATOM 3088 C CA . VAL A 1 413 ? 0.343 9.829 -14.725 1.00 88.06 413 VAL A CA 1
ATOM 3089 C C . VAL A 1 413 ? 1.177 8.614 -14.317 1.00 88.06 413 VAL A C 1
ATOM 3091 O O . VAL A 1 413 ? 2.270 8.420 -14.845 1.00 88.06 413 VAL A O 1
ATOM 3094 N N . VAL A 1 414 ? 0.649 7.750 -13.444 1.00 90.06 414 VAL A N 1
ATOM 3095 C CA . VAL A 1 414 ? 1.333 6.516 -13.017 1.00 90.06 414 VAL A CA 1
ATOM 3096 C C . VAL A 1 414 ? 1.654 5.612 -14.195 1.00 90.06 414 VAL A C 1
ATOM 3098 O O . VAL A 1 414 ? 2.773 5.112 -14.293 1.00 90.06 414 VAL A O 1
ATOM 3101 N N . ARG A 1 415 ? 0.701 5.431 -15.109 1.00 88.00 415 ARG A N 1
ATOM 3102 C CA . ARG A 1 415 ? 0.879 4.603 -16.299 1.00 88.00 415 ARG A CA 1
ATOM 3103 C C . ARG A 1 415 ? 1.865 5.225 -17.284 1.00 88.00 415 ARG A C 1
ATOM 3105 O O . ARG A 1 415 ? 2.745 4.524 -17.773 1.00 88.00 415 ARG A O 1
ATOM 3112 N N . ALA A 1 416 ? 1.742 6.524 -17.559 1.00 86.25 416 ALA A N 1
ATOM 3113 C CA . ALA A 1 416 ? 2.633 7.230 -18.478 1.00 86.25 416 ALA A CA 1
ATOM 3114 C C . ALA A 1 416 ? 4.081 7.247 -17.968 1.00 86.25 416 ALA A C 1
ATOM 3116 O O . ALA A 1 416 ? 5.007 6.988 -18.729 1.00 86.25 416 ALA A O 1
ATOM 3117 N N . GLY A 1 417 ? 4.271 7.487 -16.669 1.00 86.25 417 GLY A N 1
ATOM 3118 C CA . GLY A 1 417 ? 5.582 7.468 -16.025 1.00 86.25 417 GLY A CA 1
ATOM 3119 C C . GLY A 1 417 ? 6.062 6.079 -15.604 1.00 86.25 417 GLY A C 1
ATOM 3120 O O . GLY A 1 417 ? 7.119 5.984 -14.983 1.00 86.25 417 GLY A O 1
ATOM 3121 N N . ARG A 1 418 ? 5.274 5.022 -15.867 1.00 89.25 418 ARG A N 1
ATOM 3122 C CA . ARG A 1 418 ? 5.492 3.641 -15.394 1.00 89.25 418 ARG A CA 1
ATOM 3123 C C . ARG A 1 418 ? 5.924 3.597 -13.928 1.00 89.25 418 ARG A C 1
ATOM 3125 O O . ARG A 1 418 ? 6.837 2.858 -13.571 1.00 89.25 418 ARG A O 1
ATOM 3132 N N . GLY A 1 419 ? 5.328 4.439 -13.091 1.00 92.00 419 GLY A N 1
ATOM 3133 C CA . GLY A 1 419 ? 5.745 4.617 -11.706 1.00 92.00 419 GLY A CA 1
ATOM 3134 C C . GLY A 1 419 ? 5.014 3.709 -10.737 1.00 92.00 419 GLY A C 1
ATOM 3135 O O . GLY A 1 419 ? 4.303 2.772 -11.110 1.00 92.00 419 GLY A O 1
ATOM 3136 N N . SER A 1 420 ? 5.185 4.032 -9.466 1.00 95.06 420 SER A N 1
ATOM 3137 C CA . SER A 1 420 ? 4.495 3.380 -8.363 1.00 95.06 420 SER A CA 1
ATOM 3138 C C . SER A 1 420 ? 3.512 4.357 -7.732 1.00 95.06 420 SER A C 1
ATOM 3140 O O . SER A 1 420 ? 3.764 5.560 -7.664 1.00 95.06 420 SER A O 1
ATOM 3142 N N . SER A 1 421 ? 2.402 3.840 -7.227 1.00 95.62 421 SER A N 1
ATOM 3143 C CA . SER A 1 421 ? 1.428 4.618 -6.461 1.00 95.62 421 SER A CA 1
ATOM 3144 C C . SER A 1 421 ? 1.029 3.871 -5.204 1.00 95.62 421 SER A C 1
ATOM 3146 O O . SER A 1 421 ? 1.010 2.645 -5.198 1.00 95.62 421 SER A O 1
ATOM 3148 N N . HIS A 1 422 ? 0.686 4.608 -4.153 1.00 96.44 422 HIS A N 1
ATOM 3149 C CA . HIS A 1 422 ? 0.185 4.043 -2.907 1.00 96.44 422 HIS A CA 1
ATOM 3150 C C . HIS A 1 422 ? -1.145 4.693 -2.540 1.00 96.44 422 HIS A C 1
ATOM 3152 O O . HIS A 1 422 ? -1.248 5.917 -2.455 1.00 96.44 422 HIS A O 1
ATOM 3158 N N . THR A 1 423 ? -2.167 3.867 -2.329 1.00 96.19 423 THR A N 1
ATOM 3159 C CA . THR A 1 423 ? -3.518 4.318 -1.975 1.00 96.19 423 THR A CA 1
ATOM 3160 C C . THR A 1 423 ? -4.120 3.449 -0.874 1.00 96.19 423 THR A C 1
ATOM 3162 O O . THR A 1 423 ? -3.604 2.378 -0.569 1.00 96.19 423 THR A O 1
ATOM 3165 N N . HIS A 1 424 ? -5.242 3.885 -0.303 1.00 96.81 424 HIS A N 1
ATOM 3166 C CA . HIS A 1 424 ? -6.048 3.087 0.628 1.00 96.81 424 HIS A CA 1
ATOM 3167 C C . HIS A 1 424 ? -7.454 2.800 0.068 1.00 96.81 424 HIS A C 1
ATOM 3169 O O . HIS A 1 424 ? -8.405 2.628 0.832 1.00 96.81 424 HIS A O 1
ATOM 3175 N N . ILE A 1 425 ? -7.609 2.795 -1.264 1.00 96.94 425 ILE A N 1
ATOM 3176 C CA . ILE A 1 425 ? -8.907 2.579 -1.919 1.00 96.94 425 ILE A CA 1
ATOM 3177 C C . ILE A 1 425 ? -9.528 1.247 -1.491 1.00 96.94 425 ILE A C 1
ATOM 3179 O O . ILE A 1 425 ? -8.850 0.228 -1.356 1.00 96.94 425 ILE A O 1
ATOM 3183 N N . ARG A 1 426 ? -10.841 1.256 -1.275 1.00 96.69 426 ARG A N 1
ATOM 3184 C CA . ARG A 1 426 ? -11.628 0.035 -1.073 1.00 96.69 426 ARG A CA 1
ATOM 3185 C C . ARG A 1 426 ? -11.914 -0.654 -2.407 1.00 96.69 426 ARG A C 1
ATOM 3187 O O . ARG A 1 426 ? -11.956 0.010 -3.449 1.00 96.69 426 ARG A O 1
ATOM 3194 N N . ALA A 1 427 ? -12.196 -1.950 -2.381 1.00 97.88 427 ALA A N 1
ATOM 3195 C CA . ALA A 1 427 ? -12.594 -2.720 -3.561 1.00 97.88 427 ALA A CA 1
ATOM 3196 C C . ALA A 1 427 ? -14.082 -2.535 -3.918 1.00 97.88 427 ALA A C 1
ATOM 3198 O O . ALA A 1 427 ? -14.807 -3.488 -4.200 1.00 97.88 427 ALA A O 1
ATOM 3199 N N . SER A 1 428 ? -14.554 -1.284 -3.943 1.00 97.62 428 SER A N 1
ATOM 3200 C CA . SER A 1 428 ? -15.906 -0.986 -4.415 1.00 97.62 428 SER A CA 1
ATOM 3201 C C . SER A 1 428 ? -16.050 -1.377 -5.886 1.00 97.62 428 SER A C 1
ATOM 3203 O O . SER A 1 428 ? -15.098 -1.288 -6.667 1.00 97.62 428 SER A O 1
ATOM 3205 N N . ARG A 1 429 ? -17.271 -1.727 -6.309 1.00 97.25 429 ARG A N 1
ATOM 3206 C CA . ARG A 1 429 ? -17.562 -2.032 -7.720 1.00 97.25 429 ARG A CA 1
ATOM 3207 C C . ARG A 1 429 ? -17.046 -0.947 -8.667 1.00 97.25 429 ARG A C 1
ATOM 3209 O O . ARG A 1 429 ? -16.541 -1.274 -9.736 1.00 97.25 429 ARG A O 1
ATOM 3216 N N . MET A 1 430 ? -17.171 0.325 -8.282 1.00 97.12 430 MET A N 1
ATOM 3217 C CA . MET A 1 430 ? -16.701 1.433 -9.109 1.00 97.12 430 MET A CA 1
ATOM 3218 C C . MET A 1 430 ? -15.177 1.412 -9.256 1.00 97.12 430 MET A C 1
ATOM 3220 O O . MET A 1 430 ? -14.678 1.429 -10.375 1.00 97.12 430 MET A O 1
ATOM 3224 N N . ASN A 1 431 ? -14.440 1.280 -8.150 1.00 97.69 431 ASN A N 1
ATOM 3225 C CA . ASN A 1 431 ? -12.979 1.213 -8.189 1.00 97.69 431 ASN A CA 1
ATOM 3226 C C . ASN A 1 431 ? -12.490 -0.001 -9.000 1.00 97.69 431 ASN A C 1
ATOM 3228 O O . ASN A 1 431 ? -11.562 0.131 -9.792 1.00 97.69 431 ASN A O 1
ATOM 3232 N N . LEU A 1 432 ? -13.134 -1.165 -8.859 1.00 98.12 432 LEU A N 1
ATOM 3233 C CA . LEU A 1 432 ? -12.789 -2.373 -9.618 1.00 98.12 432 LEU A CA 1
ATOM 3234 C C . LEU A 1 432 ? -13.052 -2.219 -11.130 1.00 98.12 432 LEU A C 1
ATOM 3236 O O . LEU A 1 432 ? -12.255 -2.691 -11.938 1.00 98.12 432 LEU A O 1
ATOM 3240 N N . LEU A 1 433 ? -14.134 -1.533 -11.525 1.00 97.62 433 LEU A N 1
ATOM 3241 C CA . LEU A 1 433 ? -14.429 -1.215 -12.931 1.00 97.62 433 LEU A CA 1
ATOM 3242 C C . LEU A 1 433 ? -13.387 -0.270 -13.544 1.00 97.62 433 LEU A C 1
ATOM 3244 O O . LEU A 1 433 ? -12.978 -0.468 -14.689 1.00 97.62 433 LEU A O 1
ATOM 3248 N N . GLU A 1 434 ? -12.959 0.741 -12.784 1.00 95.94 434 GLU A N 1
ATOM 3249 C CA . GLU A 1 434 ? -11.898 1.654 -13.210 1.00 95.94 434 GLU A CA 1
ATOM 3250 C C . GLU A 1 434 ? -10.576 0.887 -13.361 1.00 95.94 434 GLU A C 1
ATOM 3252 O O . GLU A 1 434 ? -10.002 0.850 -14.447 1.00 95.94 434 GLU A O 1
ATOM 3257 N N . MET A 1 435 ? -10.128 0.192 -12.314 1.00 95.38 435 MET A N 1
ATOM 3258 C CA . MET A 1 435 ? -8.849 -0.523 -12.316 1.00 95.38 435 MET A CA 1
ATOM 3259 C C . MET A 1 435 ? -8.771 -1.617 -13.389 1.00 95.38 435 MET A C 1
ATOM 3261 O O . MET A 1 435 ? -7.825 -1.645 -14.176 1.00 95.38 435 MET A O 1
ATOM 3265 N N . GLY A 1 436 ? -9.752 -2.522 -13.427 1.00 95.81 436 GLY A N 1
ATOM 3266 C CA . GLY A 1 436 ? -9.712 -3.706 -14.282 1.00 95.81 436 GLY A CA 1
ATOM 3267 C C . GLY A 1 436 ? -10.134 -3.392 -15.721 1.00 95.81 436 GLY A C 1
ATOM 3268 O O . GLY A 1 436 ? -9.268 -3.178 -16.566 1.00 95.81 436 GLY A O 1
ATOM 3269 N N . PRO A 1 437 ? -11.440 -3.360 -16.040 1.00 95.62 437 PRO A N 1
ATOM 3270 C CA . PRO A 1 437 ? -11.921 -3.162 -17.409 1.00 95.62 437 PRO A CA 1
ATOM 3271 C C . PRO A 1 437 ? -11.485 -1.857 -18.088 1.00 95.62 437 PRO A C 1
ATOM 3273 O O . PRO A 1 437 ? -11.137 -1.885 -19.267 1.00 95.62 437 PRO A O 1
ATOM 3276 N N . ARG A 1 438 ? -11.520 -0.712 -17.390 1.00 94.44 438 ARG A N 1
ATOM 3277 C CA . ARG A 1 438 ? -11.244 0.589 -18.024 1.00 94.44 438 ARG A CA 1
ATOM 3278 C C . ARG A 1 438 ? -9.753 0.817 -18.246 1.00 94.44 438 ARG A C 1
ATOM 3280 O O . ARG A 1 438 ? -9.350 1.175 -19.350 1.00 94.44 438 ARG A O 1
ATOM 3287 N N . TYR A 1 439 ? -8.943 0.632 -17.207 1.00 92.94 439 TYR A N 1
ATOM 3288 C CA . TYR A 1 439 ? -7.508 0.911 -17.272 1.00 92.94 439 TYR A CA 1
ATOM 3289 C C . TYR A 1 439 ? -6.648 -0.298 -17.613 1.00 92.94 439 TYR A C 1
ATOM 3291 O O . TYR A 1 439 ? -5.506 -0.125 -18.046 1.00 92.94 439 TYR A O 1
ATOM 3299 N N . GLY A 1 440 ? -7.200 -1.504 -17.506 1.00 94.12 440 GLY A N 1
ATOM 3300 C CA . GLY A 1 440 ? -6.517 -2.731 -17.880 1.00 94.12 440 GLY A CA 1
ATOM 3301 C C . GLY A 1 440 ? -5.442 -3.155 -16.887 1.00 94.12 440 GLY A C 1
ATOM 3302 O O . GLY A 1 440 ? -4.526 -3.860 -17.306 1.00 94.12 440 GLY A O 1
ATOM 3303 N N . ILE A 1 441 ? -5.523 -2.754 -15.610 1.00 94.25 441 ILE A N 1
ATOM 3304 C CA . ILE A 1 441 ? -4.543 -3.149 -14.589 1.00 94.25 441 ILE A CA 1
ATOM 3305 C C . ILE A 1 441 ? -4.538 -4.674 -14.480 1.00 94.25 441 ILE A C 1
ATOM 3307 O O . ILE A 1 441 ? -5.550 -5.292 -14.151 1.00 94.25 441 ILE A O 1
ATOM 3311 N N . LYS A 1 442 ? -3.396 -5.302 -14.770 1.00 95.69 442 LYS A N 1
ATOM 3312 C CA . LYS A 1 442 ? -3.280 -6.771 -14.804 1.00 95.69 442 LYS A CA 1
ATOM 3313 C C . LYS A 1 442 ? -2.819 -7.382 -13.489 1.00 95.69 442 LYS A C 1
ATOM 3315 O O . LYS A 1 442 ? -3.180 -8.520 -13.199 1.00 95.69 442 LYS A O 1
ATOM 3320 N N . LYS A 1 443 ? -2.034 -6.641 -12.711 1.00 97.19 443 LYS A N 1
ATOM 3321 C CA . LYS A 1 443 ? -1.462 -7.070 -11.435 1.00 97.19 443 LYS A CA 1
ATOM 3322 C C . LYS A 1 443 ? -1.617 -5.948 -10.420 1.00 97.19 443 LYS A C 1
ATOM 3324 O O . LYS A 1 443 ? -1.379 -4.790 -10.751 1.00 97.19 443 LYS A O 1
ATOM 3329 N N . LEU A 1 444 ? -2.015 -6.297 -9.206 1.00 97.56 444 LEU A N 1
ATOM 3330 C CA . LEU A 1 444 ? -2.234 -5.361 -8.115 1.00 97.56 444 LEU A CA 1
ATOM 3331 C C . LEU A 1 444 ? -1.615 -5.904 -6.832 1.00 97.56 444 LEU A C 1
ATOM 3333 O O . LEU A 1 444 ? -1.849 -7.057 -6.466 1.00 97.56 444 LEU A O 1
ATOM 3337 N N . LEU A 1 445 ? -0.861 -5.056 -6.136 1.00 98.38 445 LEU A N 1
ATOM 3338 C CA . LEU A 1 445 ? -0.381 -5.351 -4.792 1.00 98.38 445 LEU A CA 1
ATOM 3339 C C . LEU A 1 445 ? -1.401 -4.848 -3.770 1.00 98.38 445 LEU A C 1
ATOM 3341 O O . LEU A 1 445 ? -1.726 -3.659 -3.761 1.00 98.38 445 LEU A O 1
ATOM 3345 N N . VAL A 1 446 ? -1.871 -5.734 -2.893 1.00 98.56 446 VAL A N 1
ATOM 3346 C CA . VAL A 1 446 ? -2.758 -5.382 -1.780 1.00 98.56 446 VAL A CA 1
ATOM 3347 C C . VAL A 1 446 ? -2.073 -5.765 -0.471 1.00 98.56 446 VAL A C 1
ATOM 3349 O O . VAL A 1 446 ? -1.965 -6.945 -0.144 1.00 98.56 446 VAL A O 1
ATOM 3352 N N . MET A 1 447 ? -1.593 -4.776 0.286 1.00 98.31 447 MET A N 1
ATOM 3353 C CA . MET A 1 447 ? -1.013 -5.017 1.611 1.00 98.31 447 MET A CA 1
ATOM 3354 C C . MET A 1 447 ? -2.123 -5.114 2.645 1.00 98.31 447 MET A C 1
ATOM 3356 O O . MET A 1 447 ? -2.902 -4.176 2.810 1.00 98.31 447 MET A O 1
ATOM 3360 N N . VAL A 1 448 ? -2.154 -6.217 3.378 1.00 98.38 448 VAL A N 1
ATOM 3361 C CA . VAL A 1 448 ? -3.128 -6.501 4.428 1.00 98.38 448 VAL A CA 1
ATOM 3362 C C . VAL A 1 448 ? -2.431 -6.711 5.767 1.00 98.38 448 VAL A C 1
ATOM 3364 O O . VAL A 1 448 ? -1.233 -6.990 5.855 1.00 98.38 448 VAL A O 1
ATOM 3367 N N . ARG A 1 449 ? -3.201 -6.555 6.836 1.00 97.31 449 ARG A N 1
ATOM 3368 C CA . ARG A 1 449 ? -2.791 -6.855 8.205 1.00 97.31 449 ARG A CA 1
ATOM 3369 C C . ARG A 1 449 ? -4.014 -7.312 8.971 1.00 97.31 449 ARG A C 1
ATOM 3371 O O . ARG A 1 449 ? -5.105 -6.816 8.688 1.00 97.31 449 ARG A O 1
ATOM 3378 N N . ASP A 1 450 ? -3.818 -8.194 9.944 1.00 97.88 450 ASP A N 1
ATOM 3379 C CA . ASP A 1 450 ? -4.893 -8.605 10.836 1.00 97.88 450 ASP A CA 1
ATOM 3380 C C . ASP A 1 450 ? -5.610 -7.361 11.406 1.00 97.88 450 ASP A C 1
ATOM 3382 O O . ASP A 1 450 ? -4.963 -6.507 12.034 1.00 97.88 450 ASP A O 1
ATOM 3386 N N . PRO A 1 451 ? -6.933 -7.212 11.198 1.00 97.88 451 PRO A N 1
ATOM 3387 C CA . PRO A 1 451 ? -7.662 -6.027 11.634 1.00 97.88 451 PRO A CA 1
ATOM 3388 C C . PRO A 1 451 ? -7.613 -5.847 13.158 1.00 97.88 451 PRO A C 1
ATOM 3390 O O . PRO A 1 451 ? -7.662 -4.713 13.633 1.00 97.88 451 PRO A O 1
ATOM 3393 N N . ARG A 1 452 ? -7.422 -6.930 13.926 1.00 97.56 452 ARG A N 1
ATOM 3394 C CA . ARG A 1 452 ? -7.250 -6.902 15.389 1.00 97.56 452 ARG A CA 1
ATOM 3395 C C . ARG A 1 452 ? -5.964 -6.175 15.782 1.00 97.56 452 ARG A C 1
ATOM 3397 O O . ARG A 1 452 ? -5.950 -5.389 16.725 1.00 97.56 452 ARG A O 1
ATOM 3404 N N . GLN A 1 453 ? -4.891 -6.377 15.018 1.00 95.75 453 GLN A N 1
ATOM 3405 C CA . GLN A 1 453 ? -3.620 -5.679 15.212 1.00 95.75 453 GLN A CA 1
ATOM 3406 C C . GLN A 1 453 ? -3.651 -4.244 14.695 1.00 95.75 453 GLN A C 1
ATOM 3408 O O . GLN A 1 453 ? -3.107 -3.333 15.324 1.00 95.75 453 GLN A O 1
ATOM 3413 N N . ALA A 1 454 ? -4.250 -4.040 13.519 1.00 96.00 454 ALA A N 1
ATOM 3414 C CA . ALA A 1 454 ? -4.367 -2.716 12.926 1.00 96.00 454 ALA A CA 1
ATOM 3415 C C . ALA A 1 454 ? -5.177 -1.781 13.832 1.00 96.00 454 ALA A C 1
ATOM 3417 O O . ALA A 1 454 ? -4.809 -0.614 13.957 1.00 96.00 454 ALA A O 1
ATOM 3418 N N . LEU A 1 455 ? -6.196 -2.309 14.524 1.00 97.00 455 LEU A N 1
ATOM 3419 C CA . LEU A 1 455 ? -6.968 -1.600 15.541 1.00 97.00 455 LEU A CA 1
ATOM 3420 C C . LEU A 1 455 ? -6.084 -1.032 16.659 1.00 97.00 455 LEU A C 1
ATOM 3422 O O . LEU A 1 455 ? -6.219 0.146 16.972 1.00 97.00 455 LEU A O 1
ATOM 3426 N N . MET A 1 456 ? -5.139 -1.809 17.204 1.00 95.69 456 MET A N 1
ATOM 3427 C CA . MET A 1 456 ? -4.226 -1.319 18.254 1.00 95.69 456 MET A CA 1
ATOM 3428 C C . MET A 1 456 ? -3.381 -0.156 17.741 1.00 95.69 456 MET A C 1
ATOM 3430 O O . MET A 1 456 ? -3.265 0.890 18.372 1.00 95.69 456 MET A O 1
ATOM 3434 N N . SER A 1 457 ? -2.836 -0.299 16.530 1.00 93.12 457 SER A N 1
ATOM 3435 C CA . SER A 1 457 ? -2.087 0.798 15.929 1.00 93.12 457 SER A CA 1
ATOM 3436 C C . SER A 1 457 ? -2.962 2.008 15.591 1.00 93.12 457 SER A C 1
ATOM 3438 O O . SER A 1 457 ? -2.412 3.102 15.457 1.00 93.12 457 SER A O 1
ATOM 3440 N N . TRP A 1 458 ? -4.261 1.814 15.372 1.00 93.06 458 TRP A N 1
ATOM 3441 C CA . TRP A 1 458 ? -5.208 2.896 15.149 1.00 93.06 458 TRP A CA 1
ATOM 3442 C C . TRP A 1 458 ? -5.532 3.626 16.448 1.00 93.06 458 TRP A C 1
ATOM 3444 O O . TRP A 1 458 ? -5.531 4.851 16.449 1.00 93.06 458 TRP A O 1
ATOM 3454 N N . HIS A 1 459 ? -5.719 2.900 17.547 1.00 95.31 459 HIS A N 1
ATOM 3455 C CA . HIS A 1 459 ? -5.940 3.471 18.874 1.00 95.31 459 HIS A CA 1
ATOM 3456 C C . HIS A 1 459 ? -4.835 4.458 19.274 1.00 95.31 459 HIS A C 1
ATOM 3458 O O . HIS A 1 459 ? -5.152 5.598 19.588 1.00 95.31 459 HIS A O 1
ATOM 3464 N N . ASP A 1 460 ? -3.555 4.132 19.062 1.00 92.25 460 ASP A N 1
ATOM 3465 C CA . ASP A 1 460 ? -2.452 5.086 19.312 1.00 92.25 460 ASP A CA 1
ATOM 3466 C C . ASP A 1 460 ? -2.451 6.314 18.382 1.00 92.25 460 ASP A C 1
ATOM 3468 O O . ASP A 1 460 ? -1.825 7.343 18.664 1.00 92.25 460 ASP A O 1
ATOM 3472 N N . PHE A 1 461 ? -3.034 6.171 17.191 1.00 91.00 461 PHE A N 1
ATOM 3473 C CA . PHE A 1 461 ? -2.943 7.168 16.129 1.00 91.00 461 PHE A CA 1
ATOM 3474 C C . PHE A 1 461 ? -4.138 8.132 16.131 1.00 91.00 461 PHE A C 1
ATOM 3476 O O . PHE A 1 461 ? -3.968 9.294 15.764 1.00 91.00 461 PHE A O 1
ATOM 3483 N N . MET A 1 462 ? -5.316 7.697 16.588 1.00 91.69 462 MET A N 1
ATOM 3484 C CA . MET A 1 462 ? -6.542 8.504 16.590 1.00 91.69 462 MET A CA 1
ATOM 3485 C C . MET A 1 462 ? -6.469 9.760 17.457 1.00 91.69 462 MET A C 1
ATOM 3487 O O . MET A 1 462 ? -6.860 10.809 16.945 1.00 91.69 462 MET A O 1
ATOM 3491 N N . PRO A 1 463 ? -5.901 9.743 18.678 1.00 91.75 463 PRO A N 1
ATOM 3492 C CA . PRO A 1 463 ? -5.731 10.965 19.458 1.00 91.75 463 PRO A CA 1
ATOM 3493 C C . PRO A 1 463 ? -4.928 12.026 18.708 1.00 91.75 463 PRO A C 1
ATOM 3495 O O . PRO A 1 463 ? -5.332 13.180 18.677 1.00 91.75 463 PRO A O 1
ATOM 3498 N N . LYS A 1 464 ? -3.854 11.623 18.012 1.00 89.62 464 LYS A N 1
ATOM 3499 C CA . LYS A 1 464 ? -3.026 12.535 17.204 1.00 89.62 464 LYS A CA 1
ATOM 3500 C C . LYS A 1 464 ? -3.800 13.101 16.019 1.00 89.62 464 LYS A C 1
ATOM 3502 O O . LYS A 1 464 ? -3.626 14.263 15.676 1.00 89.62 464 LYS A O 1
ATOM 3507 N N . ILE A 1 465 ? -4.641 12.282 15.381 1.00 86.69 465 ILE A N 1
ATOM 3508 C CA . ILE A 1 465 ? -5.515 12.749 14.301 1.00 86.69 465 ILE A CA 1
ATOM 3509 C C . ILE A 1 465 ? -6.503 13.791 14.828 1.00 86.69 465 ILE A C 1
ATOM 3511 O O . ILE A 1 465 ? -6.671 14.836 14.212 1.00 86.69 465 ILE A O 1
ATOM 3515 N N . ALA A 1 466 ? -7.135 13.511 15.966 1.00 88.44 466 ALA A N 1
ATOM 3516 C CA . ALA A 1 466 ? -8.140 14.382 16.554 1.00 88.44 466 ALA A CA 1
ATOM 3517 C C . ALA A 1 466 ? -7.552 15.681 17.133 1.00 88.44 466 ALA A C 1
ATOM 3519 O O . ALA A 1 466 ? -8.222 16.710 17.083 1.00 88.44 466 ALA A O 1
ATOM 3520 N N . SER A 1 467 ? -6.332 15.651 17.685 1.00 87.81 467 SER A N 1
ATOM 3521 C CA . SER A 1 467 ? -5.705 16.819 18.318 1.00 87.81 467 SER A CA 1
ATOM 3522 C C . SER A 1 467 ? -4.906 17.686 17.348 1.00 87.81 467 SER A C 1
ATOM 3524 O O . SER A 1 467 ? -4.984 18.912 17.418 1.00 87.81 467 SER A O 1
ATOM 3526 N N . ASP A 1 468 ? -4.137 17.056 16.455 1.00 79.75 468 ASP A N 1
ATOM 3527 C CA . ASP A 1 468 ? -3.063 17.725 15.713 1.00 79.75 468 ASP A CA 1
ATOM 3528 C C . ASP A 1 468 ? -3.304 17.748 14.202 1.00 79.75 468 ASP A C 1
ATOM 3530 O O . ASP A 1 468 ? -2.613 18.470 13.481 1.00 79.75 468 ASP A O 1
ATOM 3534 N N . MET A 1 469 ? -4.217 16.917 13.692 1.00 62.91 469 MET A N 1
ATOM 3535 C CA . MET A 1 469 ? -4.410 16.755 12.253 1.00 62.91 469 MET A CA 1
ATOM 3536 C C . MET A 1 469 ? -5.700 17.404 11.771 1.00 62.91 469 MET A C 1
ATOM 3538 O O . MET A 1 469 ? -6.576 17.775 12.547 1.00 62.91 469 MET A O 1
ATOM 3542 N N . ASP A 1 470 ? -5.746 17.586 10.452 1.00 74.25 470 ASP A N 1
ATOM 3543 C CA . ASP A 1 470 ? -6.829 18.213 9.709 1.00 74.25 470 ASP A CA 1
ATOM 3544 C C . ASP A 1 470 ? -8.210 17.860 10.308 1.00 74.25 470 ASP A C 1
ATOM 3546 O O . ASP A 1 470 ? -8.608 16.690 10.269 1.00 74.25 470 ASP A O 1
ATOM 3550 N N . PRO A 1 471 ? -8.961 18.837 10.858 1.00 78.62 471 PRO A N 1
ATOM 3551 C CA . PRO A 1 471 ? -10.266 18.582 11.465 1.00 78.62 471 PRO A CA 1
ATOM 3552 C C . PRO A 1 471 ? -11.261 17.964 10.473 1.00 78.62 471 PRO A C 1
ATOM 3554 O O . PRO A 1 471 ? -12.212 17.299 10.886 1.00 78.62 471 PRO A O 1
ATOM 3557 N N . VAL A 1 472 ? -11.038 18.131 9.166 1.00 85.00 472 VAL A N 1
ATOM 3558 C CA . VAL A 1 472 ? -11.816 17.461 8.119 1.00 85.00 472 VAL A CA 1
ATOM 3559 C C . VAL A 1 472 ? -11.579 15.949 8.148 1.00 85.00 472 VAL A C 1
ATOM 3561 O O . VAL A 1 472 ? -12.516 15.167 7.997 1.00 85.00 472 VAL A O 1
ATOM 3564 N N . GLN A 1 473 ? -10.353 15.503 8.421 1.00 84.31 473 GLN A N 1
ATOM 3565 C CA . GLN A 1 473 ? -10.025 14.084 8.510 1.00 84.31 473 GLN A CA 1
ATOM 3566 C C . GLN A 1 473 ? -10.678 13.413 9.727 1.00 84.31 473 GLN A C 1
ATOM 3568 O O . GLN A 1 473 ? -11.206 12.309 9.601 1.00 84.31 473 GLN A O 1
ATOM 3573 N N . ALA A 1 474 ? -10.713 14.085 10.883 1.00 86.94 474 ALA A N 1
ATOM 3574 C CA . ALA A 1 474 ? -11.440 13.592 12.056 1.00 86.94 474 ALA A CA 1
ATOM 3575 C C . ALA A 1 474 ? -12.944 13.415 11.767 1.00 86.94 474 ALA A C 1
ATOM 3577 O O . ALA A 1 474 ? -13.540 12.412 12.164 1.00 86.94 474 ALA A O 1
ATOM 3578 N N . GLN A 1 475 ? -13.538 14.341 11.002 1.00 86.75 475 GLN A N 1
ATOM 3579 C CA . GLN A 1 475 ? -14.926 14.232 10.542 1.00 86.75 475 GLN A CA 1
ATOM 3580 C C . GLN A 1 475 ? -15.129 13.066 9.571 1.00 86.75 475 GLN A C 1
ATOM 3582 O O . GLN A 1 475 ? -16.130 12.365 9.678 1.00 86.75 475 GLN A O 1
ATOM 3587 N N . HIS A 1 476 ? -14.186 12.811 8.661 1.00 87.56 476 HIS A N 1
ATOM 3588 C CA . HIS A 1 476 ? -14.259 11.651 7.767 1.00 87.56 476 HIS A CA 1
ATOM 3589 C C . HIS A 1 476 ? -14.239 10.315 8.513 1.00 87.56 476 HIS A C 1
ATOM 3591 O O . HIS A 1 476 ? -14.893 9.366 8.087 1.00 87.56 476 HIS A O 1
ATOM 3597 N N . TYR A 1 477 ? -13.548 10.250 9.650 1.00 90.31 477 TYR A N 1
ATOM 3598 C CA . TYR A 1 477 ? -13.570 9.084 10.533 1.00 90.31 477 TYR A CA 1
ATOM 3599 C C . TYR A 1 477 ? -14.773 9.050 11.480 1.00 90.31 477 TYR A C 1
ATOM 3601 O O . TYR A 1 477 ? -14.890 8.120 12.273 1.00 90.31 477 TYR A O 1
ATOM 3609 N N . ASN A 1 478 ? -15.679 10.031 11.390 1.00 92.38 478 ASN A N 1
ATOM 3610 C CA . ASN A 1 478 ? -16.833 10.193 12.272 1.00 92.38 478 ASN A CA 1
ATOM 3611 C C . ASN A 1 478 ? -16.455 10.173 13.763 1.00 92.38 478 ASN A C 1
ATOM 3613 O O . ASN A 1 478 ? -17.218 9.662 14.585 1.00 92.38 478 ASN A O 1
ATOM 3617 N N . LEU A 1 479 ? -15.284 10.716 14.119 1.00 92.81 479 LEU A N 1
ATOM 3618 C CA . LEU A 1 479 ? -14.897 10.822 15.522 1.00 92.81 479 LEU A CA 1
ATOM 3619 C C . LEU A 1 479 ? -15.878 11.754 16.251 1.00 92.81 479 LEU A C 1
ATOM 3621 O O . LEU A 1 479 ? -16.183 12.832 15.731 1.00 92.81 479 LEU A O 1
ATOM 3625 N N . PRO A 1 480 ? -16.384 11.375 17.439 1.00 94.31 480 PRO A N 1
ATOM 3626 C CA . PRO A 1 480 ? -17.204 12.281 18.228 1.00 94.31 480 PRO A CA 1
ATOM 3627 C C . PRO A 1 480 ? -16.374 13.496 18.657 1.00 94.31 480 PRO A C 1
ATOM 3629 O O . PRO A 1 480 ? -15.191 13.363 18.961 1.00 94.31 480 PRO A O 1
ATOM 3632 N N . ASP A 1 481 ? -17.002 14.672 18.757 1.00 91.62 481 ASP A N 1
ATOM 3633 C CA . ASP A 1 481 ? -16.321 15.900 19.210 1.00 91.62 481 ASP A CA 1
ATOM 3634 C C . ASP A 1 481 ? -15.655 15.721 20.590 1.00 91.62 481 ASP A C 1
ATOM 3636 O O . ASP A 1 481 ? -14.647 16.357 20.885 1.00 91.62 481 ASP A O 1
ATOM 3640 N N . SER A 1 482 ? -16.208 14.832 21.423 1.00 95.12 482 SER A N 1
ATOM 3641 C CA . SER A 1 482 ? -15.696 14.470 22.748 1.00 95.12 482 SER A CA 1
ATOM 3642 C C . SER A 1 482 ? -14.718 13.289 22.738 1.00 95.12 482 SER A C 1
ATOM 3644 O O . SER A 1 482 ? -14.432 12.743 23.797 1.00 95.12 482 SER A O 1
ATOM 3646 N N . PHE A 1 483 ? -14.234 12.828 21.577 1.00 95.62 483 PHE A N 1
ATOM 3647 C CA . PHE A 1 483 ? -13.358 11.649 21.498 1.00 95.62 483 PHE A CA 1
ATOM 3648 C C . PHE A 1 483 ? -12.099 11.809 22.356 1.00 95.62 483 PHE A C 1
ATOM 3650 O O . PHE A 1 483 ? -11.675 10.867 23.014 1.00 95.62 483 PHE A O 1
ATOM 3657 N N . LEU A 1 484 ? -11.527 13.015 22.392 1.00 95.38 484 LEU A N 1
ATOM 3658 C CA . LEU A 1 484 ? -10.357 13.321 23.218 1.00 95.38 484 LEU A CA 1
ATOM 3659 C C . LEU A 1 484 ? -10.671 13.413 24.720 1.00 95.38 484 LEU A C 1
ATOM 3661 O O . LEU A 1 484 ? -9.748 13.350 25.526 1.00 95.38 484 LEU A O 1
ATOM 3665 N N . ASP A 1 485 ? -11.948 13.540 25.092 1.00 96.81 485 ASP A N 1
ATOM 3666 C CA . ASP A 1 485 ? -12.393 13.542 26.490 1.00 96.81 485 ASP A CA 1
ATOM 3667 C C . ASP A 1 485 ? -12.617 12.117 27.026 1.00 96.81 485 ASP A C 1
ATOM 3669 O O . ASP A 1 485 ? -12.740 11.923 28.236 1.00 96.81 485 ASP A O 1
ATOM 3673 N N . PHE A 1 486 ? -12.687 11.117 26.141 1.00 97.94 486 PHE A N 1
ATOM 3674 C CA . PHE A 1 486 ? -12.832 9.714 26.520 1.00 97.94 486 PHE A CA 1
ATOM 3675 C C . PHE A 1 486 ? -11.571 9.213 27.224 1.00 97.94 486 PHE A C 1
ATOM 3677 O O . PHE A 1 486 ? -10.445 9.514 26.815 1.00 97.94 486 PHE A O 1
ATOM 3684 N N . SER A 1 487 ? -11.760 8.377 28.245 1.00 97.56 487 SER A N 1
ATOM 3685 C CA . SER A 1 487 ? -10.677 7.563 28.791 1.00 97.56 487 SER A CA 1
ATOM 3686 C C . SER A 1 487 ? -10.097 6.629 27.724 1.00 97.56 487 SER A C 1
ATOM 3688 O O . SER A 1 487 ? -10.739 6.327 26.719 1.00 97.56 487 SER A O 1
ATOM 3690 N N . ASP A 1 488 ? -8.881 6.137 27.951 1.00 97.19 488 ASP A N 1
ATOM 3691 C CA . ASP A 1 488 ? -8.207 5.221 27.023 1.00 97.19 488 ASP A CA 1
ATOM 3692 C C . ASP A 1 488 ? -9.064 3.983 26.678 1.00 97.19 488 ASP A C 1
ATOM 3694 O O . ASP A 1 488 ? -9.175 3.593 25.513 1.00 97.19 488 ASP A O 1
ATOM 3698 N N . GLU A 1 489 ? -9.753 3.431 27.685 1.00 97.81 489 GLU A N 1
ATOM 3699 C CA . GLU A 1 489 ? -10.674 2.300 27.536 1.00 97.81 489 GLU A CA 1
ATOM 3700 C C . GLU A 1 489 ? -11.912 2.670 26.707 1.00 97.81 489 GLU A C 1
ATOM 3702 O O . GLU A 1 489 ? -12.300 1.910 25.822 1.00 97.81 489 GLU A O 1
ATOM 3707 N N . GLU A 1 490 ? -12.500 3.849 26.932 1.00 98.19 490 GLU A N 1
ATOM 3708 C CA . GLU A 1 490 ? -13.645 4.346 26.155 1.00 98.19 490 GLU A CA 1
ATOM 3709 C C . GLU A 1 490 ? -13.274 4.635 24.693 1.00 98.19 490 GLU A C 1
ATOM 3711 O O . GLU A 1 490 ? -14.070 4.364 23.793 1.00 98.19 490 GLU A O 1
ATOM 3716 N N . GLN A 1 491 ? -12.061 5.132 24.429 1.00 97.81 491 GLN A N 1
ATOM 3717 C CA . GLN A 1 491 ? -11.561 5.312 23.063 1.00 97.81 491 GLN A CA 1
ATOM 3718 C C . GLN A 1 491 ? -11.413 3.968 22.348 1.00 97.81 491 GLN A C 1
ATOM 3720 O O . GLN A 1 491 ? -11.864 3.823 21.210 1.00 97.81 491 GLN A O 1
ATOM 3725 N N . MET A 1 492 ? -10.815 2.974 23.012 1.00 98.19 492 MET A N 1
ATOM 3726 C CA . MET A 1 492 ? -10.688 1.623 22.464 1.00 98.19 492 MET A CA 1
ATOM 3727 C C . MET A 1 492 ? -12.063 1.000 22.201 1.00 98.19 492 MET A C 1
ATOM 3729 O O . MET A 1 492 ? -12.305 0.473 21.116 1.00 98.19 492 MET A O 1
ATOM 3733 N N . ASP A 1 493 ? -12.984 1.105 23.158 1.00 98.44 493 ASP A N 1
ATOM 3734 C CA . ASP A 1 493 ? -14.358 0.629 23.018 1.00 98.44 493 ASP A CA 1
ATOM 3735 C C . ASP A 1 493 ? -15.059 1.274 21.824 1.00 98.44 493 ASP A C 1
ATOM 3737 O O . ASP A 1 493 ? -15.657 0.575 21.006 1.00 98.44 493 ASP A O 1
ATOM 3741 N N . TRP A 1 494 ? -14.932 2.591 21.664 1.00 98.06 494 TRP A N 1
ATOM 3742 C CA . TRP A 1 494 ? -15.502 3.290 20.521 1.00 98.06 494 TRP A CA 1
ATOM 3743 C C . TRP A 1 494 ? -14.927 2.781 19.193 1.00 98.06 494 TRP A C 1
ATOM 3745 O O . TRP A 1 494 ? -15.687 2.537 18.252 1.00 98.06 494 TRP A O 1
ATOM 3755 N N . LEU A 1 495 ? -13.609 2.569 19.112 1.00 97.75 495 LEU A N 1
ATOM 3756 C CA . LEU A 1 495 ? -12.955 2.053 17.906 1.00 97.75 495 LEU A CA 1
ATOM 3757 C C . LEU A 1 495 ? -13.368 0.609 17.592 1.00 97.75 495 LEU A C 1
ATOM 3759 O O . LEU A 1 495 ? -13.544 0.275 16.421 1.00 97.75 495 LEU A O 1
ATOM 3763 N N . ILE A 1 496 ? -13.566 -0.238 18.604 1.00 98.38 496 ILE A N 1
ATOM 3764 C CA . ILE A 1 496 ? -14.086 -1.600 18.418 1.00 98.38 496 ILE A CA 1
ATOM 3765 C C . ILE A 1 496 ? -15.480 -1.556 17.789 1.00 98.38 496 ILE A C 1
ATOM 3767 O O . ILE A 1 496 ? -15.732 -2.285 16.836 1.00 98.38 496 ILE A O 1
ATOM 3771 N N . GLU A 1 497 ? -16.373 -0.701 18.287 1.00 98.19 497 GLU A N 1
ATOM 3772 C CA . GLU A 1 497 ? -17.767 -0.673 17.827 1.00 98.19 497 GLU A CA 1
ATOM 3773 C C . GLU A 1 497 ? -17.946 0.049 16.481 1.00 98.19 497 GLU A C 1
ATOM 3775 O O . GLU A 1 497 ? -18.821 -0.318 15.699 1.00 98.19 497 GLU A O 1
ATOM 3780 N N . ASN A 1 498 ? -17.129 1.068 16.186 1.00 96.88 498 ASN A N 1
ATOM 3781 C CA . ASN A 1 498 ? -17.352 1.954 15.035 1.00 96.88 498 ASN A CA 1
ATOM 3782 C C . ASN A 1 498 ? -16.304 1.805 13.931 1.00 96.88 498 ASN A C 1
ATOM 3784 O O . ASN A 1 498 ? -16.624 1.974 12.755 1.00 96.88 498 ASN A O 1
ATOM 3788 N N . TRP A 1 499 ? -15.057 1.480 14.279 1.00 96.00 499 TRP A N 1
ATOM 3789 C CA . TRP A 1 499 ? -13.954 1.474 13.320 1.00 96.00 499 TRP A CA 1
ATOM 3790 C C . TRP A 1 499 ? -13.541 0.079 12.861 1.00 96.00 499 TRP A C 1
ATOM 3792 O O . TRP A 1 499 ? -13.319 -0.146 11.671 1.00 96.00 499 TRP A O 1
ATOM 3802 N N . LEU A 1 500 ? -13.494 -0.893 13.771 1.00 98.00 500 LEU A N 1
ATOM 3803 C CA . LEU A 1 500 ? -13.187 -2.275 13.413 1.00 98.00 500 LEU A CA 1
ATOM 3804 C C . LEU A 1 500 ? -14.131 -2.838 12.326 1.00 98.00 500 LEU A C 1
ATOM 3806 O O . LEU A 1 500 ? -13.617 -3.471 11.401 1.00 98.00 500 LEU A O 1
ATOM 3810 N N . PRO A 1 501 ? -15.457 -2.574 12.327 1.00 98.25 501 PRO A N 1
ATOM 3811 C CA . PRO A 1 501 ? -16.337 -3.014 11.241 1.00 98.25 501 PRO A CA 1
ATOM 3812 C C . PRO A 1 501 ? -15.967 -2.425 9.873 1.00 98.25 501 PRO A C 1
ATOM 3814 O O . PRO A 1 501 ? -16.089 -3.110 8.857 1.00 98.25 501 PRO A O 1
ATOM 3817 N N . VAL A 1 502 ? -15.478 -1.180 9.832 1.00 97.06 502 VAL A N 1
ATOM 3818 C CA . VAL A 1 502 ? -15.012 -0.528 8.596 1.00 97.06 502 VAL A CA 1
ATOM 3819 C C . VAL A 1 502 ? -13.786 -1.251 8.046 1.00 97.06 502 VAL A C 1
ATOM 3821 O O . VAL A 1 502 ? -13.724 -1.569 6.859 1.00 97.06 502 VAL A O 1
ATOM 3824 N N . LEU A 1 503 ? -12.831 -1.564 8.923 1.00 97.69 503 LEU A N 1
ATOM 3825 C CA . LEU A 1 503 ? -11.627 -2.314 8.579 1.00 97.69 503 LEU A CA 1
ATOM 3826 C C . LEU A 1 503 ? -11.947 -3.732 8.078 1.00 97.69 503 LEU A C 1
ATOM 3828 O O . LEU A 1 503 ? -11.399 -4.166 7.066 1.00 97.69 503 LEU A O 1
ATOM 3832 N N . VAL A 1 504 ? -12.857 -4.432 8.760 1.00 98.50 504 VAL A N 1
ATOM 3833 C CA . VAL A 1 504 ? -13.338 -5.764 8.361 1.00 98.50 504 VAL A CA 1
ATOM 3834 C C . VAL A 1 504 ? -14.021 -5.708 6.998 1.00 98.50 504 VAL A C 1
ATOM 3836 O O . VAL A 1 504 ? -13.691 -6.511 6.133 1.00 98.50 504 VAL A O 1
ATOM 3839 N N . THR A 1 505 ? -14.909 -4.735 6.778 1.00 98.25 505 THR A N 1
ATOM 3840 C CA . THR A 1 505 ? -15.600 -4.553 5.491 1.00 98.25 505 THR A CA 1
ATOM 3841 C C . THR A 1 505 ? -14.601 -4.326 4.363 1.00 98.25 505 THR A C 1
ATOM 3843 O O . THR A 1 505 ? -14.705 -4.947 3.314 1.00 98.25 505 THR A O 1
ATOM 3846 N N . TRP A 1 506 ? -13.594 -3.479 4.581 1.00 98.25 506 TRP A N 1
ATOM 3847 C CA . TRP A 1 506 ? -12.567 -3.215 3.577 1.00 98.25 506 TRP A CA 1
ATOM 3848 C C . TRP A 1 506 ? -11.812 -4.490 3.172 1.00 98.25 506 TRP A C 1
ATOM 3850 O O . TRP A 1 506 ? -11.599 -4.733 1.985 1.00 98.25 506 TRP A O 1
ATOM 3860 N N . LEU A 1 507 ? -11.425 -5.320 4.147 1.00 98.56 507 LEU A N 1
ATOM 3861 C CA . LEU A 1 507 ? -10.750 -6.597 3.894 1.00 98.56 507 LEU A CA 1
ATOM 3862 C C . LEU A 1 507 ? -11.673 -7.587 3.176 1.00 98.56 507 LEU A C 1
ATOM 3864 O O . LEU A 1 507 ? -11.247 -8.255 2.237 1.00 98.56 507 LEU A O 1
ATOM 3868 N N . ASP A 1 508 ? -12.936 -7.654 3.590 1.00 98.62 508 ASP A N 1
ATOM 3869 C CA . ASP A 1 508 ? -13.943 -8.515 2.977 1.00 98.62 508 ASP A CA 1
ATOM 3870 C C . ASP A 1 508 ? -14.177 -8.159 1.502 1.00 98.62 508 ASP A C 1
ATOM 3872 O O . ASP A 1 508 ? -14.169 -9.035 0.643 1.00 98.62 508 ASP A O 1
ATOM 3876 N N . GLU A 1 509 ? -14.264 -6.872 1.167 1.00 98.38 509 GLU A N 1
ATOM 3877 C CA . GLU A 1 509 ? -14.396 -6.435 -0.226 1.00 98.38 509 GLU A CA 1
ATOM 3878 C C . GLU A 1 509 ? -13.194 -6.830 -1.078 1.00 98.38 509 GLU A C 1
ATOM 3880 O O . GLU A 1 509 ? -13.357 -7.268 -2.217 1.00 98.38 509 GLU A O 1
ATOM 3885 N N . TRP A 1 510 ? -11.978 -6.699 -0.543 1.00 98.44 510 TRP A N 1
ATOM 3886 C CA . TRP A 1 510 ? -10.792 -7.144 -1.262 1.00 98.44 510 TRP A CA 1
ATOM 3887 C C . TRP A 1 510 ? -10.767 -8.661 -1.417 1.00 98.44 510 TRP A C 1
ATOM 3889 O O . TRP A 1 510 ? -10.423 -9.121 -2.503 1.00 98.44 510 TRP A O 1
ATOM 3899 N N . LYS A 1 511 ? -11.161 -9.437 -0.398 1.00 98.44 511 LYS A N 1
ATOM 3900 C CA . LYS A 1 511 ? -11.357 -10.895 -0.497 1.00 98.44 511 LYS A CA 1
ATOM 3901 C C . LYS A 1 511 ? -12.323 -11.232 -1.637 1.00 98.44 511 LYS A C 1
ATOM 3903 O O . LYS A 1 511 ? -11.987 -12.044 -2.499 1.00 98.44 511 LYS A O 1
ATOM 3908 N N . GLU A 1 512 ? -13.476 -10.573 -1.695 1.00 98.50 512 GLU A N 1
ATOM 3909 C CA . GLU A 1 512 ? -14.485 -10.803 -2.733 1.00 98.50 512 GLU A CA 1
ATOM 3910 C C . GLU A 1 512 ? -14.031 -10.342 -4.127 1.00 98.50 512 GLU A C 1
ATOM 3912 O O . GLU A 1 512 ? -14.336 -11.003 -5.123 1.00 98.50 512 GLU A O 1
ATOM 3917 N N . ALA A 1 513 ? -13.219 -9.286 -4.230 1.00 98.38 513 ALA A N 1
ATOM 3918 C CA . ALA A 1 513 ? -12.634 -8.859 -5.502 1.00 98.38 513 ALA A CA 1
ATOM 3919 C C . ALA A 1 513 ? -11.802 -9.972 -6.159 1.00 98.38 513 ALA A C 1
ATOM 3921 O O . ALA A 1 513 ? -11.921 -10.185 -7.362 1.00 98.38 513 ALA A O 1
ATOM 3922 N N . SER A 1 514 ? -11.031 -10.744 -5.381 1.00 97.31 514 SER A N 1
ATOM 3923 C CA . SER A 1 514 ? -10.255 -11.881 -5.915 1.00 97.31 514 SER A CA 1
ATOM 3924 C C . SER A 1 514 ? -11.105 -13.054 -6.413 1.00 97.31 514 SER A C 1
ATOM 3926 O O . SER A 1 514 ? -10.610 -13.903 -7.152 1.00 97.31 514 SER A O 1
ATOM 3928 N N . ARG A 1 515 ? -12.377 -13.110 -6.007 1.00 97.12 515 ARG A N 1
ATOM 3929 C CA . ARG A 1 515 ? -13.352 -14.143 -6.391 1.00 97.12 515 ARG A CA 1
ATOM 3930 C C . ARG A 1 515 ? -14.297 -13.676 -7.493 1.00 97.12 515 ARG A C 1
ATOM 3932 O O . ARG A 1 515 ? -15.162 -14.429 -7.927 1.00 97.12 515 ARG A O 1
ATOM 3939 N N . THR A 1 516 ? -14.180 -12.419 -7.902 1.00 97.56 516 THR A N 1
ATOM 3940 C CA . THR A 1 516 ? -15.106 -11.798 -8.836 1.00 97.56 516 THR A CA 1
ATOM 3941 C C . THR A 1 516 ? -14.697 -12.119 -10.273 1.00 97.56 516 THR A C 1
ATOM 3943 O O . THR A 1 516 ? -13.733 -11.557 -10.780 1.00 97.56 516 THR A O 1
ATOM 3946 N N . ASP A 1 517 ? -15.473 -12.963 -10.958 1.00 97.06 517 ASP A N 1
ATOM 3947 C CA . ASP A 1 517 ? -15.136 -13.493 -12.295 1.00 97.06 517 ASP A CA 1
ATOM 3948 C C . ASP A 1 517 ? -14.836 -12.428 -13.364 1.00 97.06 517 ASP A C 1
ATOM 3950 O O . ASP A 1 517 ? -14.023 -12.652 -14.257 1.00 97.06 517 ASP A O 1
ATOM 3954 N N . TRP A 1 518 ? -15.495 -11.266 -13.308 1.00 97.44 518 TRP A N 1
ATOM 3955 C CA . TRP A 1 518 ? -15.290 -10.192 -14.289 1.00 97.44 518 TRP A CA 1
ATOM 3956 C C . TRP A 1 518 ? -14.080 -9.300 -13.976 1.00 97.44 518 TRP A C 1
ATOM 3958 O O . TRP A 1 518 ? -13.687 -8.485 -14.813 1.00 97.44 518 TRP A O 1
ATOM 3968 N N . PHE A 1 519 ? -13.502 -9.412 -12.778 1.00 97.75 519 PHE A N 1
ATOM 3969 C CA . PHE A 1 519 ? -12.342 -8.635 -12.362 1.00 97.75 519 PHE A CA 1
ATOM 3970 C C . PHE A 1 519 ? -11.063 -9.437 -12.629 1.00 97.75 519 PHE A C 1
ATOM 3972 O O . PHE A 1 519 ? -10.546 -10.144 -11.775 1.00 97.75 519 PHE A O 1
ATOM 3979 N N . GLU A 1 520 ? -10.547 -9.325 -13.853 1.00 96.62 520 GLU A N 1
ATOM 3980 C CA . GLU A 1 520 ? -9.396 -10.111 -14.332 1.00 96.62 520 GLU A CA 1
ATOM 3981 C C . GLU A 1 520 ? -8.041 -9.721 -13.705 1.00 96.62 520 GLU A C 1
ATOM 3983 O O . GLU A 1 520 ? -7.017 -10.353 -13.986 1.00 96.62 520 GLU A O 1
ATOM 3988 N N . THR A 1 521 ? -7.992 -8.653 -12.904 1.00 97.38 521 THR A N 1
ATOM 3989 C CA . THR A 1 521 ? -6.761 -8.197 -12.252 1.00 97.38 521 THR A CA 1
ATOM 3990 C C . THR A 1 521 ? -6.301 -9.230 -11.227 1.00 97.38 521 THR A C 1
ATOM 3992 O O . THR A 1 521 ? -7.000 -9.526 -10.260 1.00 97.38 521 THR A O 1
ATOM 3995 N N . LYS A 1 522 ? -5.079 -9.741 -11.389 1.00 98.12 522 LYS A N 1
ATOM 3996 C CA . LYS A 1 522 ? -4.459 -10.619 -10.394 1.00 98.12 522 LYS A CA 1
ATOM 3997 C C . LYS A 1 522 ? -4.092 -9.801 -9.162 1.00 98.12 522 LYS A C 1
ATOM 3999 O O . LYS A 1 522 ? -3.468 -8.748 -9.291 1.00 98.12 522 LYS A O 1
ATOM 4004 N N . ILE A 1 523 ? -4.429 -10.305 -7.982 1.00 98.50 523 ILE A N 1
ATOM 4005 C CA . ILE A 1 523 ? -4.101 -9.666 -6.707 1.00 98.50 523 ILE A CA 1
ATOM 4006 C C . ILE A 1 523 ? -3.022 -10.483 -5.998 1.00 98.50 523 ILE A C 1
ATOM 4008 O O . ILE A 1 523 ? -3.175 -11.690 -5.819 1.00 98.50 523 ILE A O 1
ATOM 4012 N N . HIS A 1 524 ? -1.958 -9.816 -5.560 1.00 98.50 524 HIS A N 1
ATOM 4013 C CA . HIS A 1 524 ? -1.022 -10.354 -4.580 1.00 98.50 524 HIS A CA 1
ATOM 4014 C C . HIS A 1 524 ? -1.330 -9.758 -3.212 1.00 98.50 524 HIS A C 1
ATOM 4016 O O . HIS A 1 524 ? -1.178 -8.550 -3.010 1.00 98.50 524 HIS A O 1
ATOM 4022 N N . TYR A 1 525 ? -1.760 -10.604 -2.275 1.00 98.62 525 TYR A N 1
ATOM 4023 C CA . TYR A 1 525 ? -1.948 -10.199 -0.887 1.00 98.62 525 TYR A CA 1
ATOM 4024 C C . TYR A 1 525 ? -0.629 -10.299 -0.134 1.00 98.62 525 TYR A C 1
ATOM 4026 O O . TYR A 1 525 ? -0.198 -11.388 0.239 1.00 98.62 525 TYR A O 1
ATOM 4034 N N . ALA A 1 526 ? -0.014 -9.151 0.114 1.00 98.25 526 ALA A N 1
ATOM 4035 C CA . ALA A 1 526 ? 1.162 -9.044 0.960 1.00 98.25 526 ALA A CA 1
ATOM 4036 C C . ALA A 1 526 ? 0.715 -8.867 2.416 1.00 98.25 526 ALA A C 1
ATOM 4038 O O . ALA A 1 526 ? -0.076 -7.974 2.714 1.00 98.25 526 ALA A O 1
ATOM 4039 N N . ARG A 1 527 ? 1.186 -9.713 3.336 1.00 97.94 527 ARG A N 1
ATOM 4040 C CA . ARG A 1 527 ? 0.779 -9.655 4.748 1.00 97.94 527 ARG A CA 1
ATOM 4041 C C . ARG A 1 527 ? 1.846 -8.989 5.602 1.00 97.94 527 ARG A C 1
ATOM 4043 O O . ARG A 1 527 ? 3.037 -9.263 5.456 1.00 97.94 527 ARG A O 1
ATOM 4050 N N . PHE A 1 528 ? 1.420 -8.159 6.549 1.00 96.00 528 PHE A N 1
ATOM 4051 C CA . PHE A 1 528 ? 2.322 -7.567 7.539 1.00 96.00 528 PHE A CA 1
ATOM 4052 C C . PHE A 1 528 ? 3.093 -8.628 8.336 1.00 96.00 528 PHE A C 1
ATOM 4054 O O . PHE A 1 528 ? 4.269 -8.444 8.645 1.00 96.00 528 PHE A O 1
ATOM 4061 N N . GLU A 1 529 ? 2.454 -9.755 8.637 1.00 95.25 529 GLU A N 1
ATOM 4062 C CA . GLU A 1 529 ? 3.062 -10.860 9.373 1.00 95.25 529 GLU A CA 1
ATOM 4063 C C . GLU A 1 529 ? 4.218 -11.506 8.594 1.00 95.25 529 GLU A C 1
ATOM 4065 O O . GLU A 1 529 ? 5.255 -11.816 9.185 1.00 95.25 529 GLU A O 1
ATOM 4070 N N . ASP A 1 530 ? 4.087 -11.637 7.270 1.00 96.31 530 ASP A N 1
ATOM 4071 C CA . ASP A 1 530 ? 5.145 -12.179 6.409 1.00 96.31 530 ASP A CA 1
ATOM 4072 C C . ASP A 1 530 ? 6.338 -11.226 6.343 1.00 96.31 530 ASP A C 1
ATOM 4074 O O . ASP A 1 530 ? 7.476 -11.657 6.526 1.00 96.31 530 ASP A O 1
ATOM 4078 N N . LEU A 1 531 ? 6.075 -9.920 6.211 1.00 94.56 531 LEU A N 1
ATOM 4079 C CA . LEU A 1 531 ? 7.108 -8.884 6.267 1.00 94.56 531 LEU A CA 1
ATOM 4080 C C . LEU A 1 531 ? 7.911 -8.945 7.575 1.00 94.56 531 LEU A C 1
ATOM 4082 O O . LEU A 1 531 ? 9.132 -8.782 7.573 1.00 94.56 531 LEU A O 1
ATOM 4086 N N . ARG A 1 532 ? 7.234 -9.156 8.712 1.00 91.56 532 ARG A N 1
ATOM 4087 C CA . ARG A 1 532 ? 7.889 -9.248 10.027 1.00 91.56 532 ARG A CA 1
ATOM 4088 C C . ARG A 1 532 ? 8.686 -10.533 10.193 1.00 91.56 532 ARG A C 1
ATOM 4090 O O . ARG A 1 532 ? 9.732 -10.506 10.841 1.00 91.56 532 ARG A O 1
ATOM 4097 N N . LYS A 1 533 ? 8.185 -11.638 9.645 1.00 93.44 533 LYS A N 1
ATOM 4098 C CA . LYS A 1 533 ? 8.814 -12.953 9.746 1.00 93.44 533 LYS A CA 1
ATOM 4099 C C . LYS A 1 533 ? 10.075 -13.046 8.890 1.00 93.44 533 LYS A C 1
ATOM 4101 O O . LYS A 1 533 ? 11.102 -13.498 9.387 1.00 93.44 533 LYS A O 1
ATOM 4106 N N . ASP A 1 534 ? 9.989 -12.627 7.631 1.00 95.81 534 ASP A N 1
ATOM 4107 C CA . ASP A 1 534 ? 11.075 -12.719 6.659 1.00 95.81 534 ASP A CA 1
ATOM 4108 C C . ASP A 1 534 ? 10.956 -11.588 5.626 1.00 95.81 534 ASP A C 1
ATOM 4110 O O . ASP A 1 534 ? 10.277 -11.704 4.606 1.00 95.81 534 ASP A O 1
ATOM 4114 N N . GLN A 1 535 ? 11.610 -10.463 5.924 1.00 94.94 535 GLN A N 1
ATOM 4115 C CA . GLN A 1 535 ? 11.557 -9.261 5.091 1.00 94.94 535 GLN A CA 1
ATOM 4116 C C . GLN A 1 535 ? 12.105 -9.509 3.680 1.00 94.94 535 GLN A C 1
ATOM 4118 O O . GLN A 1 535 ? 11.554 -8.984 2.718 1.00 94.94 535 GLN A O 1
ATOM 4123 N N . GLU A 1 536 ? 13.189 -10.275 3.554 1.00 96.44 536 GLU A N 1
ATOM 4124 C CA . GLU A 1 536 ? 13.812 -10.542 2.258 1.00 96.44 536 GLU A CA 1
ATOM 4125 C C . GLU A 1 536 ? 12.864 -11.357 1.388 1.00 96.44 536 GLU A C 1
ATOM 4127 O O . GLU A 1 536 ? 12.477 -10.898 0.312 1.00 96.44 536 GLU A O 1
ATOM 4132 N N . LYS A 1 537 ? 12.390 -12.498 1.902 1.00 97.56 537 LYS A N 1
ATOM 4133 C CA . LYS A 1 537 ? 11.413 -13.320 1.190 1.00 97.56 537 LYS A CA 1
ATOM 4134 C C . LYS A 1 537 ? 10.150 -12.534 0.829 1.00 97.56 537 LYS A C 1
ATOM 4136 O O . LYS A 1 537 ? 9.655 -12.679 -0.282 1.00 97.56 537 LYS A O 1
ATOM 4141 N N . PHE A 1 538 ? 9.654 -11.689 1.734 1.00 98.12 538 PHE A N 1
ATOM 4142 C CA . PHE A 1 538 ? 8.485 -10.846 1.487 1.00 98.12 538 PHE A CA 1
ATOM 4143 C C . PHE A 1 538 ? 8.655 -9.956 0.247 1.00 98.12 538 PHE A C 1
ATOM 4145 O O . PHE A 1 538 ? 7.753 -9.891 -0.586 1.00 98.12 538 PHE A O 1
ATOM 4152 N N . PHE A 1 539 ? 9.799 -9.280 0.097 1.00 98.19 539 PHE A N 1
ATOM 4153 C CA . PHE A 1 539 ? 10.037 -8.455 -1.088 1.00 98.19 539 PHE A CA 1
ATOM 4154 C C . PHE A 1 539 ? 10.252 -9.307 -2.339 1.00 98.19 539 PHE A C 1
ATOM 4156 O O . PHE A 1 539 ? 9.679 -8.978 -3.373 1.00 98.19 539 PHE A O 1
ATOM 4163 N N . LEU A 1 540 ? 11.004 -10.409 -2.252 1.00 98.06 540 LEU A N 1
ATOM 4164 C CA . LEU A 1 540 ? 11.221 -11.305 -3.394 1.00 98.06 540 LEU A CA 1
ATOM 4165 C C . LEU A 1 540 ? 9.902 -11.882 -3.931 1.00 98.06 540 LEU A C 1
ATOM 4167 O O . LEU A 1 540 ? 9.695 -11.883 -5.140 1.00 98.06 540 LEU A O 1
ATOM 4171 N N . ASP A 1 541 ? 8.966 -12.254 -3.053 1.00 98.50 541 ASP A N 1
ATOM 4172 C CA . ASP A 1 541 ? 7.637 -12.736 -3.450 1.00 98.50 541 ASP A CA 1
ATOM 4173 C C . ASP A 1 541 ? 6.831 -11.658 -4.211 1.00 98.50 541 ASP A C 1
ATOM 4175 O O . ASP A 1 541 ? 6.098 -11.973 -5.154 1.00 98.50 541 ASP A O 1
ATOM 4179 N N . ILE A 1 542 ? 6.975 -10.378 -3.837 1.00 98.38 542 ILE A N 1
ATOM 4180 C CA . ILE A 1 542 ? 6.363 -9.252 -4.563 1.00 98.38 542 ILE A CA 1
ATOM 4181 C C . ILE A 1 542 ? 7.018 -9.092 -5.941 1.00 98.38 542 ILE A C 1
ATOM 4183 O O . ILE A 1 542 ? 6.309 -8.931 -6.937 1.00 98.38 542 ILE A O 1
ATOM 4187 N N . LEU A 1 543 ? 8.351 -9.141 -6.022 1.00 98.00 543 LEU A N 1
ATOM 4188 C CA . LEU A 1 543 ? 9.071 -9.026 -7.294 1.00 98.00 543 LEU A CA 1
ATOM 4189 C C . LEU A 1 543 ? 8.698 -10.163 -8.249 1.00 98.00 543 LEU A C 1
ATOM 4191 O O . LEU A 1 543 ? 8.361 -9.895 -9.401 1.00 98.00 543 LEU A O 1
ATOM 4195 N N . ASP A 1 544 ? 8.651 -11.401 -7.753 1.00 98.06 544 ASP A N 1
ATOM 4196 C CA . ASP A 1 544 ? 8.223 -12.580 -8.510 1.00 98.06 544 ASP A CA 1
ATOM 4197 C C . ASP A 1 544 ? 6.804 -12.412 -9.048 1.00 98.06 544 ASP A C 1
ATOM 4199 O O . ASP A 1 544 ? 6.537 -12.670 -10.225 1.00 98.06 544 ASP A O 1
ATOM 4203 N N . PHE A 1 545 ? 5.887 -11.914 -8.215 1.00 98.06 545 PHE A N 1
ATOM 4204 C CA . PHE A 1 545 ? 4.520 -11.658 -8.645 1.00 98.06 545 PHE A CA 1
ATOM 4205 C C . PHE A 1 545 ? 4.461 -10.669 -9.814 1.00 98.06 545 PHE A C 1
ATOM 4207 O O . PHE A 1 545 ? 3.706 -10.897 -10.763 1.00 98.06 545 PHE A O 1
ATOM 4214 N N . PHE A 1 546 ? 5.263 -9.603 -9.790 1.00 96.94 546 PHE A N 1
ATOM 4215 C CA . PHE A 1 546 ? 5.344 -8.627 -10.880 1.00 96.94 546 PHE A CA 1
ATOM 4216 C C . PHE A 1 546 ? 6.277 -9.034 -12.027 1.00 96.94 546 PHE A C 1
ATOM 4218 O O . PHE A 1 546 ? 6.302 -8.321 -13.026 1.00 96.94 546 PHE A O 1
ATOM 4225 N N . GLU A 1 547 ? 6.938 -10.194 -11.947 1.00 95.94 547 GLU A N 1
ATOM 4226 C CA . GLU A 1 547 ? 7.957 -10.658 -12.905 1.00 95.94 547 GLU A CA 1
ATOM 4227 C C . GLU A 1 547 ? 9.136 -9.672 -13.027 1.00 95.94 547 GLU A C 1
ATOM 4229 O O . GLU A 1 547 ? 9.626 -9.379 -14.117 1.00 95.94 547 GLU A O 1
ATOM 4234 N N . ILE A 1 548 ? 9.576 -9.127 -11.891 1.00 95.88 548 ILE A N 1
ATOM 4235 C CA . ILE A 1 548 ? 10.714 -8.211 -11.798 1.00 95.88 548 ILE A CA 1
ATOM 4236 C C . ILE A 1 548 ? 11.965 -9.010 -11.442 1.00 95.88 548 ILE A C 1
ATOM 4238 O O . ILE A 1 548 ? 11.972 -9.756 -10.467 1.00 95.88 548 ILE A O 1
ATOM 4242 N N . ASP A 1 549 ? 13.034 -8.812 -12.212 1.00 95.06 549 ASP A N 1
ATOM 4243 C CA . ASP A 1 549 ? 14.348 -9.385 -11.916 1.00 95.06 549 ASP A CA 1
ATOM 4244 C C . ASP A 1 549 ? 14.860 -8.874 -10.557 1.00 95.06 549 ASP A C 1
ATOM 4246 O O . ASP A 1 549 ? 14.910 -7.664 -10.313 1.00 95.06 549 ASP A O 1
ATOM 4250 N N . HIS A 1 550 ? 15.230 -9.801 -9.671 1.00 96.56 550 HIS A N 1
ATOM 4251 C CA . HIS A 1 550 ? 15.667 -9.508 -8.304 1.00 96.56 550 HIS A CA 1
ATOM 4252 C C . HIS A 1 550 ? 16.914 -8.619 -8.276 1.00 96.56 550 HIS A C 1
ATOM 4254 O O . HIS A 1 550 ? 17.027 -7.773 -7.394 1.00 96.56 550 HIS A O 1
ATOM 4260 N N . ASP A 1 551 ? 17.789 -8.719 -9.283 1.00 94.62 551 ASP A N 1
ATOM 4261 C CA . ASP A 1 551 ? 19.011 -7.908 -9.393 1.00 94.62 551 ASP A CA 1
ATOM 4262 C C . ASP A 1 551 ? 18.724 -6.411 -9.636 1.00 94.62 551 ASP A C 1
ATOM 4264 O O . ASP A 1 551 ? 19.611 -5.556 -9.531 1.00 94.62 551 ASP A O 1
ATOM 4268 N N . LEU A 1 552 ? 17.479 -6.064 -9.981 1.00 94.25 552 LEU A N 1
ATOM 4269 C CA . LEU A 1 552 ? 17.040 -4.677 -10.144 1.00 94.25 552 LEU A CA 1
ATOM 4270 C C . LEU A 1 552 ? 16.610 -4.032 -8.830 1.00 94.25 552 LEU A C 1
ATOM 4272 O O . LEU A 1 552 ? 16.446 -2.811 -8.809 1.00 94.25 552 LEU A O 1
ATOM 4276 N N . PHE A 1 553 ? 16.419 -4.822 -7.773 1.00 96.69 553 PHE A N 1
ATOM 4277 C CA . PHE A 1 553 ? 15.905 -4.360 -6.496 1.00 96.69 553 PHE A CA 1
ATOM 4278 C C . PHE A 1 553 ? 17.001 -4.279 -5.438 1.00 96.69 553 PHE A C 1
ATOM 4280 O O . PHE A 1 553 ? 17.630 -5.271 -5.076 1.00 96.69 553 PHE A O 1
ATOM 4287 N N . GLU A 1 554 ? 17.193 -3.089 -4.882 1.00 96.50 554 GLU A N 1
ATOM 4288 C CA . GLU A 1 554 ? 18.001 -2.916 -3.682 1.00 96.50 554 GLU A CA 1
ATOM 4289 C C . GLU A 1 554 ? 17.149 -3.171 -2.432 1.00 96.50 554 GLU A C 1
ATOM 4291 O O . GLU A 1 554 ? 16.208 -2.432 -2.134 1.00 96.50 554 GLU A O 1
ATOM 4296 N N . MET A 1 555 ? 17.486 -4.233 -1.695 1.00 96.81 555 MET A N 1
ATOM 4297 C CA . MET A 1 555 ? 16.773 -4.622 -0.479 1.00 96.81 555 MET A CA 1
ATOM 4298 C C . MET A 1 555 ? 16.856 -3.506 0.578 1.00 96.81 555 MET A C 1
ATOM 4300 O O . MET A 1 555 ? 17.960 -3.060 0.907 1.00 96.81 555 MET A O 1
ATOM 4304 N N . PRO A 1 556 ? 15.730 -3.058 1.167 1.00 93.56 556 PRO A N 1
ATOM 4305 C CA . PRO A 1 556 ? 15.757 -1.987 2.151 1.00 93.56 556 PRO A CA 1
ATOM 4306 C C . PRO A 1 556 ? 16.492 -2.421 3.417 1.00 93.56 556 PRO A C 1
ATOM 4308 O O . PRO A 1 556 ? 16.357 -3.549 3.905 1.00 93.56 556 PRO A O 1
ATOM 4311 N N . THR A 1 557 ? 17.215 -1.480 4.019 1.00 88.06 557 THR A N 1
ATOM 4312 C CA . THR A 1 557 ? 17.739 -1.682 5.368 1.00 88.06 557 THR A CA 1
ATOM 4313 C C . THR A 1 557 ? 16.583 -1.757 6.361 1.00 88.06 557 THR A C 1
ATOM 4315 O O . THR A 1 557 ? 15.565 -1.072 6.225 1.00 88.06 557 THR A O 1
ATOM 4318 N N . LYS A 1 558 ? 16.714 -2.623 7.373 1.00 78.88 558 LYS A N 1
ATOM 4319 C CA . LYS A 1 558 ? 15.726 -2.682 8.454 1.00 78.88 558 LYS A CA 1
ATOM 4320 C C . LYS A 1 558 ? 15.632 -1.296 9.106 1.00 78.88 558 LYS A C 1
ATOM 4322 O O . LYS A 1 558 ? 16.684 -0.735 9.427 1.00 78.88 558 LYS A O 1
ATOM 4327 N N . PRO A 1 559 ? 14.420 -0.753 9.332 1.00 70.69 559 PRO A N 1
ATOM 4328 C CA . PRO A 1 559 ? 14.259 0.513 10.032 1.00 70.69 559 PRO A CA 1
ATOM 4329 C C . PRO A 1 559 ? 15.029 0.482 11.353 1.00 70.69 559 PRO A C 1
ATOM 4331 O O . PRO A 1 559 ? 14.827 -0.408 12.176 1.00 70.69 559 PRO A O 1
ATOM 4334 N N . THR A 1 560 ? 15.936 1.436 11.545 1.00 61.12 560 THR A N 1
ATOM 4335 C CA . THR A 1 560 ? 16.819 1.477 12.722 1.00 61.12 560 THR A CA 1
ATOM 4336 C C . THR A 1 560 ? 16.172 2.147 13.931 1.00 61.12 560 THR A C 1
ATOM 4338 O O . THR A 1 560 ? 16.719 2.077 15.030 1.00 61.12 560 THR A O 1
ATOM 4341 N N . LYS A 1 561 ? 15.013 2.793 13.752 1.00 59.88 561 LYS A N 1
ATOM 4342 C CA . LYS A 1 561 ? 14.298 3.513 14.810 1.00 59.88 561 LYS A CA 1
ATOM 4343 C C . LYS A 1 561 ? 12.901 2.940 15.017 1.00 59.88 561 LYS A C 1
ATOM 4345 O O . LYS A 1 561 ? 11.968 3.255 14.282 1.00 59.88 561 LYS A O 1
ATOM 4350 N N . GLU A 1 562 ? 12.759 2.125 16.056 1.00 57.69 562 GLU A N 1
ATOM 4351 C CA . GLU A 1 562 ? 11.454 1.859 16.663 1.00 57.69 562 GLU A CA 1
ATOM 4352 C C . GLU A 1 562 ? 10.894 3.176 17.234 1.00 57.69 562 GLU A C 1
ATOM 4354 O O . GLU A 1 562 ? 11.624 3.937 17.869 1.00 57.69 562 GLU A O 1
ATOM 4359 N N . GLY A 1 563 ? 9.613 3.471 16.993 1.00 54.88 563 GLY A N 1
ATOM 4360 C CA . GLY A 1 563 ? 8.930 4.644 17.554 1.00 54.88 563 GLY A CA 1
ATOM 4361 C C . GLY A 1 563 ? 8.823 5.874 16.648 1.00 54.88 563 GLY A C 1
ATOM 4362 O O . GLY A 1 563 ? 8.201 6.856 17.056 1.00 54.88 563 GLY A O 1
ATOM 4363 N N . ASP A 1 564 ? 9.358 5.849 15.424 1.00 59.78 564 ASP A N 1
ATOM 4364 C CA . ASP A 1 564 ? 9.033 6.893 14.442 1.00 59.78 564 ASP A CA 1
ATOM 4365 C C . ASP A 1 564 ? 7.526 6.826 14.086 1.00 59.78 564 ASP A C 1
ATOM 4367 O O . ASP A 1 564 ? 6.899 5.786 14.278 1.00 59.78 564 ASP A O 1
ATOM 4371 N N . ARG A 1 565 ? 6.898 7.919 13.625 1.00 58.00 565 ARG A N 1
ATOM 4372 C CA . ARG A 1 565 ? 5.425 8.161 13.636 1.00 58.00 565 ARG A CA 1
ATOM 4373 C C . ARG A 1 565 ? 4.548 7.008 13.097 1.00 58.00 565 ARG A C 1
ATOM 4375 O O . ARG A 1 565 ? 3.377 6.891 13.467 1.00 58.00 565 ARG A O 1
ATOM 4382 N N . ASN A 1 566 ? 5.108 6.143 12.250 1.00 65.62 566 ASN A N 1
ATOM 4383 C CA . ASN A 1 566 ? 4.443 4.994 11.627 1.00 65.62 566 ASN A CA 1
ATOM 4384 C C . ASN A 1 566 ? 4.944 3.611 12.098 1.00 65.62 566 ASN A C 1
ATOM 4386 O O . ASN A 1 566 ? 4.428 2.594 11.640 1.00 65.62 566 ASN A O 1
ATOM 4390 N N . PHE A 1 567 ? 5.900 3.555 13.025 1.00 67.81 567 PHE A N 1
ATOM 4391 C CA . PHE A 1 567 ? 6.580 2.348 13.491 1.00 67.81 567 PHE A CA 1
ATOM 4392 C C . PHE A 1 567 ? 6.322 2.122 14.989 1.00 67.81 567 PHE A C 1
ATOM 4394 O O . PHE A 1 567 ? 7.138 2.462 15.843 1.00 67.81 567 PHE A O 1
ATOM 4401 N N . ARG A 1 568 ? 5.171 1.519 15.319 1.00 72.31 568 ARG A N 1
ATOM 4402 C CA . ARG A 1 568 ? 4.951 0.896 16.642 1.00 72.31 568 ARG A CA 1
ATOM 4403 C C . ARG A 1 568 ? 5.871 -0.333 16.779 1.00 72.31 568 ARG A C 1
ATOM 4405 O O . ARG A 1 568 ? 6.361 -0.836 15.772 1.00 72.31 568 ARG A O 1
ATOM 4412 N N . GLN A 1 569 ? 6.018 -0.873 17.994 1.00 71.31 569 GLN A N 1
ATOM 4413 C CA . GLN A 1 569 ? 6.772 -2.099 18.335 1.00 71.31 569 GLN A CA 1
ATOM 4414 C C . GLN A 1 569 ? 6.523 -3.310 17.404 1.00 71.31 569 GLN A C 1
ATOM 4416 O O . GLN A 1 569 ? 7.330 -4.234 17.339 1.00 71.31 569 GLN A O 1
ATOM 4421 N N . GLY A 1 570 ? 5.416 -3.322 16.649 1.00 69.19 570 GLY A N 1
ATOM 4422 C CA . GLY A 1 570 ? 5.189 -4.310 15.592 1.00 69.19 570 GLY A CA 1
ATOM 4423 C C . GLY A 1 570 ? 4.934 -5.718 16.127 1.00 69.19 570 GLY A C 1
ATOM 4424 O O . GLY A 1 570 ? 5.211 -6.692 15.425 1.00 69.19 570 GLY A O 1
ATOM 4425 N N . HIS A 1 571 ? 4.439 -5.830 17.362 1.00 83.69 571 HIS A N 1
ATOM 4426 C CA . HIS A 1 571 ? 3.990 -7.091 17.938 1.00 83.69 571 HIS A CA 1
ATOM 4427 C C . HIS A 1 571 ? 2.682 -7.534 17.272 1.00 83.69 571 HIS A C 1
ATOM 4429 O O . HIS A 1 571 ? 1.710 -6.781 17.220 1.00 83.69 571 HIS A O 1
ATOM 4435 N N . VAL A 1 572 ? 2.687 -8.761 16.754 1.00 85.81 572 VAL A N 1
ATOM 4436 C CA . VAL A 1 572 ? 1.573 -9.388 16.019 1.00 85.81 572 VAL A CA 1
ATOM 4437 C C . VAL A 1 572 ? 0.411 -9.744 16.962 1.00 85.81 572 VAL A C 1
ATOM 4439 O O . VAL A 1 572 ? -0.744 -9.699 16.566 1.00 85.81 572 VAL A O 1
ATOM 4442 N N . ASP A 1 573 ? 0.682 -9.973 18.249 1.00 90.12 573 ASP A N 1
ATOM 4443 C CA . ASP A 1 573 ? -0.333 -10.429 19.213 1.00 90.12 573 ASP A CA 1
ATOM 4444 C C . ASP A 1 573 ? -0.669 -9.412 20.308 1.00 90.12 573 ASP A C 1
ATOM 4446 O O . ASP A 1 573 ? -1.301 -9.762 21.306 1.00 90.12 573 ASP A O 1
ATOM 4450 N N . SER A 1 574 ? -0.270 -8.143 20.147 1.00 91.44 574 SER A N 1
ATOM 4451 C CA . SER A 1 574 ? -0.427 -7.136 21.212 1.00 91.44 574 SER A CA 1
ATOM 4452 C C . SER A 1 574 ? -1.889 -6.945 21.628 1.00 91.44 574 SER A C 1
ATOM 4454 O O . SER A 1 574 ? -2.186 -6.789 22.811 1.00 91.44 574 SER A O 1
ATOM 4456 N N . TRP A 1 575 ? -2.821 -7.092 20.682 1.00 95.25 575 TRP A N 1
ATOM 4457 C CA . TRP A 1 575 ? -4.258 -7.007 20.935 1.00 95.25 575 TRP A CA 1
ATOM 4458 C C . TRP A 1 575 ? -4.738 -8.012 21.991 1.00 95.25 575 TRP A C 1
ATOM 4460 O O . TRP A 1 575 ? -5.689 -7.726 22.712 1.00 95.25 575 TRP A O 1
ATOM 4470 N N . ARG A 1 576 ? -4.078 -9.170 22.146 1.00 95.00 576 ARG A N 1
ATOM 4471 C CA . ARG A 1 576 ? -4.460 -10.195 23.133 1.00 95.00 576 ARG A CA 1
ATOM 4472 C C . ARG A 1 576 ? -4.163 -9.774 24.569 1.00 95.00 576 ARG A C 1
ATOM 4474 O O . ARG A 1 576 ? -4.836 -10.263 25.481 1.00 95.00 576 ARG A O 1
ATOM 4481 N N . THR A 1 577 ? -3.145 -8.937 24.758 1.00 95.06 577 THR A N 1
ATOM 4482 C CA . THR A 1 577 ? -2.638 -8.503 26.067 1.00 95.06 577 THR A CA 1
ATOM 4483 C C . THR A 1 577 ? -3.033 -7.075 26.417 1.00 95.06 577 THR A C 1
ATOM 4485 O O . THR A 1 577 ? -3.112 -6.750 27.595 1.00 95.06 577 THR A O 1
ATOM 4488 N N . GLU A 1 578 ? -3.275 -6.234 25.414 1.00 95.12 578 GLU A N 1
ATOM 4489 C CA . GLU A 1 578 ? -3.585 -4.810 25.586 1.00 95.12 578 GLU A CA 1
ATOM 4490 C C . GLU A 1 578 ? -5.086 -4.529 25.694 1.00 95.12 578 GLU A C 1
ATOM 4492 O O . GLU A 1 578 ? -5.471 -3.442 26.105 1.00 95.12 578 GLU A O 1
ATOM 4497 N N . THR A 1 579 ? -5.942 -5.500 25.363 1.00 97.06 579 THR A N 1
ATOM 4498 C CA . THR A 1 579 ? -7.398 -5.337 25.462 1.00 97.06 579 THR A CA 1
ATOM 4499 C C . THR A 1 579 ? -7.992 -6.152 26.607 1.00 97.06 579 THR A C 1
ATOM 4501 O O . THR A 1 579 ? -7.532 -7.249 26.950 1.00 97.06 579 THR A O 1
ATOM 4504 N N . SER A 1 580 ? -9.058 -5.621 27.209 1.00 97.81 580 SER A N 1
ATOM 4505 C CA . SER A 1 580 ? -9.785 -6.295 28.283 1.00 97.81 580 SER A CA 1
ATOM 4506 C C . SER A 1 580 ? -10.478 -7.572 27.774 1.00 97.81 580 SER A C 1
ATOM 4508 O O . SER A 1 580 ? -10.765 -7.712 26.581 1.00 97.81 580 SER A O 1
ATOM 4510 N N . PRO A 1 581 ? -10.817 -8.542 28.646 1.00 97.69 581 PRO A N 1
ATOM 4511 C CA . PRO A 1 581 ? -11.575 -9.727 28.232 1.00 97.69 581 PRO A CA 1
ATOM 4512 C C . PRO A 1 581 ? -12.891 -9.403 27.498 1.00 97.69 581 PRO A C 1
ATOM 4514 O O . PRO A 1 581 ? -13.257 -10.102 26.550 1.00 97.69 581 PRO A O 1
ATOM 4517 N N . GLY A 1 582 ? -13.579 -8.329 27.902 1.00 98.31 582 GLY A N 1
ATOM 4518 C CA . GLY A 1 582 ? -14.810 -7.869 27.255 1.00 98.31 582 GLY A CA 1
ATOM 4519 C C . GLY A 1 582 ? -14.568 -7.265 25.870 1.00 98.31 582 GLY A C 1
ATOM 4520 O O . GLY A 1 582 ? -15.334 -7.526 24.944 1.00 98.31 582 GLY A O 1
ATOM 4521 N N . GLN A 1 583 ? -13.483 -6.507 25.700 1.00 98.44 583 GLN A N 1
ATOM 4522 C CA . GLN A 1 583 ? -13.049 -5.989 24.399 1.00 98.44 583 GLN A CA 1
ATOM 4523 C C . GLN A 1 583 ? -12.663 -7.124 23.444 1.00 98.44 583 GLN A C 1
ATOM 4525 O O . GLN A 1 583 ? -13.190 -7.180 22.336 1.00 98.44 583 GLN A O 1
ATOM 4530 N N . ARG A 1 584 ? -11.855 -8.097 23.891 1.00 97.88 584 ARG A N 1
ATOM 4531 C CA . ARG A 1 584 ? -11.481 -9.275 23.080 1.00 97.88 584 ARG A CA 1
ATOM 4532 C C . ARG A 1 584 ? -12.693 -10.039 22.570 1.00 97.88 584 ARG A C 1
ATOM 4534 O O . ARG A 1 584 ? -12.803 -10.285 21.376 1.00 97.88 584 ARG A O 1
ATOM 4541 N N . SER A 1 585 ? -13.649 -10.315 23.456 1.00 97.75 585 SER A N 1
ATOM 4542 C CA . SER A 1 585 ? -14.882 -11.030 23.100 1.00 97.75 585 SER A CA 1
ATOM 4543 C C . SER A 1 585 ? -15.744 -10.278 22.073 1.00 97.75 585 SER A C 1
ATOM 4545 O O . SER A 1 585 ? -16.544 -10.886 21.361 1.00 97.75 585 SER A O 1
ATOM 4547 N N . ARG A 1 586 ? -15.648 -8.943 22.011 1.00 98.44 586 ARG A N 1
ATOM 4548 C CA . ARG A 1 586 ? -16.321 -8.128 20.988 1.00 98.44 586 ARG A CA 1
ATOM 4549 C C . ARG A 1 586 ? -15.546 -8.120 19.678 1.00 98.44 586 ARG A C 1
ATOM 4551 O O . ARG A 1 586 ? -16.144 -8.362 18.636 1.00 98.44 586 ARG A O 1
ATOM 4558 N N . ILE A 1 587 ? -14.230 -7.929 19.741 1.00 98.12 587 ILE A N 1
ATOM 4559 C CA . ILE A 1 587 ? -13.332 -7.991 18.583 1.00 98.12 587 ILE A CA 1
ATOM 4560 C C . ILE A 1 587 ? -13.505 -9.324 17.842 1.00 98.12 587 ILE A C 1
ATOM 4562 O O . ILE A 1 587 ? -13.763 -9.330 16.643 1.00 98.12 587 ILE A O 1
ATOM 4566 N N . GLU A 1 588 ? -13.451 -10.450 18.557 1.00 96.50 588 GLU A N 1
ATOM 4567 C CA . GLU A 1 588 ? -13.613 -11.798 17.989 1.00 96.50 588 GLU A CA 1
ATOM 4568 C C . GLU A 1 588 ? -14.996 -12.037 17.368 1.00 96.50 588 GLU A C 1
ATOM 4570 O O . GLU A 1 588 ? -15.138 -12.861 16.472 1.00 96.50 588 GLU A O 1
ATOM 4575 N N . ARG A 1 589 ? -16.024 -11.313 17.822 1.00 98.12 589 ARG A N 1
ATOM 4576 C CA . ARG A 1 589 ? -17.376 -11.389 17.252 1.00 98.12 589 ARG A CA 1
ATOM 4577 C C . ARG A 1 589 ? -17.505 -10.583 15.964 1.00 98.12 589 ARG A C 1
ATOM 4579 O O . ARG A 1 589 ? -18.268 -10.970 15.086 1.00 98.12 589 ARG A O 1
ATOM 4586 N N . ILE A 1 590 ? -16.813 -9.447 15.889 1.00 98.56 590 ILE A N 1
ATOM 4587 C CA . ILE A 1 590 ? -16.846 -8.544 14.736 1.00 98.56 590 ILE A CA 1
ATOM 4588 C C . ILE A 1 590 ? -15.986 -9.091 13.597 1.00 98.56 590 ILE A C 1
ATOM 4590 O O . ILE A 1 590 ? -16.380 -8.956 12.444 1.00 98.56 590 ILE A O 1
ATOM 4594 N N . VAL A 1 591 ? -14.835 -9.703 13.901 1.00 98.25 591 VAL A N 1
ATOM 4595 C CA . VAL A 1 591 ? -13.915 -10.249 12.893 1.00 98.25 591 VAL A CA 1
ATOM 4596 C C . VAL A 1 591 ? -14.339 -11.671 12.504 1.00 98.25 591 VAL A C 1
ATOM 4598 O O . VAL A 1 591 ? -14.179 -12.591 13.308 1.00 98.25 591 VAL A O 1
ATOM 4601 N N . PRO A 1 592 ? -14.853 -11.895 11.281 1.00 97.62 592 PRO A N 1
ATOM 4602 C CA . PRO A 1 592 ? -15.362 -13.199 10.878 1.00 97.62 592 PRO A CA 1
ATOM 4603 C C . PRO A 1 592 ? -14.248 -14.244 10.757 1.00 97.62 592 PRO A C 1
ATOM 4605 O O . PRO A 1 592 ? -13.153 -13.957 10.270 1.00 97.62 592 PRO A O 1
ATOM 4608 N N . HIS A 1 593 ? -14.534 -15.485 11.157 1.00 97.06 593 HIS A N 1
ATOM 4609 C CA . HIS A 1 593 ? -13.553 -16.572 11.090 1.00 97.06 593 HIS A CA 1
ATOM 4610 C C . HIS A 1 593 ? -13.110 -16.885 9.652 1.00 97.06 593 HIS A C 1
ATOM 4612 O O . HIS A 1 593 ? -11.937 -17.156 9.423 1.00 97.06 593 HIS A O 1
ATOM 4618 N N . ASP A 1 594 ? -14.011 -16.790 8.672 1.00 97.94 594 ASP A N 1
ATOM 4619 C CA . ASP A 1 594 ? -13.678 -17.020 7.263 1.00 97.94 594 ASP A CA 1
ATOM 4620 C C . ASP A 1 594 ? -12.678 -15.985 6.722 1.00 97.94 594 ASP A C 1
ATOM 4622 O O . ASP A 1 594 ? -11.834 -16.327 5.894 1.00 97.94 594 ASP A O 1
ATOM 4626 N N . LEU A 1 595 ? -12.730 -14.745 7.223 1.00 97.94 595 LEU A N 1
ATOM 4627 C CA . LEU A 1 595 ? -11.751 -13.707 6.911 1.00 97.94 595 LEU A CA 1
ATOM 4628 C C . LEU A 1 595 ? -10.373 -14.061 7.488 1.00 97.94 595 LEU A C 1
ATOM 4630 O O . LEU A 1 595 ? -9.368 -13.958 6.786 1.00 97.94 595 LEU A O 1
ATOM 4634 N N . LEU A 1 596 ? -10.333 -14.528 8.744 1.00 97.81 596 LEU A N 1
ATOM 4635 C CA . LEU A 1 596 ? -9.098 -14.987 9.388 1.00 97.81 596 LEU A CA 1
ATOM 4636 C C . LEU A 1 596 ? -8.480 -16.158 8.621 1.00 97.81 596 LEU A C 1
ATOM 4638 O O . LEU A 1 596 ? -7.290 -16.128 8.327 1.00 97.81 596 LEU A O 1
ATOM 4642 N N . THR A 1 597 ? -9.277 -17.158 8.246 1.00 97.81 597 THR A N 1
ATOM 4643 C CA . THR A 1 597 ? -8.801 -18.307 7.468 1.00 97.81 597 THR A CA 1
ATOM 4644 C C . THR A 1 597 ? -8.323 -17.893 6.076 1.00 97.81 597 THR A C 1
ATOM 4646 O O . THR A 1 597 ? -7.278 -18.366 5.636 1.00 97.81 597 THR A O 1
ATOM 4649 N N . PHE A 1 598 ? -9.031 -16.990 5.383 1.00 97.94 598 PHE A N 1
ATOM 4650 C CA . PHE A 1 598 ? -8.635 -16.536 4.044 1.00 97.94 598 PHE A CA 1
ATOM 4651 C C . PHE A 1 598 ? -7.245 -15.888 4.034 1.00 97.94 598 PHE A C 1
ATOM 4653 O O . PHE A 1 598 ? -6.433 -16.194 3.163 1.00 97.94 598 PHE A O 1
ATOM 4660 N N . TYR A 1 599 ? -6.955 -15.032 5.015 1.00 97.56 599 TYR A N 1
ATOM 4661 C CA . TYR A 1 599 ? -5.655 -14.367 5.136 1.00 97.56 599 TYR A CA 1
ATOM 4662 C C . TYR A 1 599 ? -4.627 -15.155 5.969 1.00 97.56 599 TYR A C 1
ATOM 4664 O O . TYR A 1 599 ? -3.478 -14.724 6.090 1.00 97.56 599 TYR A O 1
ATOM 4672 N N . GLY A 1 600 ? -4.997 -16.315 6.522 1.00 96.81 600 GLY A N 1
ATOM 4673 C CA . GLY A 1 600 ? -4.123 -17.169 7.332 1.00 96.81 600 GLY A CA 1
ATOM 4674 C C . GLY A 1 600 ? -3.750 -16.579 8.698 1.00 96.81 600 GLY A C 1
ATOM 4675 O O . GLY A 1 600 ? -2.609 -16.735 9.131 1.00 96.81 600 GLY A O 1
ATOM 4676 N N . TRP A 1 601 ? -4.685 -15.877 9.344 1.00 96.19 601 TRP A N 1
ATOM 4677 C CA . TRP A 1 601 ? -4.571 -15.301 10.695 1.00 96.19 601 TRP A CA 1
ATOM 4678 C C . TRP A 1 601 ? -5.275 -16.135 11.778 1.00 96.19 601 TRP A C 1
ATOM 4680 O O . TRP A 1 601 ? -5.370 -15.726 12.933 1.00 96.19 601 TRP A O 1
ATOM 4690 N N . ASP A 1 602 ? -5.823 -17.293 11.422 1.00 90.69 602 ASP A N 1
ATOM 4691 C CA . ASP A 1 602 ? -6.409 -18.249 12.366 1.00 90.69 602 ASP A CA 1
ATOM 4692 C C . ASP A 1 602 ? -5.346 -19.013 13.177 1.00 90.69 602 ASP A C 1
ATOM 4694 O O . ASP A 1 602 ? -5.645 -19.547 14.244 1.00 90.69 602 ASP A O 1
ATOM 4698 N N . GLN A 1 603 ? -4.101 -19.030 12.691 1.00 76.00 603 GLN A N 1
ATOM 4699 C CA . GLN A 1 603 ? -2.943 -19.658 13.340 1.00 76.00 603 GLN A CA 1
ATOM 4700 C C . GLN A 1 603 ? -2.162 -18.714 14.271 1.00 76.00 603 GLN A C 1
ATOM 4702 O O . GLN A 1 603 ? -1.252 -19.166 14.967 1.00 76.00 603 GLN A O 1
ATOM 4707 N N . THR A 1 604 ? -2.503 -17.424 14.258 1.00 64.62 604 THR A N 1
ATOM 4708 C CA . THR A 1 604 ? -1.922 -16.346 15.078 1.00 64.62 604 THR A CA 1
ATOM 4709 C C . THR A 1 604 ? -2.925 -15.913 16.136 1.00 64.62 604 THR A C 1
ATOM 4711 O O . THR A 1 604 ? -2.603 -15.911 17.343 1.00 64.62 604 THR A O 1
#

pLDDT: mean 70.57, std 23.85, range [29.42, 98.62]

Radius of gyration: 33.96 Å; chains: 1; bounding box: 67×91×92 Å

Foldseek 3Di:
DDPVVVVVVVVVVVVVVVVVVVVPPDDDDDDDPPVVVVVPPPPDDDDDDDDDDDDDDDPDPPPPDDDLVRLQVVLLVCLVVVVLVSSLVSLVVSCQVPVPDPVSVVSNQVSCVVVVNNDDPVRVLVVQCVVCVPPPVSVVVSVVRVVVVVVVVVVVDDDDDPPCVVVVVVPPPDDDDDDPPVVVVVVVVPVPDDDDDDDDPVLVVLVVVLVVCVVVVPDPVVSVVSVVLSVDPPNPVVCVVVCVVVLVPDDPVVNLVVLQVVLVVCLVPVPPDPPCPVSLVSSLVSLVVVCVVPVPPVVSVLSNVLSVDDDPLSVVLVVLQVVLVVCLLVALVSSLVSLVVNCVVDDDDVVSVVSNLVSLLSNQAQAEEAEQQLQCSVVVQVQFCVFLVFDEFEDQWDDAPPATAGGPVRVVCSRSSRGYYYHNYFLDPRRLCCCPVVVNAAEYEYEDEDLLVSLVVVLVCLLCCLPPHDVVRCVSLVQPVCLNVDDSQRVSVCCLVRPSLSSLNRLVSVVVLCVDPRRNHHYDYQYSVCCVVDVVVSVVVVCVRSVRDPVSGDRDDDPPDAPDPSHDPSDNCVSVVVHDPVSVVSNCVSRDPVSCVSVVVVVD